Protein AF-0000000085032300 (afdb_homodimer)

Organism: Limosilactobacillus fermentum (strain NBRC 3956 / LMG 18251) (NCBI:txid334390)

Structure (mmCIF, N/CA/C/O backbone):
data_AF-0000000085032300-model_v1
#
loop_
_entity.id
_entity.type
_entity.pdbx_description
1 polymer 'Transcriptional regulator'
#
loop_
_atom_site.group_PDB
_atom_site.id
_atom_site.type_symbol
_atom_site.label_atom_id
_atom_site.label_alt_id
_atom_site.label_comp_id
_atom_site.label_asym_id
_atom_site.label_entity_id
_atom_site.label_seq_id
_atom_site.pdbx_PDB_ins_code
_atom_site.Cartn_x
_atom_site.Cartn_y
_atom_site.Cartn_z
_atom_site.occupancy
_atom_site.B_iso_or_equiv
_atom_site.auth_seq_id
_atom_site.auth_comp_id
_atom_site.auth_asym_id
_atom_site.auth_atom_id
_atom_site.pdbx_PDB_model_num
ATOM 1 N N . MET A 1 1 ? -27.438 20.422 0.61 1 29.83 1 MET A N 1
ATOM 2 C CA . MET A 1 1 ? -25.984 20.625 0.522 1 29.83 1 MET A CA 1
ATOM 3 C C . MET A 1 1 ? -25.25 19.281 0.551 1 29.83 1 MET A C 1
ATOM 5 O O . MET A 1 1 ? -25.469 18.469 1.455 1 29.83 1 MET A O 1
ATOM 9 N N . VAL A 1 2 ? -24.984 18.641 -0.445 1 37.47 2 VAL A N 1
ATOM 10 C CA . VAL A 1 2 ? -24.406 17.297 -0.537 1 37.47 2 VAL A CA 1
ATOM 11 C C . VAL A 1 2 ? -23.297 17.141 0.508 1 37.47 2 VAL A C 1
ATOM 13 O O . VAL A 1 2 ? -22.297 17.859 0.47 1 37.47 2 VAL A O 1
ATOM 16 N N . MET A 1 3 ? -23.656 16.969 1.709 1 47 3 MET A N 1
ATOM 17 C CA . MET A 1 3 ? -22.734 16.891 2.832 1 47 3 MET A CA 1
ATOM 18 C C . MET A 1 3 ? -21.531 16.031 2.473 1 47 3 MET A C 1
ATOM 20 O O . MET A 1 3 ? -21.672 14.953 1.888 1 47 3 MET A O 1
ATOM 24 N N . ASN A 1 4 ? -20.297 16.562 2.496 1 76.38 4 ASN A N 1
ATOM 25 C CA . ASN A 1 4 ? -18.984 15.93 2.363 1 76.38 4 ASN A CA 1
ATOM 26 C C . ASN A 1 4 ? -18.891 14.68 3.232 1 76.38 4 ASN A C 1
ATOM 28 O O . ASN A 1 4 ? -19.453 14.625 4.32 1 76.38 4 ASN A O 1
ATOM 32 N N . ARG A 1 5 ? -18.734 13.594 2.686 1 83.06 5 ARG A N 1
ATOM 33 C CA . ARG A 1 5 ? -18.688 12.281 3.311 1 83.06 5 ARG A CA 1
ATOM 34 C C . ARG A 1 5 ? -18.062 12.352 4.699 1 83.06 5 ARG A C 1
ATOM 36 O O . ARG A 1 5 ? -18.531 11.695 5.633 1 83.06 5 ARG A O 1
ATOM 43 N N . THR A 1 6 ? -17.219 13.227 4.895 1 88.69 6 THR A N 1
ATOM 44 C CA . THR A 1 6 ? -16.547 13.359 6.188 1 88.69 6 THR A CA 1
ATOM 45 C C . THR A 1 6 ? -17.453 14.086 7.188 1 88.69 6 THR A C 1
ATOM 47 O O . THR A 1 6 ? -17.5 13.727 8.367 1 88.69 6 THR A O 1
ATOM 50 N N . GLU A 1 7 ? -18.141 15.039 6.688 1 91.44 7 GLU A N 1
ATOM 51 C CA . GLU A 1 7 ? -19.078 15.758 7.539 1 91.44 7 GLU A CA 1
ATOM 52 C C . GLU A 1 7 ? -20.203 14.828 8.031 1 91.44 7 GLU A C 1
ATOM 54 O O . GLU A 1 7 ? -20.641 14.938 9.18 1 91.44 7 GLU A O 1
ATOM 59 N N . TYR A 1 8 ? -20.641 14.008 7.133 1 94.19 8 TYR A N 1
ATOM 60 C CA . TYR A 1 8 ? -21.656 13.047 7.523 1 94.19 8 TYR A CA 1
ATOM 61 C C . TYR A 1 8 ? -21.172 12.148 8.656 1 94.19 8 TYR A C 1
ATOM 63 O O . TYR A 1 8 ? -21.891 11.914 9.625 1 94.19 8 TYR A O 1
ATOM 71 N N . LEU A 1 9 ? -19.953 11.672 8.555 1 93.31 9 LEU A N 1
ATOM 72 C CA . LEU A 1 9 ? -19.344 10.844 9.594 1 93.31 9 LEU A CA 1
ATOM 73 C C . LEU A 1 9 ? -19.312 11.586 10.93 1 93.31 9 LEU A C 1
ATOM 75 O O . LEU A 1 9 ? -19.75 11.039 11.945 1 93.31 9 LEU A O 1
ATOM 79 N N . LEU A 1 10 ? -18.891 12.82 10.906 1 95 10 LEU A N 1
ATOM 80 C CA . LEU A 1 10 ? -18.797 13.609 12.133 1 95 10 LEU A CA 1
ATOM 81 C C . LEU A 1 10 ? -20.172 13.836 12.742 1 95 10 LEU A C 1
ATOM 83 O O . LEU A 1 10 ? -20.344 13.75 13.961 1 95 10 LEU A O 1
ATOM 87 N N . ASN A 1 11 ? -21.109 14.062 11.875 1 95.5 11 ASN A N 1
ATOM 88 C CA . ASN A 1 11 ? -22.469 14.266 12.336 1 95.5 11 ASN A CA 1
ATOM 89 C C . ASN A 1 11 ? -23.031 13.008 13.008 1 95.5 11 ASN A C 1
ATOM 91 O O . ASN A 1 11 ? -23.75 13.102 14 1 95.5 11 ASN A O 1
ATOM 95 N N . ARG A 1 12 ? -22.672 11.914 12.453 1 95.12 12 ARG A N 1
ATOM 96 C CA . ARG A 1 12 ? -23.125 10.656 13.039 1 95.12 12 ARG A CA 1
ATOM 97 C C . ARG A 1 12 ? -22.484 10.414 14.398 1 95.12 12 ARG A C 1
ATOM 99 O O . ARG A 1 12 ? -23.125 9.875 15.305 1 95.12 12 ARG A O 1
ATOM 106 N N . MET A 1 13 ? -21.25 10.781 14.547 1 96 13 MET A N 1
ATOM 107 C CA . MET A 1 13 ? -20.594 10.648 15.836 1 96 13 MET A CA 1
ATOM 108 C C . MET A 1 13 ? -21.234 11.547 16.891 1 96 13 MET A C 1
ATOM 110 O O . MET A 1 13 ? -21.438 11.133 18.031 1 96 13 MET A O 1
ATOM 114 N N . GLU A 1 14 ? -21.531 12.711 16.438 1 96 14 GLU A N 1
ATOM 115 C CA . GLU A 1 14 ? -22.203 13.656 17.328 1 96 14 GLU A CA 1
ATOM 116 C C . GLU A 1 14 ? -23.578 13.148 17.734 1 96 14 GLU A C 1
ATOM 118 O O . GLU A 1 14 ? -23.953 13.203 18.922 1 96 14 GLU A O 1
ATOM 123 N N . ALA A 1 15 ? -24.281 12.664 16.75 1 95 15 ALA A N 1
ATOM 124 C CA . ALA A 1 15 ? -25.641 12.156 17 1 95 15 ALA A CA 1
ATOM 125 C C . ALA A 1 15 ? -25.609 10.961 17.938 1 95 15 ALA A C 1
ATOM 127 O O . ALA A 1 15 ? -26.531 10.773 18.734 1 95 15 ALA A O 1
ATOM 128 N N . ALA A 1 16 ? -24.547 10.211 17.891 1 95.31 16 ALA A N 1
ATOM 129 C CA . ALA A 1 16 ? -24.391 9.047 18.75 1 95.31 16 ALA A CA 1
ATOM 130 C C . ALA A 1 16 ? -23.844 9.445 20.125 1 95.31 16 ALA A C 1
ATOM 132 O O . ALA A 1 16 ? -23.625 8.586 20.984 1 95.31 16 ALA A O 1
ATOM 133 N N . HIS A 1 17 ? -23.562 10.703 20.344 1 96.25 17 HIS A N 1
ATOM 134 C CA . HIS A 1 17 ? -23 11.234 21.578 1 96.25 17 HIS A CA 1
ATOM 135 C C . HIS A 1 17 ? -21.688 10.547 21.938 1 96.25 17 HIS A C 1
ATOM 137 O O . HIS A 1 17 ? -21.438 10.211 23.094 1 96.25 17 HIS A O 1
ATOM 143 N N . ALA A 1 18 ? -20.938 10.289 20.875 1 96.69 18 ALA A N 1
ATOM 144 C CA . ALA A 1 18 ? -19.609 9.727 21.125 1 96.69 18 ALA A CA 1
ATOM 145 C C . ALA A 1 18 ? -18.75 10.688 21.938 1 96.69 18 ALA A C 1
ATOM 147 O O . ALA A 1 18 ? -18.656 11.867 21.625 1 96.69 18 ALA A O 1
ATOM 148 N N . PRO A 1 19 ? -18.156 10.203 22.953 1 97.81 19 PRO A N 1
ATOM 149 C CA . PRO A 1 19 ? -17.297 11.094 23.75 1 97.81 19 PRO A CA 1
ATOM 150 C C . PRO A 1 19 ? -16.125 11.641 22.953 1 97.81 19 PRO A C 1
ATOM 152 O O . PRO A 1 19 ? -15.578 10.953 22.094 1 97.81 19 PRO A O 1
ATOM 155 N N . VAL A 1 20 ? -15.727 12.859 23.312 1 98.19 20 VAL A N 1
ATOM 156 C CA . VAL A 1 20 ? -14.562 13.492 22.703 1 98.19 20 VAL A CA 1
ATOM 157 C C . VAL A 1 20 ? -13.398 13.484 23.688 1 98.19 20 VAL A C 1
ATOM 159 O O . VAL A 1 20 ? -13.555 13.891 24.844 1 98.19 20 VAL A O 1
ATOM 162 N N . ILE A 1 21 ? -12.281 12.984 23.266 1 98 21 ILE A N 1
ATOM 163 C CA . ILE A 1 21 ? -11.094 13.016 24.109 1 98 21 ILE A CA 1
ATOM 164 C C . ILE A 1 21 ? -10.031 13.914 23.469 1 98 21 ILE A C 1
ATOM 166 O O . ILE A 1 21 ? -10 14.086 22.25 1 98 21 ILE A O 1
ATOM 170 N N . THR A 1 22 ? -9.188 14.453 24.297 1 98.56 22 THR A N 1
ATOM 171 C CA . THR A 1 22 ? -8.117 15.352 23.859 1 98.56 22 THR A CA 1
ATOM 172 C C . THR A 1 22 ? -6.754 14.82 24.297 1 98.56 22 THR A C 1
ATOM 174 O O . THR A 1 22 ? -6.594 14.336 25.406 1 98.56 22 THR A O 1
ATOM 177 N N . LYS A 1 23 ? -5.863 14.805 23.406 1 98.31 23 LYS A N 1
ATOM 178 C CA . LYS A 1 23 ? -4.484 14.406 23.672 1 98.31 23 LYS A CA 1
ATOM 179 C C . LYS A 1 23 ? -3.514 15.539 23.328 1 98.31 23 LYS A C 1
ATOM 181 O O . LYS A 1 23 ? -3.828 16.406 22.516 1 98.31 23 LYS A O 1
ATOM 186 N N . LYS A 1 24 ? -2.354 15.484 23.922 1 98.69 24 LYS A N 1
ATOM 187 C CA . LYS A 1 24 ? -1.368 16.547 23.75 1 98.69 24 LYS A CA 1
ATOM 188 C C . LYS A 1 24 ? -0.264 16.125 22.781 1 98.69 24 LYS A C 1
ATOM 190 O O . LYS A 1 24 ? -0.071 14.93 22.547 1 98.69 24 LYS A O 1
ATOM 195 N N . ARG A 1 25 ? 0.477 17.062 22.406 1 98.31 25 ARG A N 1
ATOM 196 C CA . ARG A 1 25 ? 1.561 16.875 21.453 1 98.31 25 ARG A CA 1
ATOM 197 C C . ARG A 1 25 ? 2.537 15.805 21.938 1 98.31 25 ARG A C 1
ATOM 199 O O . ARG A 1 25 ? 2.883 15.758 23.109 1 98.31 25 ARG A O 1
ATOM 206 N N . HIS A 1 26 ? 2.951 14.938 20.984 1 97.56 26 HIS A N 1
ATOM 207 C CA . HIS A 1 26 ? 3.984 13.922 21.125 1 97.56 26 HIS A CA 1
ATOM 208 C C . HIS A 1 26 ? 3.531 12.805 22.062 1 97.56 26 HIS A C 1
ATOM 210 O O . HIS A 1 26 ? 4.348 12 22.531 1 97.56 26 HIS A O 1
ATOM 216 N N . THR A 1 27 ? 2.229 12.805 22.422 1 97.75 27 THR A N 1
ATOM 217 C CA . THR A 1 27 ? 1.664 11.617 23.047 1 97.75 27 THR A CA 1
ATOM 218 C C . THR A 1 27 ? 1.055 10.68 22.016 1 97.75 27 THR A C 1
ATOM 220 O O . THR A 1 27 ? 0.857 11.07 20.859 1 97.75 27 THR A O 1
ATOM 223 N N . TYR A 1 28 ? 0.799 9.445 22.453 1 95.62 28 TYR A N 1
ATOM 224 C CA . TYR A 1 28 ? 0.263 8.453 21.531 1 95.62 28 TYR A CA 1
ATOM 225 C C . TYR A 1 28 ? -1.206 8.172 21.812 1 95.62 28 TYR A C 1
ATOM 227 O O . TYR A 1 28 ? -1.604 8.062 22.984 1 95.62 28 TYR A O 1
ATOM 235 N N . LEU A 1 29 ? -1.99 8.133 20.781 1 94.81 29 LEU A N 1
ATOM 236 C CA . LEU A 1 29 ? -3.367 7.668 20.891 1 94.81 29 LEU A CA 1
ATOM 237 C C . LEU A 1 29 ? -3.42 6.145 20.969 1 94.81 29 LEU A C 1
ATOM 239 O O . LEU A 1 29 ? -4.172 5.582 21.766 1 94.81 29 LEU A O 1
ATOM 243 N N . THR A 1 30 ? -2.658 5.52 20.094 1 91.12 30 THR A N 1
ATOM 244 C CA . THR A 1 30 ? -2.564 4.062 20.031 1 91.12 30 THR A CA 1
ATOM 245 C C . THR A 1 30 ? -1.121 3.623 19.812 1 91.12 30 THR A C 1
ATOM 247 O O . THR A 1 30 ? -0.279 4.426 19.391 1 91.12 30 THR A O 1
ATOM 250 N N . TYR A 1 31 ? -0.887 2.346 20.141 1 88.06 31 TYR A N 1
ATOM 251 C CA . TYR A 1 31 ? 0.39 1.699 19.859 1 88.06 31 TYR A CA 1
ATOM 252 C C . TYR A 1 31 ? 0.197 0.457 19 1 88.06 31 TYR A C 1
ATOM 254 O O . TYR A 1 31 ? -0.655 -0.385 19.297 1 88.06 31 TYR A O 1
ATOM 262 N N . HIS A 1 32 ? 1.045 0.427 18.016 1 83.06 32 HIS A N 1
ATOM 263 C CA . HIS A 1 32 ? 1.002 -0.729 17.125 1 83.06 32 HIS A CA 1
ATOM 264 C C . HIS A 1 32 ? 1.104 -2.033 17.922 1 83.06 32 HIS A C 1
ATOM 266 O O . HIS A 1 32 ? 1.966 -2.172 18.781 1 83.06 32 HIS A O 1
ATOM 272 N N . GLY A 1 33 ? 0.222 -2.922 17.688 1 80.25 33 GLY A N 1
ATOM 273 C CA . GLY A 1 33 ? 0.296 -4.25 18.281 1 80.25 33 GLY A CA 1
ATOM 274 C C . GLY A 1 33 ? -0.452 -4.359 19.594 1 80.25 33 GLY A C 1
ATOM 275 O O . GLY A 1 33 ? -0.661 -5.461 20.109 1 80.25 33 GLY A O 1
ATOM 276 N N . LEU A 1 34 ? -0.829 -3.277 20.188 1 81.31 34 LEU A N 1
ATOM 277 C CA . LEU A 1 34 ? -1.556 -3.318 21.453 1 81.31 34 LEU A CA 1
ATOM 278 C C . LEU A 1 34 ? -3.059 -3.406 21.203 1 81.31 34 LEU A C 1
ATOM 280 O O . LEU A 1 34 ? -3.574 -2.824 20.25 1 81.31 34 LEU A O 1
ATOM 284 N N . ALA A 1 35 ? -3.643 -4.121 22.047 1 80.94 35 ALA A N 1
ATOM 285 C CA . ALA A 1 35 ? -5.086 -4.305 21.938 1 80.94 35 ALA A CA 1
ATOM 286 C C . ALA A 1 35 ? -5.828 -3 22.203 1 80.94 35 ALA A C 1
ATOM 288 O O . ALA A 1 35 ? -5.449 -2.24 23.109 1 80.94 35 ALA A O 1
ATOM 289 N N . GLU A 1 36 ? -6.859 -2.793 21.344 1 81.88 36 GLU A N 1
ATOM 290 C CA . GLU A 1 36 ? -7.73 -1.633 21.484 1 81.88 36 GLU A CA 1
ATOM 291 C C . GLU A 1 36 ? -9.18 -1.989 21.156 1 81.88 36 GLU A C 1
ATOM 293 O O . GLU A 1 36 ? -9.445 -2.678 20.172 1 81.88 36 GLU A O 1
ATOM 298 N N . THR A 1 37 ? -10.094 -1.533 21.969 1 85.19 37 THR A N 1
ATOM 299 C CA . THR A 1 37 ? -11.492 -1.892 21.781 1 85.19 37 THR A CA 1
ATOM 300 C C . THR A 1 37 ? -12.258 -0.74 21.141 1 85.19 37 THR A C 1
ATOM 302 O O . THR A 1 37 ? -13.398 -0.913 20.703 1 85.19 37 THR A O 1
ATOM 305 N N . ASN A 1 38 ? -11.562 0.336 21.031 1 89.06 38 ASN A N 1
ATOM 306 C CA . ASN A 1 38 ? -12.258 1.508 20.5 1 89.06 38 ASN A CA 1
ATOM 307 C C . ASN A 1 38 ? -11.781 1.863 19.094 1 89.06 38 ASN A C 1
ATOM 309 O O . ASN A 1 38 ? -10.68 1.485 18.703 1 89.06 38 ASN A O 1
ATOM 313 N N . THR A 1 39 ? -12.68 2.5 18.375 1 91.25 39 THR A N 1
ATOM 314 C CA . THR A 1 39 ? -12.359 3.193 17.141 1 91.25 39 THR A CA 1
ATOM 315 C C . THR A 1 39 ? -12.312 4.703 17.359 1 91.25 39 THR A C 1
ATOM 317 O O . THR A 1 39 ? -13.148 5.262 18.062 1 91.25 39 THR A O 1
ATOM 320 N N . TYR A 1 40 ? -11.359 5.328 16.766 1 93.81 40 TYR A N 1
ATOM 321 C CA . TYR A 1 40 ? -11.18 6.766 16.938 1 93.81 40 TYR A CA 1
ATOM 322 C C . TYR A 1 40 ? -11.367 7.508 15.625 1 93.81 40 TYR A C 1
ATOM 324 O O . TYR A 1 40 ? -10.914 7.055 14.578 1 93.81 40 TYR A O 1
ATOM 332 N N . ILE A 1 41 ? -12.016 8.602 15.711 1 95.88 41 ILE A N 1
ATOM 333 C CA . ILE A 1 41 ? -12.172 9.516 14.586 1 95.88 41 ILE A CA 1
ATOM 334 C C . ILE A 1 41 ? -11.539 10.859 14.922 1 95.88 41 ILE A C 1
ATOM 336 O O . ILE A 1 41 ? -11.906 11.508 15.914 1 95.88 41 ILE A O 1
ATOM 340 N N . LEU A 1 42 ? -10.617 11.234 14.125 1 97.19 42 LEU A N 1
ATOM 341 C CA . LEU A 1 42 ? -9.992 12.539 14.336 1 97.19 42 LEU A CA 1
ATOM 342 C C . LEU A 1 42 ? -10.992 13.664 14.078 1 97.19 42 LEU A C 1
ATOM 344 O O . LEU A 1 42 ? -11.562 13.758 12.984 1 97.19 42 LEU A O 1
ATOM 348 N N . LYS A 1 43 ? -11.234 14.367 15.094 1 97.19 43 LYS A N 1
ATOM 349 C CA . LYS A 1 43 ? -12.109 15.531 14.969 1 97.19 43 LYS A CA 1
ATOM 350 C C . LYS A 1 43 ? -11.32 16.766 14.531 1 97.19 43 LYS A C 1
ATOM 352 O O . LYS A 1 43 ? -11.75 17.484 13.633 1 97.19 43 LYS A O 1
ATOM 357 N N . ARG A 1 44 ? -10.219 16.984 15.211 1 97.44 44 ARG A N 1
ATOM 358 C CA . ARG A 1 44 ? -9.336 18.109 14.914 1 97.44 44 ARG A CA 1
ATOM 359 C C . ARG A 1 44 ? -7.91 17.828 15.383 1 97.44 44 ARG A C 1
ATOM 361 O O . ARG A 1 44 ? -7.707 17.156 16.406 1 97.44 44 ARG A O 1
ATOM 368 N N . GLY A 1 45 ? -6.957 18.453 14.617 1 98 45 GLY A N 1
ATOM 369 C CA . GLY A 1 45 ? -5.551 18.266 14.945 1 98 45 GLY A CA 1
ATOM 370 C C . GLY A 1 45 ? -4.781 17.531 13.867 1 98 45 GLY A C 1
ATOM 371 O O . GLY A 1 45 ? -5.293 17.312 12.766 1 98 45 GLY A O 1
ATOM 372 N N . ILE A 1 46 ? -3.471 17.281 14.156 1 98.25 46 ILE A N 1
ATOM 373 C CA . ILE A 1 46 ? -2.578 16.578 13.242 1 98.25 46 ILE A CA 1
ATOM 374 C C . ILE A 1 46 ? -1.97 15.359 13.938 1 98.25 46 ILE A C 1
ATOM 376 O O . ILE A 1 46 ? -1.463 15.469 15.055 1 98.25 46 ILE A O 1
ATOM 380 N N . VAL A 1 47 ? -2.096 14.234 13.32 1 97.56 47 VAL A N 1
ATOM 381 C CA . VAL A 1 47 ? -1.495 13.031 13.883 1 97.56 47 VAL A CA 1
ATOM 382 C C . VAL A 1 47 ? -0.598 12.367 12.836 1 97.56 47 VAL A C 1
ATOM 384 O O . VAL A 1 47 ? -0.692 12.672 11.648 1 97.56 47 VAL A O 1
ATOM 387 N N . LYS A 1 48 ? 0.283 11.562 13.25 1 97 48 LYS A N 1
ATOM 388 C CA . LYS A 1 48 ? 1.171 10.766 12.406 1 97 48 LYS A CA 1
ATOM 389 C C . LYS A 1 48 ? 0.947 9.273 12.625 1 97 48 LYS A C 1
ATOM 391 O O . LYS A 1 48 ? 1.019 8.789 13.758 1 97 48 LYS A O 1
ATOM 396 N N . ASN A 1 49 ? 0.576 8.578 11.562 1 94.81 49 ASN A N 1
ATOM 397 C CA . ASN A 1 49 ? 0.503 7.125 11.57 1 94.81 49 ASN A CA 1
ATOM 398 C C . ASN A 1 49 ? 1.848 6.492 11.219 1 94.81 49 ASN A C 1
ATOM 400 O O . ASN A 1 49 ? 2.48 6.875 10.234 1 94.81 49 ASN A O 1
ATOM 404 N N . SER A 1 50 ? 2.281 5.57 12.039 1 94.69 50 SER A N 1
ATOM 405 C CA . SER A 1 50 ? 3.566 4.934 11.773 1 94.69 50 SER A CA 1
ATOM 406 C C . SER A 1 50 ? 3.609 3.518 12.336 1 94.69 50 SER A C 1
ATOM 408 O O . SER A 1 50 ? 2.693 3.102 13.055 1 94.69 50 SER A O 1
ATOM 410 N N . ILE A 1 51 ? 4.539 2.787 11.953 1 92.44 51 ILE A N 1
ATOM 411 C CA . ILE A 1 51 ? 4.875 1.479 12.508 1 92.44 51 ILE A CA 1
ATOM 412 C C . ILE A 1 51 ? 6.316 1.483 13.008 1 92.44 51 ILE A C 1
ATOM 414 O O . ILE A 1 51 ? 7.242 1.814 12.266 1 92.44 51 ILE A O 1
ATOM 418 N N . ILE A 1 52 ? 6.5 1.201 14.242 1 91.88 52 ILE A N 1
ATOM 419 C CA . ILE A 1 52 ? 7.844 1.097 14.797 1 91.88 52 ILE A CA 1
ATOM 420 C C . ILE A 1 52 ? 8.328 -0.351 14.719 1 91.88 52 ILE A C 1
ATOM 422 O O . ILE A 1 52 ? 7.676 -1.257 15.25 1 91.88 52 ILE A O 1
ATOM 426 N N . LEU A 1 53 ? 9.422 -0.544 14.102 1 89.12 53 LEU A N 1
ATOM 427 C CA . LEU A 1 53 ? 9.969 -1.88 13.891 1 89.12 53 LEU A CA 1
ATOM 428 C C . LEU A 1 53 ? 10.695 -2.381 15.133 1 89.12 53 LEU A C 1
ATOM 430 O O . LEU A 1 53 ? 10.922 -1.616 16.078 1 89.12 53 LEU A O 1
ATOM 434 N N . GLN A 1 54 ? 11.047 -3.602 15.117 1 86.25 54 GLN A N 1
ATOM 435 C CA . GLN A 1 54 ? 11.695 -4.238 16.266 1 86.25 54 GLN A CA 1
ATOM 436 C C . GLN A 1 54 ? 13.07 -3.633 16.531 1 86.25 54 GLN A C 1
ATOM 438 O O . GLN A 1 54 ? 13.516 -3.572 17.672 1 86.25 54 GLN A O 1
ATOM 443 N N . ASP A 1 55 ? 13.727 -3.154 15.508 1 87.56 55 ASP A N 1
ATOM 444 C CA . ASP A 1 55 ? 15.062 -2.584 15.68 1 87.56 55 ASP A CA 1
ATOM 445 C C . ASP A 1 55 ? 14.977 -1.101 16.031 1 87.56 55 ASP A C 1
ATOM 447 O O . ASP A 1 55 ? 16 -0.413 16.078 1 87.56 55 ASP A O 1
ATOM 451 N N . GLY A 1 56 ? 13.766 -0.594 16.188 1 88.19 56 GLY A N 1
ATOM 452 C CA . GLY A 1 56 ? 13.578 0.772 16.641 1 88.19 56 GLY A CA 1
ATOM 453 C C . GLY A 1 56 ? 13.328 1.755 15.516 1 88.19 56 GLY A C 1
ATOM 454 O O . GLY A 1 56 ? 12.875 2.879 15.758 1 88.19 56 GLY A O 1
ATOM 455 N N . ARG A 1 57 ? 13.617 1.359 14.32 1 91.56 57 ARG A N 1
ATOM 456 C CA . ARG A 1 57 ? 13.32 2.238 13.195 1 91.56 57 ARG A CA 1
ATOM 457 C C . ARG A 1 57 ? 11.82 2.461 13.062 1 91.56 57 ARG A C 1
ATOM 459 O O . ARG A 1 57 ? 11.023 1.593 13.43 1 91.56 57 ARG A O 1
ATOM 466 N N . GLU A 1 58 ? 11.445 3.65 12.562 1 93.75 58 GLU A N 1
ATOM 467 C CA . GLU A 1 58 ? 10.039 3.992 12.398 1 93.75 58 GLU A CA 1
ATOM 468 C C . GLU A 1 58 ? 9.672 4.133 10.922 1 93.75 58 GLU A C 1
ATOM 470 O O . GLU A 1 58 ? 10.336 4.855 10.18 1 93.75 58 GLU A O 1
ATOM 475 N N . PHE A 1 59 ? 8.758 3.352 10.508 1 94.31 59 PHE A N 1
ATOM 476 C CA . PHE A 1 59 ? 8.156 3.494 9.188 1 94.31 59 PHE A CA 1
ATOM 477 C C . PHE A 1 59 ? 6.941 4.418 9.242 1 94.31 59 PHE A C 1
ATOM 479 O O . PHE A 1 59 ? 5.859 4.004 9.664 1 94.31 59 PHE A O 1
ATOM 486 N N . ASN A 1 60 ? 7.109 5.66 8.812 1 96.31 60 ASN A N 1
ATOM 487 C CA . ASN A 1 60 ? 6.023 6.637 8.812 1 96.31 60 ASN A CA 1
ATOM 488 C C . ASN A 1 60 ? 5.105 6.457 7.605 1 96.31 60 ASN A C 1
ATOM 490 O O . ASN A 1 60 ? 5.574 6.367 6.469 1 96.31 60 ASN A O 1
ATOM 494 N N . LEU A 1 61 ? 3.852 6.395 7.852 1 94.44 61 LEU A N 1
ATOM 495 C CA . LEU A 1 61 ? 2.893 6.133 6.785 1 94.44 61 LEU A CA 1
ATOM 496 C C . LEU A 1 61 ? 2.254 7.426 6.297 1 94.44 61 LEU A C 1
ATOM 498 O O . LEU A 1 61 ? 2.18 7.672 5.09 1 94.44 61 LEU A O 1
ATOM 502 N N . SER A 1 62 ? 1.767 8.281 7.238 1 94.31 62 SER A N 1
ATOM 503 C CA . SER A 1 62 ? 1.058 9.477 6.797 1 94.31 62 SER A CA 1
ATOM 504 C C . SER A 1 62 ? 0.882 10.469 7.938 1 94.31 62 SER A C 1
ATOM 506 O O . SER A 1 62 ? 0.9 10.086 9.109 1 94.31 62 SER A O 1
ATOM 508 N N . TYR A 1 63 ? 0.752 11.695 7.566 1 96.56 63 TYR A N 1
ATOM 509 C CA . TYR A 1 63 ? 0.117 12.703 8.406 1 96.56 63 TYR A CA 1
ATOM 510 C C . TYR A 1 63 ? -1.374 12.805 8.109 1 96.56 63 TYR A C 1
ATOM 512 O O . TYR A 1 63 ? -1.784 12.758 6.949 1 96.56 63 TYR A O 1
ATOM 520 N N . ILE A 1 64 ? -2.137 12.828 9.125 1 95.94 64 ILE A N 1
ATOM 521 C CA . ILE A 1 64 ? -3.562 13.117 8.992 1 95.94 64 ILE A CA 1
ATOM 522 C C . ILE A 1 64 ? -3.873 14.469 9.625 1 95.94 64 ILE A C 1
ATOM 524 O O . ILE A 1 64 ? -3.666 14.664 10.828 1 95.94 64 ILE A O 1
ATOM 528 N N . ALA A 1 65 ? -4.375 15.359 8.773 1 96.75 65 ALA A N 1
ATOM 529 C CA . ALA A 1 65 ? -4.531 16.734 9.227 1 96.75 65 ALA A CA 1
ATOM 530 C C . ALA A 1 65 ? -5.969 17.219 9.031 1 96.75 65 ALA A C 1
ATOM 532 O O . ALA A 1 65 ? -6.238 18.422 9.07 1 96.75 65 ALA A O 1
ATOM 533 N N . LYS A 1 66 ? -6.867 16.328 8.648 1 94.75 66 LYS A N 1
ATOM 534 C CA . LYS A 1 66 ? -8.305 16.562 8.523 1 94.75 66 LYS A CA 1
ATOM 535 C C . LYS A 1 66 ? -9.102 15.438 9.188 1 94.75 66 LYS A C 1
ATOM 537 O O . LYS A 1 66 ? -8.555 14.375 9.477 1 94.75 66 LYS A O 1
ATOM 542 N N . PRO A 1 67 ? -10.312 15.734 9.469 1 94.44 67 PRO A N 1
ATOM 543 C CA . PRO A 1 67 ? -11.117 14.664 10.07 1 94.44 67 PRO A CA 1
ATOM 544 C C . PRO A 1 67 ? -11.07 13.367 9.266 1 94.44 67 PRO A C 1
ATOM 546 O O . PRO A 1 67 ? -11.172 13.391 8.039 1 94.44 67 PRO A O 1
ATOM 549 N N . ASP A 1 68 ? -10.852 12.281 9.953 1 92.81 68 ASP A N 1
ATOM 550 C CA . ASP A 1 68 ? -10.648 10.977 9.328 1 92.81 68 ASP A CA 1
ATOM 551 C C . ASP A 1 68 ? -10.773 9.852 10.352 1 92.81 68 ASP A C 1
ATOM 553 O O . ASP A 1 68 ? -10.602 10.078 11.555 1 92.81 68 ASP A O 1
ATOM 557 N N . VAL A 1 69 ? -11.078 8.711 9.789 1 91.12 69 VAL A N 1
ATOM 558 C CA . VAL A 1 69 ? -11.062 7.543 10.664 1 91.12 69 VAL A CA 1
ATOM 559 C C . VAL A 1 69 ? -9.625 7.07 10.867 1 91.12 69 VAL A C 1
ATOM 561 O O . VAL A 1 69 ? -8.891 6.836 9.898 1 91.12 69 VAL A O 1
ATOM 564 N N . ILE A 1 70 ? -9.047 6.922 11.992 1 83.81 70 ILE A N 1
ATOM 565 C CA . ILE A 1 70 ? -7.641 6.656 12.273 1 83.81 70 ILE A CA 1
ATOM 566 C C . ILE A 1 70 ? -7.398 5.148 12.32 1 83.81 70 ILE A C 1
ATOM 568 O O . ILE A 1 70 ? -6.324 4.676 11.945 1 83.81 70 ILE A O 1
ATOM 572 N N . SER A 1 71 ? -8.312 4.27 12.648 1 68.81 71 SER A N 1
ATOM 573 C CA . SER A 1 71 ? -8.016 2.875 12.953 1 68.81 71 SER A CA 1
ATOM 574 C C . SER A 1 71 ? -8.859 1.927 12.109 1 68.81 71 SER A C 1
ATOM 576 O O . SER A 1 71 ? -9.305 0.886 12.594 1 68.81 71 SER A O 1
ATOM 578 N N . LEU A 1 72 ? -8.969 2.326 10.812 1 66 72 LEU A N 1
ATOM 579 C CA . LEU A 1 72 ? -9.961 1.491 10.141 1 66 72 LEU A CA 1
ATOM 580 C C . LEU A 1 72 ? -9.289 0.326 9.422 1 66 72 LEU A C 1
ATOM 582 O O . LEU A 1 72 ? -9.656 -0.006 8.297 1 66 72 LEU A O 1
ATOM 586 N N . LEU A 1 73 ? -8.289 -0.255 9.945 1 68 73 LEU A N 1
ATOM 587 C CA . LEU A 1 73 ? -7.781 -1.48 9.336 1 68 73 LEU A CA 1
ATOM 588 C C . LEU A 1 73 ? -8.211 -2.703 10.141 1 68 73 LEU A C 1
ATOM 590 O O . LEU A 1 73 ? -8.047 -3.838 9.688 1 68 73 LEU A O 1
ATOM 594 N N . ARG A 1 74 ? -8.891 -2.402 11.195 1 59.56 74 ARG A N 1
ATOM 595 C CA . ARG A 1 74 ? -9.289 -3.52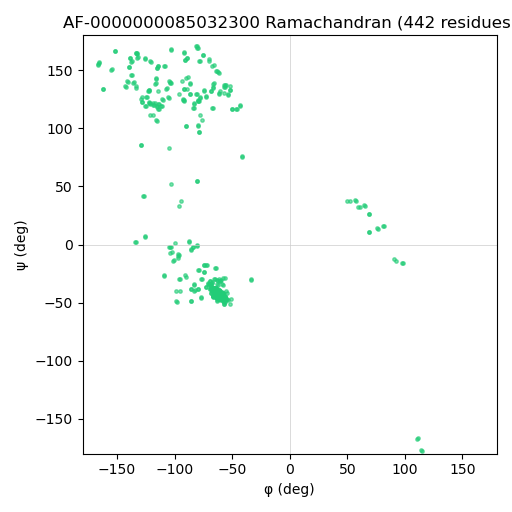 12.039 1 59.56 74 ARG A CA 1
ATOM 596 C C . ARG A 1 74 ? -10.633 -4.09 11.602 1 59.56 74 ARG A C 1
ATOM 598 O O . ARG A 1 74 ? -11.523 -3.346 11.195 1 59.56 74 ARG A O 1
ATOM 605 N N . ASP A 1 75 ? -10.602 -5.441 11.547 1 53.56 75 ASP A N 1
ATOM 606 C CA . ASP A 1 75 ? -11.805 -6.156 11.141 1 53.56 75 ASP A CA 1
ATOM 607 C C . ASP A 1 75 ? -12.93 -5.969 12.164 1 53.56 75 ASP A C 1
ATOM 609 O O . ASP A 1 75 ? -12.672 -5.566 13.305 1 53.56 75 ASP A O 1
ATOM 613 N N . GLU A 1 76 ? -14.102 -6.113 11.617 1 52.19 76 GLU A N 1
ATOM 614 C CA . GLU A 1 76 ? -15.344 -5.988 12.391 1 52.19 76 GLU A CA 1
ATOM 615 C C . GLU A 1 76 ? -15.391 -7.008 13.523 1 52.19 76 GLU A C 1
ATOM 617 O O . GLU A 1 76 ? -16.047 -6.777 14.539 1 52.19 76 GLU A O 1
ATOM 622 N N . ILE A 1 77 ? -14.758 -8.086 13.242 1 46.03 77 ILE A N 1
ATOM 623 C CA . ILE A 1 77 ? -15.102 -9.25 14.055 1 46.03 77 ILE A CA 1
ATOM 624 C C . ILE A 1 77 ? -14.07 -9.43 15.164 1 46.03 77 ILE A C 1
ATOM 626 O O . ILE A 1 77 ? -14.422 -9.75 16.297 1 46.03 77 ILE A O 1
ATOM 630 N N . SER A 1 78 ? -12.891 -9.219 14.828 1 49.03 78 SER A N 1
ATOM 631 C CA . SER A 1 78 ? -11.898 -9.656 15.805 1 49.03 78 SER A CA 1
ATOM 632 C C . SER A 1 78 ? -11.828 -8.695 16.984 1 49.03 78 SER A C 1
ATOM 634 O O . SER A 1 78 ? -11.664 -7.488 16.812 1 49.03 78 SER A O 1
ATOM 636 N N . LYS A 1 79 ? -12.328 -9.133 18.031 1 47.78 79 LYS A N 1
ATOM 637 C CA . LYS A 1 79 ? -12.266 -8.445 19.312 1 47.78 79 LYS A CA 1
ATOM 638 C C . LYS A 1 79 ? -10.836 -8.039 19.656 1 47.78 79 LYS A C 1
ATOM 640 O O . LYS A 1 79 ? -10.609 -6.973 20.234 1 47.78 79 LYS A O 1
ATOM 645 N N . ASP A 1 80 ? -9.953 -8.898 19.516 1 48.88 80 ASP A N 1
ATOM 646 C CA . ASP A 1 80 ? -8.586 -8.719 20 1 48.88 80 ASP A CA 1
ATOM 647 C C . ASP A 1 80 ? -7.633 -8.391 18.859 1 48.88 80 ASP A C 1
ATOM 649 O O . ASP A 1 80 ? -6.895 -9.25 18.391 1 48.88 80 ASP A O 1
ATOM 653 N N . THR A 1 81 ? -8.055 -7.383 18.125 1 59.22 81 THR A N 1
ATOM 654 C CA . THR A 1 81 ? -7.129 -7.145 17.016 1 59.22 81 THR A CA 1
ATOM 655 C C . THR A 1 81 ? -6.133 -6.047 17.375 1 59.22 81 THR A C 1
ATOM 657 O O . THR A 1 81 ? -6.457 -5.125 18.125 1 59.22 81 THR A O 1
ATOM 660 N N . ASP A 1 82 ? -4.898 -6.309 17.188 1 72.94 82 ASP A N 1
ATOM 661 C CA . ASP A 1 82 ? -3.793 -5.391 17.438 1 72.94 82 ASP A CA 1
ATOM 662 C C . ASP A 1 82 ? -3.912 -4.137 16.578 1 72.94 82 ASP A C 1
ATOM 664 O O . ASP A 1 82 ? -4.383 -4.199 15.445 1 72.94 82 ASP A O 1
ATOM 668 N N . GLN A 1 83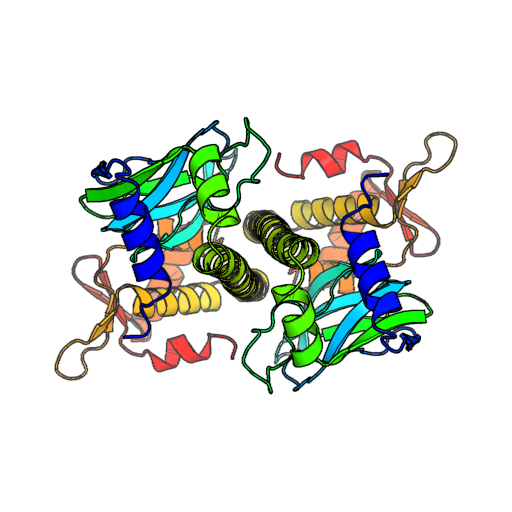 ? -3.742 -3.055 17.281 1 79.75 83 GLN A N 1
ATOM 669 C CA . GLN A 1 83 ? -3.719 -1.791 16.547 1 79.75 83 GLN A CA 1
ATOM 670 C C . GLN A 1 83 ? -2.717 -1.836 15.398 1 79.75 83 GLN A C 1
ATOM 672 O O . GLN A 1 83 ? -1.57 -2.25 15.586 1 79.75 83 GLN A O 1
ATOM 677 N N . PRO A 1 84 ? -3.172 -1.334 14.328 1 79.62 84 PRO A N 1
ATOM 678 C CA . PRO A 1 84 ? -2.311 -1.462 13.148 1 79.62 84 PRO A CA 1
ATOM 679 C C . PRO A 1 84 ? -1.182 -0.433 13.133 1 79.62 84 PRO A C 1
ATOM 681 O O . PRO A 1 84 ? -0.17 -0.633 12.453 1 79.62 84 PRO A O 1
ATOM 684 N N . PHE A 1 85 ? -1.399 0.665 13.875 1 88.44 85 PHE A N 1
ATOM 685 C CA . PHE A 1 85 ? -0.43 1.748 13.766 1 88.44 85 PHE A CA 1
ATOM 686 C C . PHE A 1 85 ? -0.149 2.363 15.133 1 88.44 85 PHE A C 1
ATOM 688 O O . PHE A 1 85 ? -0.992 2.305 16.031 1 88.44 85 PHE A O 1
ATOM 695 N N . ASN A 1 86 ? 1.048 2.914 15.266 1 92.75 86 ASN A N 1
ATOM 696 C CA . ASN A 1 86 ? 1.261 3.992 16.219 1 92.75 86 ASN A CA 1
ATOM 697 C C . ASN A 1 86 ? 0.637 5.301 15.742 1 92.75 86 ASN A C 1
ATOM 699 O O . ASN A 1 86 ? 0.82 5.695 14.586 1 92.75 86 ASN A O 1
ATOM 703 N N . VAL A 1 87 ? -0.158 5.875 16.594 1 95.44 87 VAL A N 1
ATOM 704 C CA . VAL A 1 87 ? -0.733 7.176 16.266 1 95.44 87 VAL A CA 1
ATOM 705 C C . VAL A 1 87 ? -0.22 8.227 17.266 1 95.44 87 VAL A C 1
ATOM 707 O O . VAL A 1 87 ? -0.625 8.234 18.422 1 95.44 87 VAL A O 1
ATOM 710 N N . ARG A 1 88 ? 0.65 9.07 16.828 1 97.31 88 ARG A N 1
ATOM 711 C CA . ARG A 1 88 ? 1.229 10.109 17.672 1 97.31 88 ARG A CA 1
ATOM 712 C C . ARG A 1 88 ? 0.634 11.477 17.344 1 97.31 88 ARG A C 1
ATOM 714 O O . ARG A 1 88 ? 0.424 11.805 16.172 1 97.31 88 ARG A O 1
ATOM 721 N N . ILE A 1 89 ? 0.39 12.281 18.375 1 98.56 89 ILE A N 1
ATOM 722 C CA . ILE A 1 89 ? -0.13 13.633 18.203 1 98.56 89 ILE A CA 1
ATOM 723 C C . ILE A 1 89 ? 1 14.562 17.781 1 98.56 89 ILE A C 1
ATOM 725 O O . ILE A 1 89 ? 2.037 14.641 18.438 1 98.56 89 ILE A O 1
ATOM 729 N N . GLU A 1 90 ? 0.815 15.273 16.672 1 98.38 90 GLU A N 1
ATOM 730 C CA . GLU A 1 90 ? 1.862 16.141 16.141 1 98.38 90 GLU A CA 1
ATOM 731 C C . GLU A 1 90 ? 1.506 17.609 16.328 1 98.38 90 GLU A C 1
ATOM 733 O O . GLU A 1 90 ? 2.381 18.484 16.281 1 98.38 90 GLU A O 1
ATOM 738 N N . SER A 1 91 ? 0.208 17.953 16.391 1 98.38 91 SER A N 1
ATOM 739 C CA . SER A 1 91 ? -0.222 19.297 16.766 1 98.38 91 SER A CA 1
ATOM 740 C C . SER A 1 91 ? -0.177 19.5 18.266 1 98.38 91 SER A C 1
ATOM 742 O O . SER A 1 91 ? 0.022 18.547 19.031 1 98.38 91 SER A O 1
ATOM 744 N N . ASP A 1 92 ? -0.335 20.75 18.672 1 98.31 92 ASP A N 1
ATOM 745 C CA . ASP A 1 92 ? -0.304 21.031 20.109 1 98.31 92 ASP A CA 1
ATOM 746 C C . ASP A 1 92 ? -1.304 20.156 20.859 1 98.31 92 ASP A C 1
ATOM 748 O O . ASP A 1 92 ? -0.983 19.594 21.922 1 98.31 92 ASP A O 1
ATOM 752 N N . THR A 1 93 ? -2.482 20.094 20.359 1 98.56 93 THR A N 1
ATOM 753 C CA . THR A 1 93 ? -3.514 19.172 20.828 1 98.56 93 THR A CA 1
ATOM 754 C C . THR A 1 93 ? -4.258 18.547 19.641 1 98.56 93 THR A C 1
ATOM 756 O O . THR A 1 93 ? -4.176 19.047 18.531 1 98.56 93 THR A O 1
ATOM 759 N N . ALA A 1 94 ? -4.863 17.422 19.859 1 98.56 94 ALA A N 1
ATOM 760 C CA . ALA A 1 94 ? -5.781 16.797 18.906 1 98.56 94 ALA A CA 1
ATOM 761 C C . ALA A 1 94 ? -7.012 16.25 19.625 1 98.56 94 ALA A C 1
ATOM 763 O O . ALA A 1 94 ? -6.922 15.805 20.781 1 98.56 94 ALA A O 1
ATOM 764 N N . GLU A 1 95 ? -8.109 16.312 18.984 1 98.69 95 GLU A N 1
ATOM 765 C CA . GLU A 1 95 ? -9.367 15.812 19.531 1 98.69 95 GLU A CA 1
ATOM 766 C C . GLU A 1 95 ? -9.906 14.648 18.703 1 98.69 95 GLU A C 1
ATOM 768 O O . GLU A 1 95 ? -9.828 14.664 17.469 1 98.69 95 GLU A O 1
ATOM 773 N N . PHE A 1 96 ? -10.492 13.688 19.406 1 97.69 96 PHE A N 1
ATOM 774 C CA . PHE A 1 96 ? -11.008 12.484 18.766 1 97.69 96 PHE A CA 1
ATOM 775 C C . PHE A 1 96 ? -12.383 12.125 19.312 1 97.69 96 PHE A C 1
ATOM 777 O O . PHE A 1 96 ? -12.633 12.242 20.516 1 97.69 96 PHE A O 1
ATOM 784 N N . TYR A 1 97 ? -13.242 11.711 18.406 1 97.12 97 TYR A N 1
ATOM 785 C CA . TYR A 1 97 ? -14.367 10.914 18.891 1 97.12 97 TYR A CA 1
ATOM 786 C C . TYR A 1 97 ? -13.922 9.5 19.25 1 97.12 97 TYR A C 1
ATOM 788 O O . TYR A 1 97 ? -13.148 8.883 18.516 1 97.12 97 TYR A O 1
ATOM 796 N N . LYS A 1 98 ? -14.328 9.086 20.328 1 95.88 98 LYS A N 1
ATOM 797 C CA . LYS A 1 98 ? -14.062 7.723 20.797 1 95.88 98 LYS A CA 1
ATOM 798 C C . LYS A 1 98 ? -15.344 6.895 20.812 1 95.88 98 LYS A C 1
ATOM 800 O O . LYS A 1 98 ? -16.328 7.289 21.438 1 95.88 98 LYS A O 1
ATOM 805 N N . ILE A 1 99 ? -15.305 5.758 20.125 1 93.44 99 ILE A N 1
ATOM 806 C CA . ILE A 1 99 ? -16.484 4.91 20.094 1 93.44 99 ILE A CA 1
ATOM 807 C C . ILE A 1 99 ? -16.078 3.441 20.172 1 93.44 99 ILE A C 1
ATOM 809 O O . ILE A 1 99 ? -15.062 3.045 19.594 1 93.44 99 ILE A O 1
ATOM 813 N N . ASP A 1 100 ? -16.844 2.701 20.891 1 91.19 100 ASP A N 1
ATOM 814 C CA . ASP A 1 100 ? -16.594 1.263 20.922 1 91.19 100 ASP A CA 1
ATOM 815 C C . ASP A 1 100 ? -16.641 0.67 19.516 1 91.19 100 ASP A C 1
ATOM 817 O O . ASP A 1 100 ? -17.531 0.99 18.734 1 91.19 100 ASP A O 1
ATOM 821 N N . ARG A 1 101 ? -15.703 -0.181 19.203 1 89.56 101 ARG A N 1
ATOM 822 C CA . ARG A 1 101 ? -15.547 -0.701 17.859 1 89.56 101 ARG A CA 1
ATOM 823 C C . ARG A 1 101 ? -16.797 -1.449 17.406 1 89.56 101 ARG A C 1
ATOM 825 O O . ARG A 1 101 ? -17.25 -1.295 16.266 1 89.56 101 ARG A O 1
ATOM 832 N N . VAL A 1 102 ? -17.344 -2.275 18.25 1 87.81 102 VAL A N 1
ATOM 833 C CA . VAL A 1 102 ? -18.516 -3.064 17.906 1 87.81 102 VAL A CA 1
ATOM 834 C C . VAL A 1 102 ? -19.703 -2.137 17.625 1 87.81 102 VAL A C 1
ATOM 836 O O . VAL A 1 102 ? -20.406 -2.312 16.625 1 87.81 102 VAL A O 1
ATOM 839 N N . THR A 1 103 ? -19.859 -1.187 18.516 1 90.62 103 THR A N 1
ATOM 840 C CA . THR A 1 103 ? -20.922 -0.205 18.328 1 90.62 103 THR A CA 1
ATOM 841 C C . THR A 1 103 ? -20.734 0.543 17 1 90.62 103 THR A C 1
ATOM 843 O O . THR A 1 103 ? -21.703 0.773 16.281 1 90.62 103 THR A O 1
ATOM 846 N N . PHE A 1 104 ? -19.531 0.893 16.688 1 92.44 104 PHE A N 1
ATOM 847 C CA . PHE A 1 104 ? -19.234 1.596 15.438 1 92.44 104 PHE A CA 1
ATOM 848 C C . PHE A 1 104 ? -19.656 0.771 14.234 1 92.44 104 PHE A C 1
ATOM 850 O O . PHE A 1 104 ? -20.328 1.28 13.336 1 92.44 104 PHE A O 1
ATOM 857 N N . TRP A 1 105 ? -19.312 -0.47 14.258 1 90 105 TRP A N 1
ATOM 858 C CA . TRP A 1 105 ? -19.609 -1.314 13.109 1 90 105 TRP A CA 1
ATOM 859 C C . TRP A 1 105 ? -21.109 -1.581 13.008 1 90 105 TRP A C 1
ATOM 861 O O . TRP A 1 105 ? -21.656 -1.701 11.906 1 90 105 TRP A O 1
ATOM 871 N N . GLN A 1 106 ? -21.766 -1.678 14.109 1 91.38 106 GLN A N 1
ATOM 872 C CA . GLN A 1 106 ? -23.219 -1.787 14.078 1 91.38 106 GLN A CA 1
ATOM 873 C C . GLN A 1 106 ? -23.844 -0.558 13.438 1 91.38 106 GLN A C 1
ATOM 875 O O . GLN A 1 106 ? -24.781 -0.679 12.633 1 91.38 106 GLN A O 1
ATOM 880 N N . MET A 1 107 ? -23.297 0.568 13.797 1 92.62 107 MET A N 1
ATOM 881 C CA . MET A 1 107 ? -23.781 1.818 13.211 1 92.62 107 MET A CA 1
ATOM 882 C C . MET A 1 107 ? -23.516 1.848 11.711 1 92.62 107 MET A C 1
ATOM 884 O O . MET A 1 107 ? -24.391 2.209 10.922 1 92.62 107 MET A O 1
ATOM 888 N N . VAL A 1 108 ? -22.344 1.456 11.266 1 91.75 108 VAL A N 1
ATOM 889 C CA . VAL A 1 108 ? -21.938 1.465 9.867 1 91.75 108 VAL A CA 1
ATOM 890 C C . VAL A 1 108 ? -22.828 0.521 9.062 1 91.75 108 VAL A C 1
ATOM 892 O O . VAL A 1 108 ? -23.328 0.885 7.996 1 91.75 108 VAL A O 1
ATOM 895 N N . ASN A 1 109 ? -23.078 -0.632 9.602 1 89.38 109 ASN A N 1
ATOM 896 C CA . ASN A 1 109 ? -23.797 -1.663 8.859 1 89.38 109 ASN A CA 1
ATOM 897 C C . ASN A 1 109 ? -25.281 -1.343 8.766 1 89.38 109 ASN A C 1
ATOM 899 O O . ASN A 1 109 ? -25.984 -1.878 7.902 1 89.38 109 ASN A O 1
ATOM 903 N N . LYS A 1 110 ? -25.781 -0.468 9.594 1 92.88 110 LYS A N 1
ATOM 904 C CA . LYS A 1 110 ? -27.203 -0.109 9.594 1 92.88 110 LYS A CA 1
ATOM 905 C C . LYS A 1 110 ? -27.438 1.166 8.797 1 92.88 110 LYS A C 1
ATOM 907 O O . LYS A 1 110 ? -28.594 1.553 8.57 1 92.88 110 LYS A O 1
ATOM 912 N N . ASP A 1 111 ? -26.391 1.815 8.445 1 93.69 111 ASP A N 1
ATOM 913 C CA . ASP A 1 111 ? -26.469 3.1 7.758 1 93.69 111 ASP A CA 1
ATOM 914 C C . ASP A 1 111 ? -25.766 3.033 6.398 1 93.69 111 ASP A C 1
ATOM 916 O O . ASP A 1 111 ? -24.531 3.053 6.32 1 93.69 111 ASP A O 1
ATOM 920 N N . ASP A 1 112 ? -26.531 3.117 5.324 1 90.81 112 ASP A N 1
ATOM 921 C CA . ASP A 1 112 ? -26.016 2.941 3.977 1 90.81 112 ASP A CA 1
ATOM 922 C C . ASP A 1 112 ? -24.969 4.012 3.648 1 90.81 112 ASP A C 1
ATOM 924 O O . ASP A 1 112 ? -23.969 3.729 2.99 1 90.81 112 ASP A O 1
ATOM 928 N N . GLU A 1 113 ? -25.266 5.156 4.078 1 92.19 113 GLU A N 1
ATOM 929 C CA . GLU A 1 113 ? -24.344 6.254 3.787 1 92.19 113 GLU A CA 1
ATOM 930 C C . GLU A 1 113 ? -23.016 6.059 4.5 1 92.19 113 GLU A C 1
ATOM 932 O O . GLU A 1 113 ? -21.953 6.262 3.906 1 92.19 113 GLU A O 1
ATOM 937 N N . LEU A 1 114 ? -23.062 5.633 5.699 1 92.38 114 LEU A N 1
ATOM 938 C CA . LEU A 1 114 ? -21.828 5.367 6.441 1 92.38 114 LEU A CA 1
ATOM 939 C C . LEU A 1 114 ? -21.094 4.168 5.859 1 92.38 114 LEU A C 1
ATOM 941 O O . LEU A 1 114 ? -19.859 4.172 5.773 1 92.38 114 LEU A O 1
ATOM 945 N N . ASN A 1 115 ? -21.875 3.209 5.543 1 91.69 115 ASN A N 1
ATOM 946 C CA . ASN A 1 115 ? -21.297 2.021 4.926 1 91.69 115 ASN A CA 1
ATOM 947 C C . ASN A 1 115 ? -20.562 2.365 3.635 1 91.69 115 ASN A C 1
ATOM 949 O O . ASN A 1 115 ? -19.438 1.897 3.41 1 91.69 115 ASN A O 1
ATOM 953 N N . ASN A 1 116 ? -21.141 3.158 2.875 1 89.88 116 ASN A N 1
ATOM 954 C CA . ASN A 1 116 ? -20.516 3.604 1.635 1 89.88 116 ASN A CA 1
ATOM 955 C C . ASN A 1 116 ? -19.281 4.465 1.907 1 89.88 116 ASN A C 1
ATOM 957 O O . ASN A 1 116 ? -18.297 4.383 1.181 1 89.88 116 ASN A O 1
ATOM 961 N N . TYR A 1 117 ? -19.375 5.23 2.902 1 91.06 117 TYR A N 1
ATOM 962 C CA . TYR A 1 117 ? -18.219 6.035 3.299 1 91.06 117 TYR A CA 1
ATOM 963 C C . TYR A 1 117 ? -17.016 5.152 3.619 1 91.06 117 TYR A C 1
ATOM 965 O O . TYR A 1 117 ? -15.906 5.414 3.152 1 91.06 117 TYR A O 1
ATOM 973 N N . ILE A 1 118 ? -17.25 4.148 4.355 1 91.44 118 ILE A N 1
ATOM 974 C CA . ILE A 1 118 ? -16.172 3.266 4.789 1 91.44 118 ILE A CA 1
ATOM 975 C C . ILE A 1 118 ? -15.594 2.523 3.586 1 91.44 118 ILE A C 1
ATOM 977 O O . ILE A 1 118 ? -14.375 2.375 3.467 1 91.44 118 ILE A O 1
ATOM 981 N N . LYS A 1 119 ? -16.453 2.047 2.773 1 89.88 119 LYS A N 1
ATOM 982 C CA . LYS A 1 119 ? -16.016 1.377 1.551 1 89.88 119 LYS A CA 1
ATOM 983 C C . LYS A 1 119 ? -15.125 2.289 0.708 1 89.88 119 LYS A C 1
ATOM 985 O O . LYS A 1 119 ? -14.047 1.884 0.268 1 89.88 119 LYS A O 1
ATOM 990 N N . GLU A 1 120 ? -15.508 3.484 0.542 1 89 120 GLU A N 1
ATOM 991 C CA . GLU A 1 120 ? -14.75 4.461 -0.233 1 89 120 GLU A CA 1
ATOM 992 C C . GLU A 1 120 ? -13.453 4.832 0.471 1 89 120 GLU A C 1
ATOM 994 O O . GLU A 1 120 ? -12.438 5.094 -0.182 1 89 120 GLU A O 1
ATOM 999 N N . TYR A 1 121 ? -13.555 4.867 1.714 1 90.94 121 TYR A N 1
ATOM 1000 C CA . TYR A 1 121 ? -12.359 5.121 2.512 1 90.94 121 TYR A CA 1
ATOM 1001 C C . TYR A 1 121 ? -11.273 4.094 2.217 1 90.94 121 TYR A C 1
ATOM 1003 O O . TYR A 1 121 ? -10.141 4.449 1.911 1 90.94 121 TYR A O 1
ATOM 1011 N N . TYR A 1 122 ? -11.664 2.861 2.289 1 90.81 122 TYR A N 1
ATOM 1012 C CA . TYR A 1 122 ? -10.703 1.798 2.029 1 90.81 122 TYR A CA 1
ATOM 1013 C C . TYR A 1 122 ? -10.172 1.875 0.601 1 90.81 122 TYR A C 1
ATOM 1015 O O . TYR A 1 122 ? -8.977 1.704 0.364 1 90.81 122 TYR A O 1
ATOM 1023 N N . ARG A 1 123 ? -11.047 2.064 -0.297 1 89.88 123 ARG A N 1
ATOM 1024 C CA . ARG A 1 123 ? -10.656 2.139 -1.7 1 89.88 123 ARG A CA 1
ATOM 1025 C C . ARG A 1 123 ? -9.633 3.248 -1.926 1 89.88 123 ARG A C 1
ATOM 1027 O O . ARG A 1 123 ? -8.602 3.029 -2.57 1 89.88 123 ARG A O 1
ATOM 1034 N N . THR A 1 124 ? -9.914 4.398 -1.414 1 89.88 124 THR A N 1
ATOM 1035 C CA . THR A 1 124 ? -9.055 5.566 -1.58 1 89.88 124 THR A CA 1
ATOM 1036 C C . THR A 1 124 ? -7.699 5.34 -0.916 1 89.88 124 THR A C 1
ATOM 1038 O O . THR A 1 124 ? -6.656 5.598 -1.52 1 89.88 124 THR A O 1
ATOM 1041 N N . LYS A 1 125 ? -7.738 4.816 0.279 1 91.69 125 LYS A N 1
ATOM 1042 C CA . LYS A 1 125 ? -6.496 4.582 1.007 1 91.69 125 LYS A CA 1
ATOM 1043 C C . LYS A 1 125 ? -5.652 3.508 0.321 1 91.69 125 LYS A C 1
ATOM 1045 O O . LYS A 1 125 ? -4.426 3.594 0.306 1 91.69 125 LYS A O 1
ATOM 1050 N N . LEU A 1 126 ? -6.309 2.541 -0.196 1 91.81 126 LEU A N 1
ATOM 1051 C CA . LEU A 1 126 ? -5.594 1.509 -0.939 1 91.81 126 LEU A CA 1
ATOM 1052 C C . LEU A 1 126 ? -4.91 2.1 -2.168 1 91.81 126 LEU A C 1
ATOM 1054 O O . LEU A 1 126 ? -3.725 1.849 -2.406 1 91.81 126 LEU A O 1
ATOM 1058 N N . SER A 1 127 ? -5.641 2.873 -2.934 1 90.62 127 SER A N 1
ATOM 1059 C CA . SER A 1 127 ? -5.09 3.512 -4.125 1 90.62 127 SER A CA 1
ATOM 1060 C C . SER A 1 127 ? -3.895 4.395 -3.777 1 90.62 127 SER A C 1
ATOM 1062 O O . SER A 1 127 ? -2.852 4.32 -4.43 1 90.62 127 SER A O 1
ATOM 1064 N N . GLU A 1 128 ? -4.039 5.145 -2.762 1 90.62 128 GLU A N 1
ATOM 1065 C CA . GLU A 1 128 ? -2.965 6.023 -2.316 1 90.62 128 GLU A CA 1
ATOM 1066 C C . GLU A 1 128 ? -1.744 5.219 -1.874 1 90.62 128 GLU A C 1
ATOM 1068 O O . GLU A 1 128 ? -0.607 5.598 -2.166 1 90.62 128 GLU A O 1
ATOM 1073 N N . ASN A 1 129 ? -2.039 4.172 -1.169 1 92.25 129 ASN A N 1
ATOM 1074 C CA . ASN A 1 129 ? -0.946 3.355 -0.652 1 92.25 129 ASN A CA 1
ATOM 1075 C C . ASN A 1 129 ? -0.192 2.65 -1.775 1 92.25 129 ASN A C 1
ATOM 1077 O O . ASN A 1 129 ? 1.03 2.514 -1.718 1 92.25 129 ASN A O 1
ATOM 1081 N N . ILE A 1 130 ? -0.884 2.17 -2.738 1 92 130 ILE A N 1
ATOM 1082 C CA . ILE A 1 130 ? -0.25 1.515 -3.877 1 92 130 ILE A CA 1
ATOM 1083 C C . ILE A 1 130 ? 0.65 2.508 -4.609 1 92 130 ILE A C 1
ATOM 1085 O O . ILE A 1 130 ? 1.796 2.191 -4.938 1 92 130 ILE A O 1
ATOM 1089 N N . LEU A 1 131 ? 0.129 3.664 -4.844 1 90.19 131 LEU A N 1
ATOM 1090 C CA . LEU A 1 131 ? 0.908 4.699 -5.516 1 90.19 131 LEU A CA 1
ATOM 1091 C C . LEU A 1 131 ? 2.146 5.062 -4.703 1 90.19 131 LEU A C 1
ATOM 1093 O O . LEU A 1 131 ? 3.242 5.18 -5.254 1 90.19 131 LEU A O 1
ATOM 1097 N N . ARG A 1 132 ? 1.975 5.195 -3.467 1 91.38 132 ARG A N 1
ATOM 1098 C CA . ARG A 1 132 ? 3.096 5.5 -2.584 1 91.38 132 ARG A CA 1
ATOM 1099 C C . ARG A 1 132 ? 4.148 4.398 -2.639 1 91.38 132 ARG A C 1
ATOM 1101 O O . ARG A 1 132 ? 5.344 4.68 -2.752 1 91.38 132 ARG A O 1
ATOM 1108 N N . CYS A 1 133 ? 3.709 3.227 -2.547 1 92.81 133 CYS A N 1
ATOM 1109 C CA . CYS A 1 133 ? 4.617 2.084 -2.6 1 92.81 133 CYS A CA 1
ATOM 1110 C C . CYS A 1 133 ? 5.434 2.096 -3.885 1 92.81 133 CYS A C 1
ATOM 1112 O O . CYS A 1 133 ? 6.652 1.927 -3.852 1 92.81 133 CYS A O 1
ATOM 1114 N N . GLN A 1 134 ? 4.73 2.254 -4.941 1 91.81 134 GLN A N 1
ATOM 1115 C CA . GLN A 1 134 ? 5.402 2.307 -6.234 1 91.81 134 GLN A CA 1
ATOM 1116 C C . GLN A 1 134 ? 6.477 3.391 -6.254 1 91.81 134 GLN A C 1
ATOM 1118 O O . GLN A 1 134 ? 7.609 3.143 -6.668 1 91.81 134 GLN A O 1
ATOM 1123 N N . GLN A 1 135 ? 6.148 4.555 -5.801 1 90.69 135 GLN A N 1
ATOM 1124 C CA . GLN A 1 135 ? 7.07 5.688 -5.805 1 90.69 135 GLN A CA 1
ATOM 1125 C C . GLN A 1 135 ? 8.273 5.426 -4.906 1 90.69 135 GLN A C 1
ATOM 1127 O O . GLN A 1 135 ? 9.414 5.684 -5.293 1 90.69 135 GLN A O 1
ATOM 1132 N N . MET A 1 136 ? 8 4.875 -3.768 1 92.38 136 MET A N 1
ATOM 1133 C CA . MET A 1 136 ? 9.047 4.676 -2.768 1 92.38 136 MET A CA 1
ATOM 1134 C C . MET A 1 136 ? 9.984 3.547 -3.18 1 92.38 136 MET A C 1
ATOM 1136 O O . MET A 1 136 ? 11.195 3.619 -2.938 1 92.38 136 MET A O 1
ATOM 1140 N N . ILE A 1 137 ? 9.438 2.572 -3.766 1 92.31 137 ILE A N 1
ATOM 1141 C CA . ILE A 1 137 ? 10.195 1.367 -4.07 1 92.31 137 ILE A CA 1
ATOM 1142 C C . ILE A 1 137 ? 10.977 1.563 -5.371 1 92.31 137 ILE A C 1
ATOM 1144 O O . ILE A 1 137 ? 12.109 1.099 -5.5 1 92.31 137 ILE A O 1
ATOM 1148 N N . MET A 1 138 ? 10.375 2.322 -6.277 1 91.5 138 MET A N 1
ATOM 1149 C CA . MET A 1 138 ? 10.953 2.402 -7.613 1 91.5 138 MET A CA 1
ATOM 1150 C C . MET A 1 138 ? 11.734 3.701 -7.789 1 91.5 138 MET A C 1
ATOM 1152 O O . MET A 1 138 ? 12.508 3.844 -8.742 1 91.5 138 MET A O 1
ATOM 1156 N N . GLY A 1 139 ? 11.547 4.598 -6.918 1 89.94 139 GLY A N 1
ATOM 1157 C CA . GLY A 1 139 ? 12.188 5.898 -7.055 1 89.94 139 GLY A CA 1
ATOM 1158 C C . GLY A 1 139 ? 13.562 5.965 -6.418 1 89.94 139 GLY A C 1
ATOM 1159 O O . GLY A 1 139 ? 13.891 5.141 -5.562 1 89.94 139 GLY A O 1
ATOM 1160 N N . SER A 1 140 ? 14.375 6.969 -6.84 1 90.81 140 SER A N 1
ATOM 1161 C CA . SER A 1 140 ? 15.609 7.281 -6.137 1 90.81 140 SER A CA 1
ATOM 1162 C C . SER A 1 140 ? 15.336 8.016 -4.832 1 90.81 140 SER A C 1
ATOM 1164 O O . SER A 1 140 ? 14.258 8.578 -4.645 1 90.81 140 SER A O 1
ATOM 1166 N N . LYS A 1 141 ? 16.344 8.023 -3.992 1 92.38 141 LYS A N 1
ATOM 1167 C CA . LYS A 1 141 ? 16.188 8.734 -2.727 1 92.38 141 LYS A CA 1
ATOM 1168 C C . LYS A 1 141 ? 15.852 10.203 -2.959 1 92.38 141 LYS A C 1
ATOM 1170 O O . LYS A 1 141 ? 15.016 10.766 -2.254 1 92.38 141 LYS A O 1
ATOM 1175 N N . HIS A 1 142 ? 16.531 10.789 -3.916 1 93.94 142 HIS A N 1
ATOM 1176 C CA . HIS A 1 142 ? 16.266 12.172 -4.285 1 93.94 142 HIS A CA 1
ATOM 1177 C C . HIS A 1 142 ? 14.812 12.352 -4.711 1 93.94 142 HIS A C 1
ATOM 1179 O O . HIS A 1 142 ? 14.117 13.242 -4.207 1 93.94 142 HIS A O 1
ATOM 1185 N N . ASP A 1 143 ? 14.312 11.477 -5.578 1 92.69 143 ASP A N 1
ATOM 1186 C CA . ASP A 1 143 ? 12.961 11.578 -6.109 1 92.69 143 ASP A CA 1
ATOM 1187 C C . ASP A 1 143 ? 11.922 11.391 -5.004 1 92.69 143 ASP A C 1
ATOM 1189 O O . ASP A 1 143 ? 10.898 12.086 -4.984 1 92.69 143 ASP A O 1
ATOM 1193 N N . VAL A 1 144 ? 12.172 10.477 -4.18 1 94.12 144 VAL A N 1
ATOM 1194 C CA . VAL A 1 144 ? 11.234 10.133 -3.121 1 94.12 144 VAL A CA 1
ATOM 1195 C C . VAL A 1 144 ? 11.094 11.305 -2.15 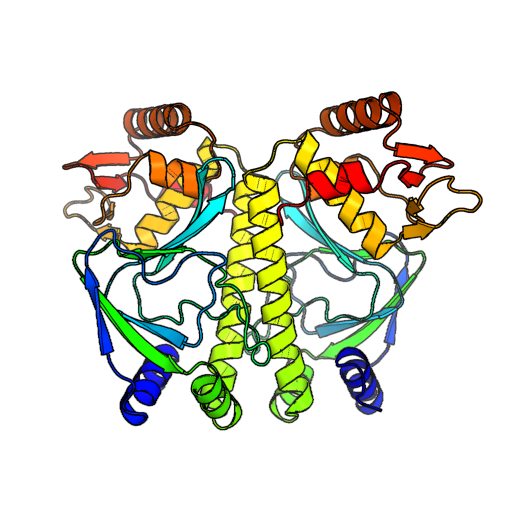1 94.12 144 VAL A C 1
ATOM 1197 O O . VAL A 1 144 ? 9.984 11.633 -1.721 1 94.12 144 VAL A O 1
ATOM 1200 N N . VAL A 1 145 ? 12.203 11.969 -1.815 1 96.12 145 VAL A N 1
ATOM 1201 C CA . VAL A 1 145 ? 12.164 13.125 -0.929 1 96.12 145 VAL A CA 1
ATOM 1202 C C . VAL A 1 145 ? 11.391 14.266 -1.594 1 96.12 145 VAL A C 1
ATOM 1204 O O . VAL A 1 145 ? 10.562 14.914 -0.953 1 96.12 145 VAL A O 1
ATOM 1207 N N . CYS A 1 146 ? 11.609 14.453 -2.867 1 95.69 146 CYS A N 1
ATOM 1208 C CA . CYS A 1 146 ? 10.891 15.484 -3.6 1 95.69 146 CYS A CA 1
ATOM 1209 C C . CYS A 1 146 ? 9.391 15.203 -3.619 1 95.69 146 CYS A C 1
ATOM 1211 O O . CYS A 1 146 ? 8.586 16.109 -3.416 1 95.69 146 CYS A O 1
ATOM 1213 N N . THR A 1 147 ? 9.055 13.953 -3.889 1 94.44 147 THR A N 1
ATOM 1214 C CA . THR A 1 147 ? 7.652 13.547 -3.891 1 94.44 147 THR A CA 1
ATOM 1215 C C . THR A 1 147 ? 7.016 13.805 -2.527 1 94.44 147 THR A C 1
ATOM 1217 O O . THR A 1 147 ? 5.887 14.289 -2.445 1 94.44 147 THR A O 1
ATOM 1220 N N . PHE A 1 148 ? 7.727 13.508 -1.518 1 96.06 148 PHE A N 1
ATOM 1221 C CA . PHE A 1 148 ? 7.219 13.719 -0.167 1 96.06 148 PHE A CA 1
ATOM 1222 C C . PHE A 1 148 ? 7.012 15.203 0.113 1 96.06 148 PHE A C 1
ATOM 1224 O O . PHE A 1 148 ? 6 15.594 0.699 1 96.06 148 PHE A O 1
ATOM 1231 N N . MET A 1 149 ? 7.941 16.031 -0.297 1 96.69 149 MET A N 1
ATOM 1232 C CA . MET A 1 149 ? 7.812 17.469 -0.117 1 96.69 149 MET A CA 1
ATOM 1233 C C . MET A 1 149 ? 6.559 18 -0.808 1 96.69 149 MET A C 1
ATOM 1235 O O . MET A 1 149 ? 5.859 18.859 -0.267 1 96.69 149 MET A O 1
ATOM 1239 N N . ASN A 1 150 ? 6.348 17.484 -1.961 1 96.12 150 ASN A N 1
ATOM 1240 C CA . ASN A 1 150 ? 5.137 17.875 -2.676 1 96.12 150 ASN A CA 1
ATOM 1241 C C . ASN A 1 150 ? 3.881 17.484 -1.903 1 96.12 150 ASN A C 1
ATOM 1243 O O . ASN A 1 150 ? 2.893 18.219 -1.903 1 96.12 150 ASN A O 1
ATOM 1247 N N . GLN A 1 151 ? 3.893 16.344 -1.298 1 95.38 151 GLN A N 1
ATOM 1248 C CA . GLN A 1 151 ? 2.779 15.922 -0.456 1 95.38 151 GLN A CA 1
ATOM 1249 C C . GLN A 1 151 ? 2.566 16.891 0.707 1 95.38 151 GLN A C 1
ATOM 1251 O O . GLN A 1 151 ? 1.428 17.203 1.057 1 95.38 151 GLN A O 1
ATOM 1256 N N . LEU A 1 152 ? 3.648 17.359 1.296 1 97.31 152 LEU A N 1
ATOM 1257 C CA . LEU A 1 152 ? 3.559 18.281 2.414 1 97.31 152 LEU A CA 1
ATOM 1258 C C . LEU A 1 152 ? 2.928 19.609 1.976 1 97.31 152 LEU A C 1
ATOM 1260 O O . LEU A 1 152 ? 2.213 20.25 2.75 1 97.31 152 LEU A O 1
ATOM 1264 N N . VAL A 1 153 ? 3.252 20.047 0.761 1 96.88 153 VAL A N 1
ATOM 1265 C CA . VAL A 1 153 ? 2.639 21.25 0.221 1 96.88 153 VAL A CA 1
ATOM 1266 C C . VAL A 1 153 ? 1.118 21.109 0.227 1 96.88 153 VAL A C 1
ATOM 1268 O O . VAL A 1 153 ? 0.402 22.031 0.602 1 96.88 153 VAL A O 1
ATOM 1271 N N . GLY A 1 154 ? 0.619 19.953 -0.203 1 95.12 154 GLY A N 1
ATOM 1272 C CA . GLY A 1 154 ? -0.813 19.688 -0.204 1 95.12 154 GLY A CA 1
ATOM 1273 C C . GLY A 1 154 ? -1.422 19.703 1.186 1 95.12 154 GLY A C 1
ATOM 1274 O O . GLY A 1 154 ? -2.553 20.156 1.371 1 95.12 154 GLY A O 1
ATOM 1275 N N . LEU A 1 155 ? -0.738 19.281 2.168 1 96.38 155 LEU A N 1
ATOM 1276 C CA . LEU A 1 155 ? -1.249 19.125 3.523 1 96.38 155 LEU A CA 1
ATOM 1277 C C . LEU A 1 155 ? -1.152 20.422 4.305 1 96.38 155 LEU A C 1
ATOM 1279 O O . LEU A 1 155 ? -2.066 20.781 5.055 1 96.38 155 LEU A O 1
ATOM 1283 N N . PHE A 1 156 ? -0.047 21.125 4.062 1 97.94 156 PHE A N 1
ATOM 1284 C CA . PHE A 1 156 ? 0.26 22.203 5 1 97.94 156 PHE A CA 1
ATOM 1285 C C . PHE A 1 156 ? 0.645 23.484 4.258 1 97.94 156 PHE A C 1
ATOM 1287 O O . PHE A 1 156 ? 1.052 24.469 4.875 1 97.94 156 PHE A O 1
ATOM 1294 N N . GLY A 1 157 ? 0.606 23.438 2.945 1 98 157 GLY A N 1
ATOM 1295 C CA . GLY A 1 157 ? 1.134 24.531 2.137 1 98 157 GLY A CA 1
ATOM 1296 C C . GLY A 1 157 ? 0.345 25.812 2.285 1 98 157 GLY A C 1
ATOM 1297 O O . GLY A 1 157 ? -0.887 25.797 2.309 1 98 157 GLY A O 1
ATOM 1298 N N . LYS A 1 158 ? 1.046 26.906 2.432 1 97.69 158 LYS A N 1
ATOM 1299 C CA . LYS A 1 158 ? 0.511 28.266 2.402 1 97.69 158 LYS A CA 1
ATOM 1300 C C . LYS A 1 158 ? 1.285 29.141 1.421 1 97.69 158 LYS A C 1
ATOM 1302 O O . LYS A 1 158 ? 2.496 29.312 1.563 1 97.69 158 LYS A O 1
ATOM 1307 N N . ARG A 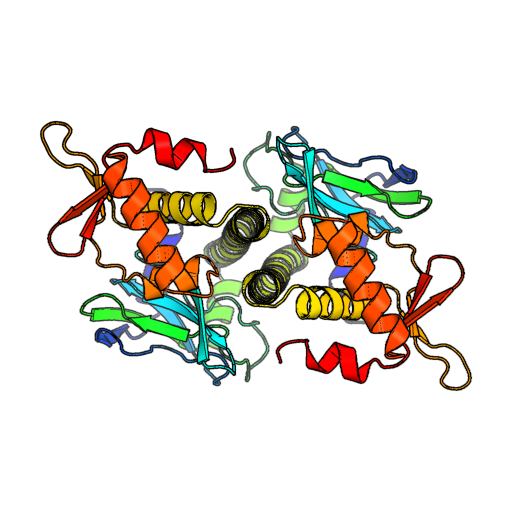1 159 ? 0.612 29.672 0.529 1 97 159 ARG A N 1
ATOM 1308 C CA . ARG A 1 159 ? 1.274 30.531 -0.447 1 97 159 ARG A CA 1
ATOM 1309 C C . ARG A 1 159 ? 1.763 31.812 0.202 1 97 159 ARG A C 1
ATOM 1311 O O . ARG A 1 159 ? 1.013 32.469 0.922 1 97 159 ARG A O 1
ATOM 1318 N N . LEU A 1 160 ? 3.02 32.094 -0.115 1 96.38 160 LEU A N 1
ATOM 1319 C CA . LEU A 1 160 ? 3.609 33.312 0.406 1 96.38 160 LEU A CA 1
ATOM 1320 C C . LEU A 1 160 ? 3.404 34.469 -0.566 1 96.38 160 LEU A C 1
ATOM 1322 O O . LEU A 1 160 ? 3.232 34.25 -1.769 1 96.38 160 LEU A O 1
ATOM 1326 N N . PRO A 1 161 ? 3.502 35.656 -0.007 1 93.31 161 PRO A N 1
ATOM 1327 C CA . PRO A 1 161 ? 3.326 36.812 -0.886 1 93.31 161 PRO A CA 1
ATOM 1328 C C . PRO A 1 161 ? 4.492 37 -1.855 1 93.31 161 PRO A C 1
ATOM 1330 O O . PRO A 1 161 ? 5.578 36.469 -1.63 1 93.31 161 PRO A O 1
ATOM 1333 N N . GLU A 1 162 ? 4.254 37.75 -2.979 1 91.12 162 GLU A N 1
ATOM 1334 C CA . GLU A 1 162 ? 5.246 38.219 -3.938 1 91.12 162 GLU A CA 1
ATOM 1335 C C . GLU A 1 162 ? 6.008 37.062 -4.566 1 91.12 162 GLU A C 1
ATOM 1337 O O . GLU A 1 162 ? 7.219 37.125 -4.77 1 91.12 162 GLU A O 1
ATOM 1342 N N . HIS A 1 163 ? 5.461 36 -4.738 1 87 163 HIS A N 1
ATOM 1343 C CA . HIS A 1 163 ? 6.016 34.844 -5.438 1 87 163 HIS A CA 1
ATOM 1344 C C . HIS A 1 163 ? 7.223 34.281 -4.699 1 87 163 HIS A C 1
ATOM 1346 O O . HIS A 1 163 ? 8.188 33.812 -5.324 1 87 163 HIS A O 1
ATOM 1352 N N . GLN A 1 164 ? 7.117 34.406 -3.359 1 89.94 164 GLN A N 1
ATOM 1353 C CA . GLN A 1 164 ? 8.227 33.938 -2.535 1 89.94 164 GLN A CA 1
ATOM 1354 C C . GLN A 1 164 ? 8.18 32.438 -2.338 1 89.94 164 GLN A C 1
ATOM 1356 O O . GLN A 1 164 ? 9.07 31.844 -1.724 1 89.94 164 GLN A O 1
ATOM 1361 N N . GLY A 1 165 ? 7.137 31.766 -2.902 1 96.31 165 GLY A N 1
ATOM 1362 C CA . GLY A 1 165 ? 7.062 30.312 -2.803 1 96.31 165 GLY A CA 1
ATOM 1363 C C . GLY A 1 165 ? 5.93 29.828 -1.916 1 96.31 165 GLY A C 1
ATOM 1364 O O . GLY A 1 165 ? 4.965 30.562 -1.68 1 96.31 165 GLY A O 1
ATOM 1365 N N . ILE A 1 166 ? 5.934 28.594 -1.55 1 98.31 166 ILE A N 1
ATOM 1366 C CA . ILE A 1 166 ? 4.914 27.953 -0.713 1 98.31 166 ILE A CA 1
ATOM 1367 C C . ILE A 1 166 ? 5.535 27.516 0.61 1 98.31 166 ILE A C 1
ATOM 1369 O O . ILE A 1 166 ? 6.465 26.703 0.626 1 98.31 166 ILE A O 1
ATOM 1373 N N . LEU A 1 167 ? 5.008 28.094 1.706 1 98.44 167 LEU A N 1
ATOM 1374 C CA . LEU A 1 167 ? 5.453 27.703 3.039 1 98.44 167 LEU A CA 1
ATOM 1375 C C . LEU A 1 167 ? 4.781 26.406 3.477 1 98.44 167 LEU A C 1
ATOM 1377 O O . LEU A 1 167 ? 3.555 26.281 3.404 1 98.44 167 LEU A O 1
ATOM 1381 N N . ILE A 1 168 ? 5.551 25.406 3.82 1 98.31 168 ILE A N 1
ATOM 1382 C CA . ILE A 1 168 ? 5.008 24.266 4.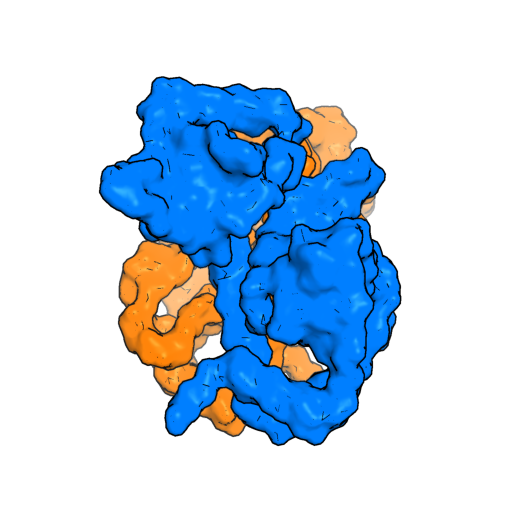555 1 98.31 168 ILE A CA 1
ATOM 1383 C C . ILE A 1 168 ? 4.859 24.625 6.031 1 98.31 168 ILE A C 1
ATOM 1385 O O . ILE A 1 168 ? 5.82 24.531 6.797 1 98.31 168 ILE A O 1
ATOM 1389 N N . ASP A 1 169 ? 3.668 25.016 6.434 1 97.88 169 ASP A N 1
ATOM 1390 C CA . ASP A 1 169 ? 3.424 25.578 7.758 1 97.88 169 ASP A CA 1
ATOM 1391 C C . ASP A 1 169 ? 3.305 24.484 8.805 1 97.88 169 ASP A C 1
ATOM 1393 O O . ASP A 1 169 ? 2.322 24.422 9.555 1 97.88 169 ASP A O 1
ATOM 1397 N N . PHE A 1 170 ? 4.289 23.672 8.867 1 98 170 PHE A N 1
ATOM 1398 C CA . PHE A 1 170 ? 4.422 22.547 9.781 1 98 170 PHE A CA 1
ATOM 1399 C C . PHE A 1 170 ? 5.875 22.094 9.867 1 98 170 PHE A C 1
ATOM 1401 O O . PHE A 1 170 ? 6.562 22 8.852 1 98 170 PHE A O 1
ATOM 1408 N N . VAL A 1 171 ? 6.375 21.875 11.031 1 97.38 171 VAL A N 1
ATOM 1409 C CA . VAL A 1 171 ? 7.762 21.469 11.211 1 97.38 171 VAL A CA 1
ATOM 1410 C C . VAL A 1 171 ? 7.887 19.953 11.016 1 97.38 171 VAL A C 1
ATOM 1412 O O . VAL A 1 171 ? 7.207 19.172 11.695 1 97.38 171 VAL A O 1
ATOM 1415 N N . VAL A 1 172 ? 8.672 19.547 10.109 1 97.12 172 VAL A N 1
ATOM 1416 C CA . VAL A 1 172 ? 8.984 18.141 9.859 1 97.12 172 VAL A CA 1
ATOM 1417 C C . VAL A 1 172 ? 10.484 17.906 9.984 1 97.12 172 VAL A C 1
ATOM 1419 O O . VAL A 1 172 ? 11.273 18.547 9.289 1 97.12 172 VAL A O 1
ATOM 1422 N N . THR A 1 173 ? 10.914 17.047 10.844 1 95.19 173 THR A N 1
ATOM 1423 C CA . THR A 1 173 ? 12.336 16.812 11.078 1 95.19 173 THR A CA 1
ATOM 1424 C C . THR A 1 173 ? 12.922 15.93 9.977 1 95.19 173 THR A C 1
ATOM 1426 O O . THR A 1 173 ? 12.188 15.203 9.305 1 95.19 173 THR A O 1
ATOM 1429 N N . ASN A 1 174 ? 14.281 16.016 9.797 1 95.5 174 ASN A N 1
ATOM 1430 C CA . ASN A 1 174 ? 14.961 15.141 8.852 1 95.5 174 ASN A CA 1
ATOM 1431 C C . ASN A 1 174 ? 14.734 13.672 9.188 1 95.5 174 ASN A C 1
ATOM 1433 O O . ASN A 1 174 ? 14.609 12.836 8.289 1 95.5 174 ASN A O 1
ATOM 1437 N N . LEU A 1 175 ? 14.656 13.422 10.445 1 94.44 175 LEU A N 1
ATOM 1438 C CA . LEU A 1 175 ? 14.414 12.047 10.883 1 94.44 175 LEU A CA 1
ATOM 1439 C C . LEU A 1 175 ? 13.031 11.578 10.453 1 94.44 175 LEU A C 1
ATOM 1441 O O . LEU A 1 175 ? 12.867 10.445 10 1 94.44 175 LEU A O 1
ATOM 1445 N N . ASP A 1 176 ? 12.031 12.422 10.602 1 95.75 176 ASP A N 1
ATOM 1446 C CA . ASP A 1 176 ? 10.688 12.078 10.156 1 95.75 176 ASP A CA 1
ATOM 1447 C C . ASP A 1 176 ? 10.648 11.859 8.641 1 95.75 176 ASP A C 1
ATOM 1449 O O . ASP A 1 176 ? 10 10.93 8.156 1 95.75 176 ASP A O 1
ATOM 1453 N N . ILE A 1 177 ? 11.336 12.711 7.949 1 97.12 177 ILE A N 1
ATOM 1454 C CA . ILE A 1 177 ? 11.391 12.578 6.5 1 97.12 177 ILE A CA 1
ATOM 1455 C C . ILE A 1 177 ? 12.008 11.227 6.133 1 97.12 177 ILE A C 1
ATOM 1457 O O . ILE A 1 177 ? 11.5 10.523 5.254 1 97.12 177 ILE A O 1
ATOM 1461 N N . ALA A 1 178 ? 13.117 10.867 6.793 1 96.12 178 ALA A N 1
ATOM 1462 C CA . ALA A 1 178 ? 13.742 9.57 6.562 1 96.12 178 ALA A CA 1
ATOM 1463 C C . ALA A 1 178 ? 12.75 8.43 6.785 1 96.12 178 ALA A C 1
ATOM 1465 O O . ALA A 1 178 ? 12.688 7.488 5.996 1 96.12 178 ALA A O 1
ATOM 1466 N N . GLY A 1 179 ? 11.914 8.531 7.801 1 95.25 179 GLY A N 1
ATOM 1467 C CA . GLY A 1 179 ? 10.914 7.527 8.125 1 95.25 179 GLY A CA 1
ATOM 1468 C C . GLY A 1 179 ? 9.812 7.43 7.082 1 95.25 179 GLY A C 1
ATOM 1469 O O . GLY A 1 179 ? 9.289 6.344 6.824 1 95.25 179 GLY A O 1
ATOM 1470 N N . PHE A 1 180 ? 9.484 8.547 6.469 1 96.25 180 PHE A N 1
ATOM 1471 C CA . PHE A 1 180 ? 8.461 8.562 5.43 1 96.25 180 PHE A CA 1
ATOM 1472 C C . PHE A 1 180 ? 9 8 4.121 1 96.25 180 PHE A C 1
ATOM 1474 O O . PHE A 1 180 ? 8.273 7.375 3.355 1 96.25 180 PHE A O 1
ATOM 1481 N N . CYS A 1 181 ? 10.289 8.188 3.936 1 94.31 181 CYS A N 1
ATOM 1482 C CA . CYS A 1 181 ? 10.867 7.914 2.623 1 94.31 181 CYS A CA 1
ATOM 1483 C C . CYS A 1 181 ? 11.648 6.602 2.631 1 94.31 181 CYS A C 1
ATOM 1485 O O . CYS A 1 181 ? 12.172 6.184 1.599 1 94.31 181 CYS A O 1
ATOM 1487 N N . GLY A 1 182 ? 11.719 5.961 3.789 1 90.69 182 GLY A N 1
ATOM 1488 C CA . GLY A 1 182 ? 12.438 4.703 3.891 1 90.69 182 GLY A CA 1
ATOM 1489 C C . GLY A 1 182 ? 13.938 4.859 3.727 1 90.69 182 GLY A C 1
ATOM 1490 O O . GLY A 1 182 ? 14.594 4.012 3.123 1 90.69 182 GLY A O 1
ATOM 1491 N N . ILE A 1 183 ? 14.383 5.957 4.035 1 89.94 183 ILE A N 1
ATOM 1492 C CA . ILE A 1 183 ? 15.82 6.23 3.951 1 89.94 183 ILE A CA 1
ATOM 1493 C C . ILE A 1 183 ? 16.484 5.941 5.297 1 89.94 183 ILE A C 1
ATOM 1495 O O . ILE A 1 183 ? 15.969 6.344 6.344 1 89.94 183 ILE A O 1
ATOM 1499 N N . ASN A 1 184 ? 17.484 5.105 5.285 1 77.31 184 ASN A N 1
ATOM 1500 C CA . ASN A 1 184 ? 18.062 4.539 6.496 1 77.31 184 ASN A CA 1
ATOM 1501 C C . ASN A 1 184 ? 18.875 5.582 7.262 1 77.31 184 ASN A C 1
ATOM 1503 O O . ASN A 1 184 ? 19.203 5.383 8.43 1 77.31 184 ASN A O 1
ATOM 1507 N N . SER A 1 185 ? 19.219 6.645 6.574 1 77.12 185 SER A N 1
ATOM 1508 C CA . SER A 1 185 ? 20.062 7.535 7.355 1 77.12 185 SER A CA 1
ATOM 1509 C C . SER A 1 185 ? 19.594 8.984 7.242 1 77.12 185 SER A C 1
ATOM 1511 O O . SER A 1 185 ? 19.281 9.453 6.148 1 77.12 185 SER A O 1
ATOM 1513 N N . ARG A 1 186 ? 19.594 9.594 8.422 1 82.38 186 ARG A N 1
ATOM 1514 C CA . ARG A 1 186 ? 19.344 11.023 8.516 1 82.38 186 ARG A CA 1
ATOM 1515 C C . ARG A 1 186 ? 20.344 11.812 7.688 1 82.38 186 ARG A C 1
ATOM 1517 O O . ARG A 1 186 ? 20 12.836 7.09 1 82.38 186 ARG A O 1
ATOM 1524 N N . SER A 1 187 ? 21.484 11.258 7.547 1 88.12 187 SER A N 1
ATOM 1525 C CA . SER A 1 187 ? 22.562 11.953 6.84 1 88.12 187 SER A CA 1
ATOM 1526 C C . SER A 1 187 ? 22.266 12.055 5.348 1 88.12 187 SER A C 1
ATOM 1528 O O . SER A 1 187 ? 22.516 13.094 4.73 1 88.12 187 SER A O 1
ATOM 1530 N N . SER A 1 188 ? 21.625 11.062 4.832 1 93.31 188 SER A N 1
ATOM 1531 C CA . SER A 1 188 ? 21.266 11.078 3.418 1 93.31 188 SER A CA 1
ATOM 1532 C C . SER A 1 188 ? 20.188 12.117 3.137 1 93.31 188 SER A C 1
ATOM 1534 O O . SER A 1 188 ? 20.266 12.836 2.139 1 93.31 188 SER A O 1
ATOM 1536 N N . VAL A 1 189 ? 19.234 12.258 4.039 1 96.5 189 VAL A N 1
ATOM 1537 C CA . VAL A 1 189 ? 18.156 13.227 3.883 1 96.5 189 VAL A CA 1
ATOM 1538 C C . VAL A 1 189 ? 18.734 14.648 3.957 1 96.5 189 VAL A C 1
ATOM 1540 O O . VAL A 1 189 ? 18.391 15.5 3.133 1 96.5 189 VAL A O 1
ATOM 1543 N N . THR A 1 190 ? 19.609 14.82 4.938 1 96.44 190 THR A N 1
ATOM 1544 C CA . THR A 1 190 ? 20.234 16.125 5.113 1 96.44 190 THR A CA 1
ATOM 1545 C C . THR A 1 190 ? 20.969 16.547 3.846 1 96.44 190 THR A C 1
ATOM 1547 O O . THR A 1 190 ? 20.875 17.703 3.418 1 96.44 190 THR A O 1
ATOM 1550 N N . ARG A 1 191 ? 21.672 15.578 3.258 1 97.19 191 ARG A N 1
ATOM 1551 C CA . ARG A 1 191 ? 22.406 15.852 2.025 1 97.19 191 ARG A CA 1
ATOM 1552 C C . ARG A 1 191 ? 21.453 16.234 0.895 1 97.19 191 ARG A C 1
ATOM 1554 O O . ARG A 1 191 ? 21.688 17.203 0.175 1 97.19 191 ARG A O 1
ATOM 1561 N N . ILE A 1 192 ? 20.422 15.539 0.722 1 97.19 192 ILE A N 1
ATOM 1562 C CA . ILE A 1 192 ? 19.453 15.781 -0.345 1 97.19 192 ILE A CA 1
ATOM 1563 C C . ILE A 1 192 ? 18.797 17.141 -0.152 1 97.19 192 ILE A C 1
ATOM 1565 O O . ILE A 1 192 ? 18.672 17.922 -1.104 1 97.19 192 ILE A O 1
ATOM 1569 N N . LEU A 1 193 ? 18.438 17.453 1.061 1 97.38 193 LEU A N 1
ATOM 1570 C CA . LEU A 1 193 ? 17.812 18.75 1.366 1 97.38 193 LEU A CA 1
ATOM 1571 C C . LEU A 1 193 ? 18.781 19.891 1.119 1 97.38 193 LEU A C 1
ATOM 1573 O O . LEU A 1 193 ? 18.391 20.953 0.62 1 97.38 193 LEU A O 1
ATOM 1577 N N . SER A 1 194 ? 20 19.641 1.486 1 97.81 194 SER A N 1
ATOM 1578 C CA . SER A 1 194 ? 21.031 20.641 1.228 1 97.81 194 SER A CA 1
ATOM 1579 C C . SER A 1 194 ? 21.188 20.891 -0.267 1 97.81 194 SER A C 1
ATOM 1581 O O . SER A 1 194 ? 21.312 22.047 -0.697 1 97.81 194 SER A O 1
ATOM 1583 N N . ASP A 1 195 ? 21.203 19.844 -1.026 1 97.69 195 ASP A N 1
ATOM 1584 C CA . ASP A 1 195 ? 21.312 19.953 -2.479 1 97.69 195 ASP A CA 1
ATOM 1585 C C . ASP A 1 195 ? 20.125 20.719 -3.057 1 97.69 195 ASP A C 1
ATOM 1587 O O . ASP A 1 195 ? 20.297 21.594 -3.904 1 97.69 195 ASP A O 1
ATOM 1591 N N . LEU A 1 196 ? 18.922 20.406 -2.623 1 97.44 196 LEU A N 1
ATOM 1592 C CA . LEU A 1 196 ? 17.703 21.078 -3.094 1 97.44 196 LEU A CA 1
ATOM 1593 C C . LEU A 1 196 ? 17.75 22.562 -2.756 1 97.44 196 LEU A C 1
ATOM 1595 O O . LEU A 1 196 ? 17.312 23.391 -3.555 1 97.44 196 LEU A O 1
ATOM 1599 N N . ARG A 1 197 ? 18.219 22.859 -1.604 1 97.88 197 ARG A N 1
ATOM 1600 C CA . ARG A 1 197 ? 18.344 24.25 -1.188 1 97.88 197 ARG A CA 1
ATOM 1601 C C . ARG A 1 197 ? 19.375 24.984 -2.047 1 97.88 197 ARG A C 1
ATOM 1603 O O . ARG A 1 197 ? 19.125 26.109 -2.508 1 97.88 197 ARG A O 1
ATOM 1610 N N . ALA A 1 198 ? 20.516 24.344 -2.27 1 98 198 ALA A N 1
ATOM 1611 C CA . ALA A 1 198 ? 21.578 24.922 -3.086 1 98 198 ALA A CA 1
ATOM 1612 C C . ALA A 1 198 ? 21.094 25.188 -4.508 1 98 198 ALA A C 1
ATOM 1614 O O . ALA A 1 198 ? 21.531 26.156 -5.148 1 98 198 ALA A O 1
ATOM 1615 N N . GLU A 1 199 ? 20.203 24.391 -4.969 1 97 199 GLU A N 1
ATOM 1616 C CA . GLU A 1 199 ? 19.672 24.5 -6.324 1 97 199 GLU A CA 1
ATOM 1617 C C . GLU A 1 199 ? 18.516 25.484 -6.383 1 97 199 GLU A C 1
ATOM 1619 O O . GLU A 1 199 ? 17.984 25.75 -7.457 1 97 199 GLU A O 1
ATOM 1624 N N . GLY A 1 200 ? 18.141 26 -5.223 1 96.81 200 GLY A N 1
ATOM 1625 C CA . GLY A 1 200 ? 17.109 27.016 -5.16 1 96.81 200 GLY A CA 1
ATOM 1626 C C . GLY A 1 200 ? 15.703 26.438 -5.215 1 96.81 200 GLY A C 1
ATOM 1627 O O . GLY A 1 200 ? 14.742 27.156 -5.512 1 96.81 200 GLY A O 1
ATOM 1628 N N . ILE A 1 201 ? 15.547 25.203 -4.996 1 97.25 201 ILE A N 1
ATOM 1629 C CA . ILE A 1 201 ? 14.258 24.53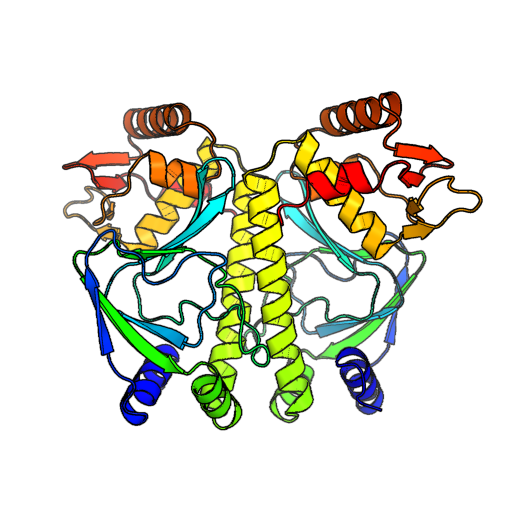1 -5.094 1 97.25 201 ILE A CA 1
ATOM 1630 C C . ILE A 1 201 ? 13.484 24.719 -3.789 1 97.25 201 ILE A C 1
ATOM 1632 O O . ILE A 1 201 ? 12.266 24.906 -3.805 1 97.25 201 ILE A O 1
ATOM 1636 N N . ILE A 1 202 ? 14.164 24.641 -2.717 1 98.38 202 ILE A N 1
ATOM 1637 C CA . ILE A 1 202 ? 13.539 24.875 -1.422 1 98.38 202 ILE A CA 1
ATOM 1638 C C . ILE A 1 202 ? 14.406 25.828 -0.594 1 98.38 202 ILE A C 1
ATOM 1640 O O . ILE A 1 202 ? 15.555 26.109 -0.956 1 98.38 202 ILE A O 1
ATOM 1644 N N . ASP A 1 203 ? 13.875 26.375 0.42 1 97.75 203 ASP A N 1
ATOM 1645 C CA . ASP A 1 203 ? 14.562 27.094 1.492 1 97.75 203 ASP A CA 1
ATOM 1646 C C . ASP A 1 203 ? 14.055 26.641 2.861 1 97.75 203 ASP A C 1
ATOM 1648 O O . ASP A 1 203 ? 13.062 25.922 2.957 1 97.75 203 ASP A O 1
ATOM 1652 N N . ILE A 1 204 ? 14.75 26.953 3.867 1 96.81 204 ILE A N 1
ATOM 1653 C CA . ILE A 1 204 ? 14.359 26.625 5.234 1 96.81 204 ILE A CA 1
ATOM 1654 C C . ILE A 1 204 ? 14.328 27.891 6.078 1 96.81 204 ILE A C 1
ATOM 1656 O O . ILE A 1 204 ? 15.336 28.594 6.195 1 96.81 204 ILE A O 1
ATOM 1660 N N . VAL A 1 205 ? 13.211 28.203 6.594 1 94.94 205 VAL A N 1
ATOM 1661 C CA . VAL A 1 205 ? 13.023 29.391 7.438 1 94.94 205 VAL A CA 1
ATOM 1662 C C . VAL A 1 205 ? 12.336 28.984 8.742 1 94.94 205 VAL A C 1
ATOM 1664 O O . VAL A 1 205 ? 11.258 28.391 8.719 1 94.94 205 VAL A O 1
ATOM 1667 N N . ASP A 1 206 ? 12.945 29.312 9.898 1 95.31 206 ASP A N 1
ATOM 1668 C CA . ASP A 1 206 ? 12.398 29 11.219 1 95.31 206 ASP A CA 1
ATOM 1669 C C . ASP A 1 206 ? 12.039 27.531 11.336 1 95.31 206 ASP A C 1
ATOM 1671 O O . ASP A 1 206 ? 10.922 27.188 11.703 1 95.31 206 ASP A O 1
ATOM 1675 N N . HIS A 1 207 ? 12.82 26.625 10.766 1 95.62 207 HIS A N 1
ATOM 1676 C CA . HIS A 1 207 ? 12.742 25.172 10.844 1 95.62 207 HIS A CA 1
ATOM 1677 C C . HIS A 1 207 ? 11.609 24.641 9.969 1 95.62 207 HIS A C 1
ATOM 1679 O O . HIS A 1 207 ? 11.25 23.453 10.07 1 95.62 207 HIS A O 1
ATOM 1685 N N . LYS A 1 208 ? 11.102 25.531 9.086 1 98.12 208 LYS A N 1
ATOM 1686 C CA . LYS A 1 208 ? 10.078 25.125 8.133 1 98.12 208 LYS A CA 1
ATOM 1687 C C . LYS A 1 208 ? 10.586 25.219 6.699 1 98.12 208 LYS A C 1
ATOM 1689 O O . LYS A 1 208 ? 11.453 26.047 6.395 1 98.12 208 LYS A O 1
ATOM 1694 N N . PHE A 1 209 ? 10.023 24.391 5.883 1 98.31 209 PHE A N 1
ATOM 1695 C CA . PHE A 1 209 ? 10.438 24.391 4.488 1 98.31 209 PHE A CA 1
ATOM 1696 C C . PHE A 1 209 ? 9.641 25.422 3.686 1 98.31 209 PHE A C 1
ATOM 1698 O O . PHE A 1 209 ? 8.438 25.594 3.904 1 98.31 209 PHE A O 1
ATOM 1705 N N . VAL A 1 210 ? 10.281 26.109 2.84 1 98.44 210 VAL A N 1
ATOM 1706 C CA . VAL A 1 210 ? 9.648 26.953 1.825 1 98.44 210 VAL A CA 1
ATOM 1707 C C . VAL A 1 210 ? 9.953 26.406 0.435 1 98.44 210 VAL A C 1
ATOM 1709 O O . VAL A 1 210 ? 11.109 26.328 0.029 1 98.44 210 VAL A O 1
ATOM 1712 N N . VAL A 1 211 ? 8.969 25.984 -0.284 1 98.38 211 VAL A N 1
ATOM 1713 C CA . VAL A 1 211 ? 9.133 25.484 -1.641 1 98.38 211 VAL A CA 1
ATOM 1714 C C . VAL A 1 211 ? 9.164 26.641 -2.631 1 98.38 211 VAL A C 1
ATOM 1716 O O . VAL A 1 211 ? 8.164 27.344 -2.805 1 98.38 211 VAL A O 1
ATOM 1719 N N . LYS A 1 212 ? 10.227 26.797 -3.295 1 97.62 212 LYS A N 1
ATOM 1720 C CA . LYS A 1 212 ? 10.438 27.906 -4.211 1 97.62 212 LYS A CA 1
ATOM 1721 C C . LYS A 1 212 ? 10.102 27.516 -5.648 1 97.62 212 LYS A C 1
ATOM 1723 O O . LYS A 1 212 ? 9.727 28.359 -6.461 1 97.62 212 LYS A O 1
ATOM 1728 N N . ASN A 1 213 ? 10.258 26.297 -5.965 1 95.94 213 ASN A N 1
ATOM 1729 C CA . ASN A 1 213 ? 9.977 25.781 -7.301 1 95.94 213 ASN A CA 1
ATOM 1730 C C . ASN A 1 213 ? 9.07 24.547 -7.25 1 95.94 213 ASN A C 1
ATOM 1732 O O . ASN A 1 213 ? 9.547 23.422 -7.359 1 95.94 213 ASN A O 1
ATOM 1736 N N . ILE A 1 214 ? 7.832 24.766 -7.207 1 94.75 214 ILE A N 1
ATOM 1737 C CA . ILE A 1 214 ? 6.852 23.703 -7.035 1 94.75 214 ILE A CA 1
ATOM 1738 C C . ILE A 1 214 ? 6.816 22.828 -8.289 1 94.75 214 ILE A C 1
ATOM 1740 O O . ILE A 1 214 ? 6.57 21.625 -8.203 1 94.75 214 ILE A O 1
ATOM 1744 N N . ASN A 1 215 ? 7.074 23.438 -9.414 1 92.62 215 ASN A N 1
ATOM 1745 C CA . ASN A 1 215 ? 7.047 22.688 -10.664 1 92.62 215 ASN A CA 1
ATOM 1746 C C . ASN A 1 215 ? 8.133 21.625 -10.703 1 92.62 215 ASN A C 1
ATOM 1748 O O . ASN A 1 215 ? 7.93 20.531 -11.242 1 92.62 215 ASN A O 1
ATOM 1752 N N . PHE A 1 216 ? 9.266 21.984 -10.156 1 92.62 216 PHE A N 1
ATOM 1753 C CA . PHE A 1 216 ? 10.344 21 -10.062 1 92.62 216 PHE A CA 1
ATOM 1754 C C . PHE A 1 216 ? 9.914 19.797 -9.25 1 92.62 216 PHE A C 1
ATOM 1756 O O . PHE A 1 216 ? 10.148 18.656 -9.656 1 92.62 216 PHE A O 1
ATOM 1763 N N . LEU A 1 217 ? 9.227 19.984 -8.141 1 92.12 217 LEU A N 1
ATOM 1764 C CA . LEU A 1 217 ? 8.789 18.875 -7.281 1 92.12 217 LEU A CA 1
ATOM 1765 C C . LEU A 1 217 ? 7.711 18.047 -7.973 1 92.12 217 LEU A C 1
ATOM 1767 O O . LEU A 1 217 ? 7.684 16.828 -7.832 1 92.12 217 LEU A O 1
ATOM 1771 N N . ARG A 1 218 ? 6.875 18.641 -8.742 1 86.81 218 ARG A N 1
ATOM 1772 C CA . ARG A 1 218 ? 5.75 17.969 -9.383 1 86.81 218 ARG A CA 1
ATOM 1773 C C . ARG A 1 218 ? 6.227 17.094 -10.539 1 86.81 218 ARG A C 1
ATOM 1775 O O . ARG A 1 218 ? 5.535 16.156 -10.938 1 86.81 218 ARG A O 1
ATOM 1782 N N . ASP A 1 219 ? 7.41 17.438 -11.094 1 81.12 219 ASP A N 1
ATOM 1783 C CA . ASP A 1 219 ? 7.984 16.625 -12.164 1 81.12 219 ASP A CA 1
ATOM 1784 C C . ASP A 1 219 ? 8.328 15.227 -11.672 1 81.12 219 ASP A C 1
ATOM 1786 O O . ASP A 1 219 ? 8.484 14.305 -12.469 1 81.12 219 ASP A O 1
ATOM 1790 N N . TYR A 1 220 ? 8.453 15.086 -10.406 1 71 220 TYR A N 1
ATOM 1791 C CA . TYR A 1 220 ? 8.852 13.805 -9.836 1 71 220 TYR A CA 1
ATOM 1792 C C . TYR A 1 220 ? 7.633 13.008 -9.375 1 71 220 TYR A C 1
ATOM 1794 O O . TYR A 1 220 ? 7.762 11.875 -8.906 1 71 220 TYR A O 1
ATOM 1802 N N . VAL A 1 221 ? 6.52 13.625 -9.398 1 62.75 221 VAL A N 1
ATOM 1803 C CA . VAL A 1 221 ? 5.297 12.891 -9.086 1 62.75 221 VAL A CA 1
ATOM 1804 C C . VAL A 1 221 ? 4.844 12.094 -10.312 1 62.75 221 VAL A C 1
ATOM 1806 O O . VAL A 1 221 ? 4.637 12.664 -11.391 1 62.75 221 VAL A O 1
ATOM 1809 N N . PRO A 1 222 ? 5.133 10.82 -10.203 1 53.28 222 PRO A N 1
ATOM 1810 C CA . PRO A 1 222 ? 4.695 10.086 -11.391 1 53.28 222 PRO A CA 1
ATOM 1811 C C . PRO A 1 222 ? 3.242 10.375 -11.758 1 53.28 222 PRO A C 1
ATOM 1813 O O . PRO A 1 222 ? 2.412 10.609 -10.875 1 53.28 222 PRO A O 1
ATOM 1816 N N . MET A 1 223 ? 2.957 10.977 -12.961 1 45.06 223 MET A N 1
ATOM 1817 C CA . MET A 1 223 ? 1.6 11.086 -13.484 1 45.06 223 MET A CA 1
ATOM 1818 C C . MET A 1 223 ? 0.953 9.711 -13.609 1 45.06 223 MET A C 1
ATOM 1820 O O . MET A 1 223 ? 1.643 8.719 -13.836 1 45.06 223 MET A O 1
ATOM 1824 N N . MET B 1 1 ? -24.203 -23.859 4.383 1 29.91 1 MET B N 1
ATOM 1825 C CA . MET B 1 1 ? -22.75 -23.875 4.199 1 29.91 1 MET B CA 1
ATOM 1826 C C . MET B 1 1 ? -22.203 -22.453 4.051 1 29.91 1 MET B C 1
ATOM 1828 O O . MET B 1 1 ? -22.688 -21.688 3.223 1 29.91 1 MET B O 1
ATOM 1832 N N . VAL B 1 2 ? -21.812 -21.766 4.973 1 37.5 2 VAL B N 1
ATOM 1833 C CA . VAL B 1 2 ? -21.391 -20.359 4.98 1 37.5 2 VAL B CA 1
ATOM 1834 C C . VAL B 1 2 ? -20.547 -20.078 3.744 1 37.5 2 VAL B C 1
ATOM 1836 O O . VAL B 1 2 ? -19.469 -20.656 3.57 1 37.5 2 VAL B O 1
ATOM 1839 N N . MET B 1 3 ? -21.156 -19.969 2.646 1 47.12 3 MET B N 1
ATOM 1840 C CA . MET B 1 3 ? -20.469 -19.781 1.369 1 47.12 3 MET B CA 1
ATOM 1841 C C . MET B 1 3 ? -19.344 -18.781 1.5 1 47.12 3 MET B C 1
ATOM 1843 O O . MET B 1 3 ? -19.516 -17.719 2.111 1 47.12 3 MET B O 1
ATOM 1847 N N . ASN B 1 4 ? -18.078 -19.141 1.222 1 76.75 4 ASN B N 1
ATOM 1848 C CA . ASN B 1 4 ? -16.875 -18.344 1.114 1 76.75 4 ASN B CA 1
ATOM 1849 C C . ASN B 1 4 ? -17.094 -17.094 0.258 1 76.75 4 ASN B C 1
ATOM 1851 O O . ASN B 1 4 ? -17.891 -17.125 -0.688 1 76.75 4 ASN B O 1
ATOM 1855 N N . ARG B 1 5 ? -16.969 -16.016 0.779 1 83.06 5 ARG B N 1
ATOM 1856 C CA . ARG B 1 5 ? -17.219 -14.703 0.178 1 83.06 5 ARG B CA 1
ATOM 1857 C C . ARG B 1 5 ? -16.875 -14.703 -1.305 1 83.06 5 ARG B C 1
ATOM 1859 O O . ARG B 1 5 ? -17.594 -14.133 -2.123 1 83.06 5 ARG B O 1
ATOM 1866 N N . THR B 1 6 ? -15.969 -15.469 -1.658 1 88.62 6 THR B N 1
ATOM 1867 C CA . THR B 1 6 ? -15.547 -15.523 -3.055 1 88.62 6 THR B CA 1
ATOM 1868 C C . THR B 1 6 ? -16.516 -16.375 -3.877 1 88.62 6 THR B C 1
ATOM 1870 O O . THR B 1 6 ? -16.828 -16.031 -5.02 1 88.62 6 THR B O 1
ATOM 1873 N N . GLU B 1 7 ? -16.953 -17.391 -3.279 1 91.44 7 GLU B N 1
ATOM 1874 C CA . GLU B 1 7 ? -17.938 -18.234 -3.949 1 91.44 7 GLU B CA 1
ATOM 1875 C C . GLU B 1 7 ? -19.234 -17.469 -4.211 1 91.44 7 GLU B C 1
ATOM 1877 O O . GLU B 1 7 ? -19.875 -17.656 -5.254 1 91.44 7 GLU B O 1
ATOM 1882 N N . TYR B 1 8 ? -19.609 -16.719 -3.238 1 94.25 8 TYR B N 1
ATOM 1883 C CA . TYR B 1 8 ? -20.812 -15.898 -3.414 1 94.25 8 TYR B CA 1
ATOM 1884 C C . TYR B 1 8 ? -20.656 -14.961 -4.602 1 94.25 8 TYR B C 1
ATOM 1886 O O . TYR B 1 8 ? -21.578 -14.828 -5.418 1 94.25 8 TYR B O 1
ATOM 1894 N N . LEU B 1 9 ? -19.516 -14.328 -4.727 1 93.44 9 LEU B N 1
ATOM 1895 C CA . LEU B 1 9 ? -19.234 -13.438 -5.848 1 93.44 9 LEU B CA 1
ATOM 1896 C C . LEU B 1 9 ? -19.359 -14.18 -7.172 1 93.44 9 LEU B C 1
ATOM 1898 O O . LEU B 1 9 ? -20.031 -13.711 -8.086 1 93.44 9 LEU B O 1
ATOM 1902 N N . LEU B 1 10 ? -18.781 -15.344 -7.25 1 95.06 10 LEU B N 1
ATOM 1903 C CA . LEU B 1 10 ? -18.828 -16.125 -8.484 1 95.06 10 LEU B CA 1
ATOM 1904 C C . LEU B 1 10 ? -20.25 -16.531 -8.82 1 95.06 10 LEU B C 1
ATOM 1906 O O . LEU B 1 10 ? -20.656 -16.484 -9.992 1 95.06 10 LEU B O 1
ATOM 1910 N N . ASN B 1 11 ? -20.953 -16.875 -7.793 1 95.5 11 ASN B N 1
ATOM 1911 C CA . ASN B 1 11 ? -22.344 -17.25 -7.988 1 95.5 11 ASN B CA 1
ATOM 1912 C C . ASN B 1 11 ? -23.172 -16.094 -8.523 1 95.5 11 ASN B C 1
ATOM 1914 O O . ASN B 1 11 ? -24.047 -16.281 -9.367 1 95.5 11 ASN B O 1
ATOM 1918 N N . ARG B 1 12 ? -22.875 -14.953 -8.039 1 95.12 12 ARG B N 1
ATOM 1919 C CA . ARG B 1 12 ? -23.594 -13.766 -8.5 1 95.12 12 ARG B CA 1
ATOM 1920 C C . ARG B 1 12 ? -23.25 -13.461 -9.961 1 95.12 12 ARG B C 1
ATOM 1922 O O . ARG B 1 12 ? -24.125 -13.031 -10.719 1 95.12 12 ARG B O 1
ATOM 1929 N N . MET B 1 13 ? -22.047 -13.664 -10.336 1 96.06 13 MET B N 1
ATOM 1930 C CA . MET B 1 13 ? -21.656 -13.453 -11.727 1 96.06 13 MET B CA 1
ATOM 1931 C C . MET B 1 13 ? -22.359 -14.438 -12.641 1 96.06 13 MET B C 1
ATOM 1933 O O . MET B 1 13 ? -22.844 -14.062 -13.719 1 96.06 13 MET B O 1
ATOM 1937 N N . GLU B 1 14 ? -22.422 -15.625 -12.188 1 95.94 14 GLU B N 1
ATOM 1938 C CA . GLU B 1 14 ? -23.109 -16.656 -12.945 1 95.94 14 GLU B CA 1
ATOM 1939 C C . GLU B 1 14 ? -24.594 -16.344 -13.078 1 95.94 14 GLU B C 1
ATOM 1941 O O . GLU B 1 14 ? -25.172 -16.469 -14.164 1 95.94 14 GLU B O 1
ATOM 1946 N N . ALA B 1 15 ? -25.156 -15.953 -11.961 1 95 15 ALA B N 1
ATOM 1947 C CA . ALA B 1 15 ? -26.578 -15.625 -11.93 1 95 15 ALA B CA 1
ATOM 1948 C C . ALA B 1 15 ? -26.891 -14.445 -12.852 1 95 15 ALA B C 1
ATOM 1950 O O . ALA B 1 15 ? -27.953 -14.383 -13.453 1 95 15 ALA B O 1
ATOM 1951 N N . ALA B 1 16 ? -25.938 -13.562 -12.984 1 95.31 16 ALA B N 1
ATOM 1952 C CA . ALA B 1 16 ? -26.109 -12.391 -13.844 1 95.31 16 ALA B CA 1
ATOM 1953 C C . ALA B 1 16 ? -25.797 -12.727 -15.297 1 95.31 16 ALA B C 1
ATOM 1955 O O . ALA B 1 16 ? -25.859 -11.859 -16.172 1 95.31 16 ALA B O 1
ATOM 1956 N N . HIS B 1 17 ? -25.391 -13.945 -15.586 1 96.25 17 HIS B N 1
ATOM 1957 C CA . HIS B 1 17 ? -25.016 -14.406 -16.922 1 96.25 17 HIS B CA 1
ATOM 1958 C C . HIS B 1 17 ? -23.891 -13.555 -17.5 1 96.25 17 HIS B C 1
ATOM 1960 O O . HIS B 1 17 ? -23.922 -13.203 -18.688 1 96.25 17 HIS B O 1
ATOM 1966 N N . ALA B 1 18 ? -23 -13.195 -16.609 1 96.69 18 ALA B N 1
ATOM 1967 C CA . ALA B 1 18 ? -21.828 -12.477 -17.094 1 96.69 18 ALA B CA 1
ATOM 1968 C C . ALA B 1 18 ? -21.016 -13.328 -18.078 1 96.69 18 ALA B C 1
ATOM 1970 O O . ALA B 1 18 ? -20.719 -14.484 -17.797 1 96.69 18 ALA B O 1
ATOM 1971 N N . PRO B 1 19 ? -20.703 -12.789 -19.188 1 97.75 19 PRO B N 1
ATOM 1972 C CA . PRO B 1 19 ? -19.922 -13.562 -20.141 1 97.75 19 PRO B CA 1
ATOM 1973 C C . PRO B 1 19 ? -18.547 -13.953 -19.594 1 97.75 19 PRO B C 1
ATOM 1975 O O . PRO B 1 19 ? -17.938 -13.188 -18.828 1 97.75 19 PRO B O 1
ATOM 1978 N N . VAL B 1 20 ? -18.078 -15.117 -20.016 1 98.19 20 VAL B N 1
ATOM 1979 C CA . VAL B 1 20 ? -16.75 -15.594 -19.656 1 98.19 20 VAL B CA 1
ATOM 1980 C C . VAL B 1 20 ? -15.805 -15.445 -20.844 1 98.19 20 VAL B C 1
ATOM 1982 O O . VAL B 1 20 ? -16.125 -15.883 -21.953 1 98.19 20 VAL B O 1
ATOM 1985 N N . ILE B 1 21 ? -14.703 -14.797 -20.641 1 98 21 ILE B N 1
ATOM 1986 C CA . ILE B 1 21 ? -13.703 -14.68 -21.703 1 98 21 ILE B CA 1
ATOM 1987 C C . ILE B 1 21 ? -12.438 -15.43 -21.297 1 98 21 ILE B C 1
ATOM 1989 O O . ILE B 1 21 ? -12.148 -15.586 -20.109 1 98 21 ILE B O 1
ATOM 1993 N N . THR B 1 22 ? -11.695 -15.875 -22.281 1 98.56 22 THR B N 1
ATOM 1994 C CA . THR B 1 22 ? -10.461 -16.625 -22.062 1 98.56 22 THR B CA 1
ATOM 1995 C C . THR B 1 22 ? -9.281 -15.922 -22.734 1 98.56 22 THR B C 1
ATOM 1997 O O . THR B 1 22 ? -9.406 -15.43 -23.859 1 98.56 22 THR B O 1
ATOM 2000 N N . LYS B 1 23 ? -8.25 -15.773 -22.047 1 98.25 23 LYS B N 1
ATOM 2001 C CA . LYS B 1 23 ? -7.012 -15.211 -22.547 1 98.25 23 LYS B CA 1
ATOM 2002 C C . LYS B 1 23 ? -5.855 -16.188 -22.422 1 98.25 23 LYS B C 1
ATOM 2004 O O . LYS B 1 23 ? -5.898 -17.094 -21.578 1 98.25 23 LYS B O 1
ATOM 2009 N N . LYS B 1 24 ? -4.84 -16 -23.219 1 98.62 24 LYS B N 1
ATOM 2010 C CA . LYS B 1 24 ? -3.711 -16.922 -23.25 1 98.62 24 LYS B CA 1
ATOM 2011 C C . LYS B 1 24 ? -2.506 -16.344 -22.516 1 98.62 24 LYS B C 1
ATOM 2013 O O . LYS B 1 24 ? -2.424 -15.125 -22.312 1 98.62 24 LYS B O 1
ATOM 2018 N N . ARG B 1 25 ? -1.593 -17.172 -22.297 1 98.25 25 ARG B N 1
ATOM 2019 C CA . ARG B 1 25 ? -0.38 -16.828 -21.547 1 98.25 25 ARG B CA 1
ATOM 2020 C C . ARG B 1 25 ? 0.342 -15.656 -22.203 1 98.25 25 ARG B C 1
ATOM 2022 O O . ARG B 1 25 ? 0.447 -15.578 -23.422 1 98.25 25 ARG B O 1
ATOM 2029 N N . HIS B 1 26 ? 0.814 -14.719 -21.344 1 97.44 26 HIS B N 1
ATOM 2030 C CA . HIS B 1 26 ? 1.661 -13.578 -21.656 1 97.44 26 HIS B CA 1
ATOM 2031 C C . HIS B 1 26 ? 0.899 -12.547 -22.484 1 97.44 26 HIS B C 1
ATOM 2033 O O . HIS B 1 26 ? 1.502 -11.633 -23.047 1 97.44 26 HIS B O 1
ATOM 2039 N N . THR B 1 27 ? -0.443 -12.719 -22.594 1 97.69 27 THR B N 1
ATOM 2040 C CA . THR B 1 27 ? -1.267 -11.625 -23.094 1 97.69 27 THR B CA 1
ATOM 2041 C C . THR B 1 27 ? -1.778 -10.766 -21.938 1 97.69 27 THR B C 1
ATOM 2043 O O . THR B 1 27 ? -1.69 -11.156 -20.781 1 97.69 27 THR B O 1
ATOM 2046 N N . TYR B 1 28 ? -2.279 -9.586 -22.312 1 95.56 28 TYR B N 1
ATOM 2047 C CA . TYR B 1 28 ? -2.75 -8.648 -21.297 1 95.56 28 TYR B CA 1
ATOM 2048 C C . TYR B 1 28 ? -4.273 -8.562 -21.297 1 95.56 28 TYR B C 1
ATOM 2050 O O . TYR B 1 28 ? -4.895 -8.508 -22.359 1 95.56 28 TYR B O 1
ATOM 2058 N N . LEU B 1 29 ? -4.844 -8.625 -20.125 1 94.81 29 LEU B N 1
ATOM 2059 C CA . LEU B 1 29 ? -6.266 -8.336 -19.969 1 94.81 29 LEU B CA 1
ATOM 2060 C C . LEU B 1 29 ? -6.527 -6.836 -20 1 94.81 29 LEU B C 1
ATOM 2062 O O . LEU B 1 29 ? -7.484 -6.383 -20.641 1 94.81 29 LEU B O 1
ATOM 2066 N N . THR B 1 30 ? -5.699 -6.109 -19.281 1 91.19 30 THR B N 1
ATOM 2067 C CA . THR B 1 30 ? -5.785 -4.656 -19.219 1 91.19 30 THR B CA 1
ATOM 2068 C C . THR B 1 30 ? -4.395 -4.027 -19.266 1 91.19 30 THR B C 1
ATOM 2070 O O . THR B 1 30 ? -3.395 -4.703 -19.031 1 91.19 30 THR B O 1
ATOM 2073 N N . TYR B 1 31 ? -4.398 -2.73 -19.625 1 88.12 31 TYR B N 1
ATOM 2074 C CA . TYR B 1 31 ? -3.188 -1.919 -19.594 1 88.12 31 TYR B CA 1
ATOM 2075 C C . TYR B 1 31 ? -3.371 -0.704 -18.688 1 88.12 31 TYR B C 1
ATOM 2077 O O . TYR B 1 31 ? -4.367 0.016 -18.797 1 88.12 31 TYR B O 1
ATOM 2085 N N . HIS B 1 32 ? -2.369 -0.555 -17.891 1 83.06 32 HIS B N 1
ATOM 2086 C CA . HIS B 1 32 ? -2.387 0.598 -17 1 83.06 32 HIS B CA 1
ATOM 2087 C C . HIS B 1 32 ? -2.604 1.893 -17.766 1 83.06 32 HIS B C 1
ATOM 2089 O O . HIS B 1 32 ? -1.947 2.129 -18.781 1 83.06 32 HIS B O 1
ATOM 2095 N N . GLY B 1 33 ? -3.533 2.672 -17.344 1 80.25 33 GLY B N 1
ATOM 2096 C CA . GLY B 1 33 ? -3.746 3.988 -17.922 1 80.25 33 GLY B CA 1
ATOM 2097 C C . GLY B 1 33 ? -4.734 3.982 -19.078 1 80.25 33 GLY B C 1
ATOM 2098 O O . GLY B 1 33 ? -5.164 5.043 -19.547 1 80.25 33 GLY B O 1
ATOM 2099 N N . LEU B 1 34 ? -5.082 2.859 -19.578 1 80.88 34 LEU B N 1
ATOM 2100 C CA . LEU B 1 34 ? -6.035 2.785 -20.688 1 80.88 34 LEU B CA 1
ATOM 2101 C C . LEU B 1 34 ? -7.465 2.676 -20.156 1 80.88 34 LEU B C 1
ATOM 2103 O O . LEU B 1 34 ? -7.707 2.031 -19.141 1 80.88 34 LEU B O 1
ATOM 2107 N N . ALA B 1 35 ? -8.273 3.311 -20.859 1 81.5 35 ALA B N 1
ATOM 2108 C CA . ALA B 1 35 ? -9.68 3.311 -20.469 1 81.5 35 ALA B CA 1
ATOM 2109 C C . ALA B 1 35 ? -10.289 1.916 -20.594 1 81.5 35 ALA B C 1
ATOM 2111 O O . ALA B 1 35 ? -9.992 1.193 -21.547 1 81.5 35 ALA B O 1
ATOM 2112 N N . GLU B 1 36 ? -11.117 1.601 -19.578 1 82.06 36 GLU B N 1
ATOM 2113 C CA . GLU B 1 36 ? -11.844 0.336 -19.547 1 82.06 36 GLU B CA 1
ATOM 2114 C C . GLU B 1 36 ? -13.234 0.511 -18.953 1 82.06 36 GLU B C 1
ATOM 2116 O O . GLU B 1 36 ? -13.391 1.186 -17.922 1 82.06 36 GLU B O 1
ATOM 2121 N N . THR B 1 37 ? -14.219 -0.096 -19.578 1 85.44 37 THR B N 1
ATOM 2122 C CA . THR B 1 37 ? -15.586 0.079 -19.109 1 85.44 37 THR B CA 1
ATOM 2123 C C . THR B 1 37 ? -16.062 -1.156 -18.344 1 85.44 37 THR B C 1
ATOM 2125 O O . THR B 1 37 ? -17.094 -1.125 -17.688 1 85.44 37 THR B O 1
ATOM 2128 N N . ASN B 1 38 ? -15.211 -2.127 -18.406 1 89.31 38 ASN B N 1
ATOM 2129 C CA . ASN B 1 38 ? -15.633 -3.373 -17.781 1 89.31 38 ASN B CA 1
ATOM 2130 C C . ASN B 1 38 ? -14.859 -3.65 -16.484 1 89.31 38 ASN B C 1
ATOM 2132 O O . ASN B 1 38 ? -13.758 -3.133 -16.297 1 89.31 38 ASN B O 1
ATOM 2136 N N . THR B 1 39 ? -15.508 -4.387 -15.617 1 91.31 39 THR B N 1
ATOM 2137 C CA . THR B 1 39 ? -14.867 -5.023 -14.469 1 91.31 39 THR B CA 1
ATOM 2138 C C . THR B 1 39 ? -14.664 -6.516 -14.727 1 91.31 39 THR B C 1
ATOM 2140 O O . THR B 1 39 ? -15.547 -7.184 -15.266 1 91.31 39 THR B O 1
ATOM 2143 N N . TYR B 1 40 ? -13.539 -7.008 -14.328 1 93.88 40 TYR B N 1
ATOM 2144 C CA . TYR B 1 40 ? -13.219 -8.406 -14.562 1 93.88 40 TYR B CA 1
ATOM 2145 C C . TYR B 1 40 ? -13.055 -9.164 -13.25 1 93.88 40 TYR B C 1
ATOM 2147 O O . TYR B 1 40 ? -12.461 -8.641 -12.297 1 93.88 40 TYR B O 1
ATOM 2155 N N . ILE B 1 41 ? -13.57 -10.328 -13.219 1 95.88 41 ILE B N 1
ATOM 2156 C CA . ILE B 1 41 ? -13.391 -11.25 -12.094 1 95.88 41 ILE B CA 1
ATOM 2157 C C . ILE B 1 41 ? -12.656 -12.5 -12.57 1 95.88 41 ILE B C 1
ATOM 2159 O O . ILE B 1 41 ? -13.125 -13.195 -13.477 1 95.88 41 ILE B O 1
ATOM 2163 N N . LEU B 1 42 ? -11.562 -12.742 -11.961 1 97.19 42 LEU B N 1
ATOM 2164 C CA . LEU B 1 42 ? -10.828 -13.953 -12.305 1 97.19 42 LEU B CA 1
ATOM 2165 C C . LEU B 1 42 ? -11.602 -15.195 -11.883 1 97.19 42 LEU B C 1
ATOM 2167 O O . LEU B 1 42 ? -11.93 -15.359 -10.703 1 97.19 42 LEU B O 1
ATOM 2171 N N . LYS B 1 43 ? -11.938 -15.93 -12.836 1 97.19 43 LYS B N 1
ATOM 2172 C CA . LYS B 1 43 ? -12.617 -17.203 -12.562 1 97.19 43 LYS B CA 1
ATOM 2173 C C . LYS B 1 43 ? -11.609 -18.312 -12.305 1 97.19 43 LYS B C 1
ATOM 2175 O O . LYS B 1 43 ? -11.758 -19.078 -11.359 1 97.19 43 LYS B O 1
ATOM 2180 N N . ARG B 1 44 ? -10.633 -18.406 -13.195 1 97.44 44 ARG B N 1
ATOM 2181 C CA . ARG B 1 44 ? -9.57 -19.391 -13.086 1 97.44 44 ARG B CA 1
ATOM 2182 C C . ARG B 1 44 ? -8.312 -18.922 -13.805 1 97.44 44 ARG B C 1
ATOM 2184 O O . ARG B 1 44 ? -8.391 -18.25 -14.836 1 97.44 44 ARG B O 1
ATOM 2191 N N . GLY B 1 45 ? -7.152 -19.422 -13.25 1 98 45 GLY B N 1
ATOM 2192 C CA . GLY B 1 45 ? -5.871 -19.062 -13.836 1 98 45 GLY B CA 1
ATOM 2193 C C . GLY B 1 45 ? -5.008 -18.219 -12.914 1 98 45 GLY B C 1
ATOM 2194 O O . GLY B 1 45 ? -5.32 -18.078 -11.734 1 98 45 GLY B O 1
ATOM 2195 N N . ILE B 1 46 ? -3.834 -17.797 -13.453 1 98.25 46 ILE B N 1
ATOM 2196 C CA . ILE B 1 46 ? -2.879 -16.984 -12.711 1 98.25 46 ILE B CA 1
ATOM 2197 C C . ILE B 1 46 ? -2.578 -15.703 -13.492 1 98.25 46 ILE B C 1
ATOM 2199 O O . ILE B 1 46 ? -2.283 -15.758 -14.688 1 98.25 46 ILE B O 1
ATOM 2203 N N . VAL B 1 47 ? -2.727 -14.594 -12.859 1 97.56 47 VAL B N 1
ATOM 2204 C CA . VAL B 1 47 ? -2.406 -13.328 -13.508 1 97.56 47 VAL B CA 1
ATOM 2205 C C . VAL B 1 47 ? -1.423 -12.539 -12.648 1 97.56 47 VAL B C 1
ATOM 2207 O O . VAL B 1 47 ? -1.245 -12.836 -11.461 1 97.56 47 VAL B O 1
ATOM 2210 N N . LYS B 1 48 ? -0.751 -11.625 -13.195 1 97 48 LYS B N 1
ATOM 2211 C CA . LYS B 1 48 ? 0.171 -10.711 -12.531 1 97 48 LYS B CA 1
ATOM 2212 C C . LYS B 1 48 ? -0.282 -9.266 -12.68 1 97 48 LYS B C 1
ATOM 2214 O O . LYS B 1 48 ? -0.49 -8.789 -13.805 1 97 48 LYS B O 1
ATOM 2219 N N . ASN B 1 49 ? -0.53 -8.609 -11.562 1 94.88 49 ASN B N 1
ATOM 2220 C CA . ASN B 1 49 ? -0.79 -7.176 -11.539 1 94.88 49 ASN B CA 1
ATOM 2221 C C . ASN B 1 49 ? 0.505 -6.375 -11.445 1 94.88 49 ASN B C 1
ATOM 2223 O O . ASN B 1 49 ? 1.356 -6.656 -10.602 1 94.88 49 ASN B O 1
ATOM 2227 N N . SER B 1 50 ? 0.653 -5.422 -12.32 1 94.75 50 SER B N 1
ATOM 2228 C CA . SER B 1 50 ? 1.875 -4.621 -12.305 1 94.75 50 SER B CA 1
ATOM 2229 C C . SER B 1 50 ? 1.628 -3.221 -12.852 1 94.75 50 SER B C 1
ATOM 2231 O O . SER B 1 50 ? 0.549 -2.934 -13.375 1 94.75 50 SER B O 1
ATOM 2233 N N . ILE B 1 51 ? 2.514 -2.377 -12.648 1 92.5 51 ILE B N 1
ATOM 2234 C CA . ILE B 1 51 ? 2.566 -1.044 -13.242 1 92.5 51 ILE B CA 1
ATOM 2235 C C . ILE B 1 51 ? 3.875 -0.871 -14.008 1 92.5 51 ILE B C 1
ATOM 2237 O O . ILE B 1 51 ? 4.957 -1.076 -13.461 1 92.5 51 ILE B O 1
ATOM 2241 N N . ILE B 1 52 ? 3.791 -0.581 -15.242 1 91.69 52 ILE B N 1
ATOM 2242 C CA . ILE B 1 52 ? 4.98 -0.31 -16.047 1 91.69 52 ILE B CA 1
ATOM 2243 C C . ILE B 1 52 ? 5.277 1.188 -16.031 1 91.69 52 ILE B C 1
ATOM 2245 O O . ILE B 1 52 ? 4.43 1.997 -16.406 1 91.69 52 ILE B O 1
ATOM 2249 N N . LEU B 1 53 ? 6.434 1.527 -15.641 1 88.94 53 LEU B N 1
ATOM 2250 C CA . LEU B 1 53 ? 6.832 2.924 -15.516 1 88.94 53 LEU B CA 1
ATOM 2251 C C . LEU B 1 53 ? 7.242 3.498 -16.859 1 88.94 53 LEU B C 1
ATOM 2253 O O . LEU B 1 53 ? 7.375 2.76 -17.844 1 88.94 53 LEU B O 1
ATOM 2257 N N . GLN B 1 54 ? 7.434 4.762 -16.906 1 86.12 54 GLN B N 1
ATOM 2258 C CA . GLN B 1 54 ? 7.766 5.465 -18.141 1 86.12 54 GLN B CA 1
ATOM 2259 C C . GLN B 1 54 ? 9.133 5.035 -18.672 1 86.12 54 GLN B C 1
ATOM 2261 O O . GLN B 1 54 ? 9.359 5.02 -19.875 1 86.12 54 GLN B O 1
ATOM 2266 N N . ASP B 1 55 ? 10.031 4.652 -17.797 1 87.38 55 ASP B N 1
ATOM 2267 C CA . ASP B 1 55 ? 11.367 4.254 -18.219 1 87.38 55 ASP B CA 1
ATOM 2268 C C . ASP B 1 55 ? 11.414 2.77 -18.578 1 87.38 55 ASP B C 1
ATOM 2270 O O . ASP B 1 55 ? 12.484 2.217 -18.828 1 87.38 55 ASP B O 1
ATOM 2274 N N . GLY B 1 56 ? 10.266 2.111 -18.5 1 87.88 56 GLY B N 1
ATOM 2275 C CA . GLY B 1 56 ? 10.164 0.729 -18.938 1 87.88 56 GLY B CA 1
ATOM 2276 C C . GLY B 1 56 ? 10.266 -0.266 -17.797 1 87.88 56 GLY B C 1
ATOM 2277 O O . GLY B 1 56 ? 9.93 -1.44 -17.953 1 87.88 56 GLY B O 1
ATOM 2278 N N . ARG B 1 57 ? 10.727 0.173 -16.672 1 91.5 57 ARG B N 1
ATOM 2279 C CA . ARG B 1 57 ? 10.758 -0.725 -15.516 1 91.5 57 ARG B CA 1
ATOM 2280 C C . ARG B 1 57 ? 9.352 -1.139 -15.109 1 91.5 57 ARG B C 1
ATOM 2282 O O . ARG B 1 57 ? 8.398 -0.383 -15.297 1 91.5 57 ARG B O 1
ATOM 2289 N N . GLU B 1 58 ? 9.242 -2.357 -14.555 1 93.62 58 GLU B N 1
ATOM 2290 C CA . GLU B 1 58 ? 7.941 -2.875 -14.133 1 93.62 58 GLU B CA 1
ATOM 2291 C C . GLU B 1 58 ? 7.883 -3.039 -12.617 1 93.62 58 GLU B C 1
ATOM 2293 O O . GLU B 1 58 ? 8.766 -3.662 -12.016 1 93.62 58 GLU B O 1
ATOM 2298 N N . PHE B 1 59 ? 6.969 -2.375 -12.023 1 94.38 59 PHE B N 1
ATOM 2299 C CA . PHE B 1 59 ? 6.648 -2.576 -10.617 1 94.38 59 PHE B CA 1
ATOM 2300 C C . PHE B 1 59 ? 5.578 -3.648 -10.453 1 94.38 59 PHE B C 1
ATOM 2302 O O . PHE B 1 59 ? 4.395 -3.389 -10.672 1 94.38 59 PHE B O 1
ATOM 2309 N N . ASN B 1 60 ? 5.984 -4.855 -10.07 1 96.38 60 ASN B N 1
ATOM 2310 C CA . ASN B 1 60 ? 5.055 -5.965 -9.883 1 96.38 60 ASN B CA 1
ATOM 2311 C C . ASN B 1 60 ? 4.367 -5.891 -8.523 1 96.38 60 ASN B C 1
ATOM 2313 O O . ASN B 1 60 ? 5.027 -5.73 -7.492 1 96.38 60 ASN B O 1
ATOM 2317 N N . LEU B 1 61 ? 3.086 -5.988 -8.516 1 94.5 61 LEU B N 1
ATOM 2318 C CA . LEU B 1 61 ? 2.318 -5.84 -7.285 1 94.5 61 LEU B CA 1
ATOM 2319 C C . LEU B 1 61 ? 1.964 -7.203 -6.699 1 94.5 61 LEU B C 1
ATOM 2321 O O . LEU B 1 61 ? 2.16 -7.438 -5.504 1 94.5 61 LEU B O 1
ATOM 2325 N N . SER B 1 62 ? 1.42 -8.109 -7.539 1 94.31 62 SER B N 1
ATOM 2326 C CA . SER B 1 62 ? 0.978 -9.391 -6.98 1 94.31 62 SER B CA 1
ATOM 2327 C C . SER B 1 62 ? 0.713 -10.406 -8.086 1 94.31 62 SER B C 1
ATOM 2329 O O . SER B 1 62 ? 0.452 -10.039 -9.227 1 94.31 62 SER B O 1
ATOM 2331 N N . TYR B 1 63 ? 0.819 -11.641 -7.707 1 96.5 63 TYR B N 1
ATOM 2332 C CA . TYR B 1 63 ? 0.17 -12.734 -8.43 1 96.5 63 TYR B CA 1
ATOM 2333 C C . TYR B 1 63 ? -1.211 -13.016 -7.848 1 96.5 63 TYR B C 1
ATOM 2335 O O . TYR B 1 63 ? -1.393 -13.016 -6.629 1 96.5 63 TYR B O 1
ATOM 2343 N N . ILE B 1 64 ? -2.143 -13.148 -8.703 1 95.94 64 ILE B N 1
ATOM 2344 C CA . ILE B 1 64 ? -3.469 -13.617 -8.312 1 95.94 64 ILE B CA 1
ATOM 2345 C C . ILE B 1 64 ? -3.717 -15.008 -8.883 1 95.94 64 ILE B C 1
ATOM 2347 O O . ILE B 1 64 ? -3.723 -15.188 -10.102 1 95.94 64 ILE B O 1
ATOM 2351 N N . ALA B 1 65 ? -3.93 -15.945 -7.969 1 96.62 65 ALA B N 1
ATOM 2352 C CA . ALA B 1 65 ? -3.992 -17.344 -8.406 1 96.62 65 ALA B CA 1
ATOM 2353 C C . ALA B 1 65 ? -5.289 -18 -7.945 1 96.62 65 ALA B C 1
ATOM 2355 O O . ALA B 1 65 ? -5.406 -19.234 -7.957 1 96.62 65 ALA B O 1
ATOM 2356 N N . LYS B 1 66 ? -6.199 -17.234 -7.371 1 94.69 66 LYS B N 1
ATOM 2357 C CA . LYS B 1 66 ? -7.543 -17.656 -6.977 1 94.69 66 LYS B CA 1
ATOM 2358 C C . LYS B 1 66 ? -8.586 -16.656 -7.461 1 94.69 66 LYS B C 1
ATOM 2360 O O . LYS B 1 66 ? -8.25 -15.523 -7.84 1 94.69 66 LYS B O 1
ATOM 2365 N N . PRO B 1 67 ? -9.789 -17.094 -7.512 1 94.38 67 PRO B N 1
ATOM 2366 C CA . PRO B 1 67 ? -10.828 -16.156 -7.938 1 94.38 67 PRO B CA 1
ATOM 2367 C C . PRO B 1 67 ? -10.789 -14.844 -7.145 1 94.38 67 PRO B C 1
ATOM 2369 O O . PRO B 1 67 ? -10.648 -14.867 -5.918 1 94.38 67 PRO B O 1
ATOM 2372 N N . ASP B 1 68 ? -10.852 -13.742 -7.84 1 92.81 68 ASP B N 1
ATOM 2373 C CA . ASP B 1 68 ? -10.695 -12.414 -7.25 1 92.81 68 ASP B CA 1
ATOM 2374 C C . ASP B 1 68 ? -11.164 -11.328 -8.219 1 92.81 68 ASP B C 1
ATOM 2376 O O . ASP B 1 68 ? -11.211 -11.547 -9.43 1 92.81 68 ASP B O 1
ATOM 2380 N N . VAL B 1 69 ? -11.5 -10.242 -7.586 1 91.06 69 VAL B N 1
ATOM 2381 C CA . VAL B 1 69 ? -11.812 -9.086 -8.422 1 91.06 69 VAL B CA 1
ATOM 2382 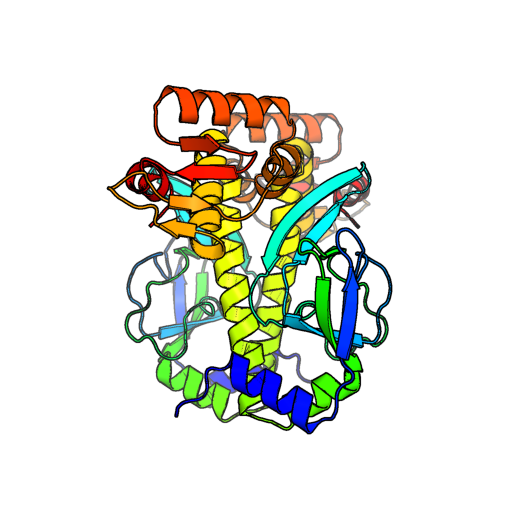C C . VAL B 1 69 ? -10.516 -8.43 -8.898 1 91.06 69 VAL B C 1
ATOM 2384 O O . VAL B 1 69 ? -9.664 -8.062 -8.086 1 91.06 69 VAL B O 1
ATOM 2387 N N . ILE B 1 70 ? -10.203 -8.227 -10.117 1 83.75 70 ILE B N 1
ATOM 2388 C CA . ILE B 1 70 ? -8.922 -7.777 -10.656 1 83.75 70 ILE B CA 1
ATOM 2389 C C . ILE B 1 70 ? -8.906 -6.254 -10.75 1 83.75 70 ILE B C 1
ATOM 2391 O O . ILE B 1 70 ? -7.855 -5.629 -10.586 1 83.75 70 ILE B O 1
ATOM 2395 N N . SER B 1 71 ? -9.992 -5.512 -10.875 1 68.75 71 SER B N 1
ATOM 2396 C CA . SER B 1 71 ? -9.961 -4.098 -11.234 1 68.75 71 SER B CA 1
ATOM 2397 C C . SER B 1 71 ? -10.742 -3.25 -10.234 1 68.75 71 SER B C 1
ATOM 2399 O O . SER B 1 71 ? -11.414 -2.289 -10.625 1 68.75 71 SER B O 1
ATOM 2401 N N . LEU B 1 72 ? -10.539 -3.605 -8.945 1 66.06 72 LEU B N 1
ATOM 2402 C CA . LEU B 1 72 ? -11.484 -2.904 -8.086 1 66.06 72 LEU B CA 1
ATOM 2403 C C . LEU B 1 72 ? -10.852 -1.651 -7.488 1 66.06 72 LEU B C 1
ATOM 2405 O O . LEU B 1 72 ? -11.141 -1.289 -6.348 1 66.06 72 LEU B O 1
ATOM 2409 N N . LEU B 1 73 ? -10 -0.993 -8.141 1 67.88 73 LEU B N 1
ATOM 2410 C CA . LEU B 1 73 ? -9.539 0.28 -7.605 1 67.88 73 LEU B CA 1
ATOM 2411 C C . LEU B 1 73 ? -10.258 1.447 -8.266 1 67.88 73 LEU B C 1
ATOM 2413 O O . LEU B 1 73 ? -10.117 2.596 -7.844 1 67.88 73 LEU B O 1
ATOM 2417 N N . ARG B 1 74 ? -11.133 1.071 -9.125 1 60.19 74 ARG B N 1
ATOM 2418 C CA . ARG B 1 74 ? -11.797 2.146 -9.859 1 60.19 74 ARG B CA 1
ATOM 2419 C C . ARG B 1 74 ? -13.102 2.551 -9.172 1 60.19 74 ARG B C 1
ATOM 2421 O O . ARG B 1 74 ? -13.789 1.709 -8.594 1 60.19 74 ARG B O 1
ATOM 2428 N N . ASP B 1 75 ? -13.289 3.902 -9.211 1 54.66 75 ASP B N 1
ATOM 2429 C CA . ASP B 1 75 ? -14.484 4.48 -8.602 1 54.66 75 ASP B CA 1
ATOM 2430 C C . ASP B 1 75 ? -15.742 4.078 -9.367 1 54.66 75 ASP B C 1
ATOM 2432 O O . ASP B 1 75 ? -15.664 3.674 -10.531 1 54.66 75 ASP B O 1
ATOM 2436 N N . GLU B 1 76 ? -16.766 4.086 -8.617 1 53.56 76 GLU B N 1
ATOM 2437 C CA . GLU B 1 76 ? -18.109 3.738 -9.102 1 53.56 76 GLU B CA 1
ATOM 2438 C C . GLU B 1 76 ? -18.562 4.699 -10.195 1 53.56 76 GLU B C 1
ATOM 2440 O O . GLU B 1 76 ? -19.375 4.336 -11.055 1 53.56 76 GLU B O 1
ATOM 2445 N N . ILE B 1 77 ? -18.062 5.855 -10.062 1 47.28 77 ILE B N 1
ATOM 2446 C CA . ILE B 1 77 ? -18.781 6.922 -10.758 1 47.28 77 ILE B CA 1
ATOM 2447 C C . ILE B 1 77 ? -18.125 7.16 -12.125 1 47.28 77 ILE B C 1
ATOM 2449 O O . ILE B 1 77 ? -18.828 7.328 -13.125 1 47.28 77 ILE B O 1
ATOM 2453 N N . SER B 1 78 ? -16.859 7.117 -12.125 1 49.97 78 SER B N 1
ATOM 2454 C CA . SER B 1 78 ? -16.25 7.57 -13.375 1 49.97 78 SER B CA 1
ATOM 2455 C C . SER B 1 78 ? -16.328 6.488 -14.453 1 49.97 78 SER B C 1
ATOM 2457 O O . SER B 1 78 ? -15.977 5.332 -14.195 1 49.97 78 SER B O 1
ATOM 2459 N N . LYS B 1 79 ? -17.109 6.746 -15.422 1 49.72 79 LYS B N 1
ATOM 2460 C CA . LYS B 1 79 ? -17.219 5.875 -16.578 1 49.72 79 LYS B CA 1
ATOM 2461 C C . LYS B 1 79 ? -15.852 5.57 -17.188 1 49.72 79 LYS B C 1
ATOM 2463 O O . LYS B 1 79 ? -15.602 4.453 -17.641 1 49.72 79 LYS B O 1
ATOM 2468 N N . ASP B 1 80 ? -15.109 6.559 -17.438 1 51.53 80 ASP B N 1
ATOM 2469 C CA . ASP B 1 80 ? -13.82 6.43 -18.109 1 51.53 80 ASP B CA 1
ATOM 2470 C C . ASP B 1 80 ? -12.664 6.59 -17.109 1 51.53 80 ASP B C 1
ATOM 2472 O O . ASP B 1 80 ? -12.43 7.684 -16.609 1 51.53 80 ASP B O 1
ATOM 2476 N N . THR B 1 81 ? -12.406 5.418 -16.469 1 62 81 THR B N 1
ATOM 2477 C CA . THR B 1 81 ? -11.289 5.531 -15.539 1 62 81 THR B CA 1
ATOM 2478 C C . THR B 1 81 ? -10.117 4.668 -15.992 1 62 81 THR B C 1
ATOM 2480 O O . THR B 1 81 ? -10.32 3.609 -16.594 1 62 81 THR B O 1
ATOM 2483 N N . ASP B 1 82 ? -9.023 5.227 -15.992 1 74.31 82 ASP B N 1
ATOM 2484 C CA . ASP B 1 82 ? -7.801 4.531 -16.375 1 74.31 82 ASP B CA 1
ATOM 2485 C C . ASP B 1 82 ? -7.578 3.295 -15.508 1 74.31 82 ASP B C 1
ATOM 2487 O O . ASP B 1 82 ? -7.844 3.32 -14.305 1 74.31 82 ASP B O 1
ATOM 2491 N N . GLN B 1 83 ? -7.332 2.238 -16.234 1 79.56 83 GLN B N 1
ATOM 2492 C CA . GLN B 1 83 ? -7.004 1.01 -15.523 1 79.56 83 GLN B CA 1
ATOM 2493 C C . GLN B 1 83 ? -5.816 1.22 -14.586 1 79.56 83 GLN B C 1
ATOM 2495 O O . GLN B 1 83 ? -4.797 1.782 -14.984 1 79.56 83 GLN B O 1
ATOM 2500 N N . PRO B 1 84 ? -5.977 0.678 -13.453 1 79.25 84 PRO B N 1
ATOM 2501 C CA . PRO B 1 84 ? -4.93 0.944 -12.461 1 79.25 84 PRO B CA 1
ATOM 2502 C C . PRO B 1 84 ? -3.691 0.075 -12.664 1 79.25 84 PRO B C 1
ATOM 2504 O O . PRO B 1 84 ? -2.605 0.423 -12.195 1 79.25 84 PRO B O 1
ATOM 2507 N N . PHE B 1 85 ? -3.912 -1.053 -13.359 1 88.06 85 PHE B N 1
ATOM 2508 C CA . PHE B 1 85 ? -2.805 -1.997 -13.453 1 88.06 85 PHE B CA 1
ATOM 2509 C C . PHE B 1 85 ? -2.721 -2.6 -14.852 1 88.06 85 PHE B C 1
ATOM 2511 O O . PHE B 1 85 ? -3.727 -2.676 -15.555 1 88.06 85 PHE B O 1
ATOM 2518 N N . ASN B 1 86 ? -1.505 -2.986 -15.211 1 92.75 86 ASN B N 1
ATOM 2519 C CA . ASN B 1 86 ? -1.348 -4.043 -16.203 1 92.75 86 ASN B CA 1
ATOM 2520 C C . ASN B 1 86 ? -1.7 -5.41 -15.625 1 92.75 86 ASN B C 1
ATOM 2522 O O . ASN B 1 86 ? -1.263 -5.758 -14.523 1 92.75 86 ASN B O 1
ATOM 2526 N N . VAL B 1 87 ? -2.561 -6.102 -16.312 1 95.44 87 VAL B N 1
ATOM 2527 C CA . VAL B 1 87 ? -2.891 -7.465 -15.914 1 95.44 87 VAL B CA 1
ATOM 2528 C C . VAL B 1 87 ? -2.441 -8.445 -17 1 95.44 87 VAL B C 1
ATOM 2530 O O . VAL B 1 87 ? -3.051 -8.523 -18.062 1 95.44 87 VAL B O 1
ATOM 2533 N N . ARG B 1 88 ? -1.393 -9.148 -16.734 1 97.19 88 ARG B N 1
ATOM 2534 C CA . ARG B 1 88 ? -0.853 -10.117 -17.688 1 97.19 88 ARG B CA 1
ATOM 2535 C C . ARG B 1 88 ? -1.191 -11.547 -17.281 1 97.19 88 ARG B C 1
ATOM 2537 O O . ARG B 1 88 ? -1.135 -11.883 -16.094 1 97.19 88 ARG B O 1
ATOM 2544 N N . ILE B 1 89 ? -1.529 -12.391 -18.266 1 98.56 89 ILE B N 1
ATOM 2545 C CA . ILE B 1 89 ? -1.826 -13.797 -18 1 98.56 89 ILE B CA 1
ATOM 2546 C C . ILE B 1 89 ? -0.526 -14.57 -17.812 1 98.56 89 ILE B C 1
ATOM 2548 O O . ILE B 1 89 ? 0.368 -14.516 -18.656 1 98.56 89 ILE B O 1
ATOM 2552 N N . GLU B 1 90 ? -0.401 -15.281 -16.719 1 98.31 90 GLU B N 1
ATOM 2553 C CA . GLU B 1 90 ? 0.832 -16 -16.406 1 98.31 90 GLU B CA 1
ATOM 2554 C C . GLU B 1 90 ? 0.641 -17.516 -16.531 1 98.31 90 GLU B C 1
ATOM 2556 O O . GLU B 1 90 ? 1.614 -18.25 -16.656 1 98.31 90 GLU B O 1
ATOM 2561 N N . SER B 1 91 ? -0.591 -18.016 -16.359 1 98.31 91 SER B N 1
ATOM 2562 C CA . SER B 1 91 ? -0.903 -19.406 -16.641 1 98.31 91 SER B CA 1
ATOM 2563 C C . SER B 1 91 ? -1.119 -19.641 -18.141 1 98.31 91 SER B C 1
ATOM 2565 O O . SER B 1 91 ? -1.198 -18.672 -18.906 1 98.31 91 SER B O 1
ATOM 2567 N N . ASP B 1 92 ? -1.193 -20.891 -18.516 1 98.31 92 ASP B N 1
ATOM 2568 C CA . ASP B 1 92 ? -1.401 -21.172 -19.938 1 98.31 92 ASP B CA 1
ATOM 2569 C C . ASP B 1 92 ? -2.633 -20.453 -20.469 1 98.31 92 ASP B C 1
ATOM 2571 O O . ASP B 1 92 ? -2.596 -19.875 -21.562 1 98.31 92 ASP B O 1
ATOM 2575 N N . THR B 1 93 ? -3.689 -20.531 -19.766 1 98.5 93 THR B N 1
ATOM 2576 C CA . THR B 1 93 ? -4.902 -19.766 -20.016 1 98.5 93 THR B CA 1
ATOM 2577 C C . THR B 1 93 ? -5.484 -19.234 -18.703 1 98.5 93 THR B C 1
ATOM 2579 O O . THR B 1 93 ? -5.121 -19.703 -17.625 1 98.5 93 THR B O 1
ATOM 2582 N N . ALA B 1 94 ? -6.258 -18.203 -18.781 1 98.56 94 ALA B N 1
ATOM 2583 C CA . ALA B 1 94 ? -7.051 -17.703 -17.672 1 98.56 94 ALA B CA 1
ATOM 2584 C C . ALA B 1 94 ? -8.453 -17.312 -18.125 1 98.56 94 ALA B C 1
ATOM 2586 O O . ALA B 1 94 ? -8.648 -16.891 -19.266 1 98.56 94 ALA B O 1
ATOM 2587 N N . GLU B 1 95 ? -9.391 -17.5 -17.297 1 98.69 95 GLU B N 1
ATOM 2588 C CA . GLU B 1 95 ? -10.789 -17.172 -17.578 1 98.69 95 GLU B CA 1
ATOM 2589 C C . GLU B 1 95 ? -11.305 -16.078 -16.641 1 98.69 95 GLU B C 1
ATOM 2591 O O . GLU B 1 95 ? -10.992 -16.078 -15.445 1 98.69 95 GLU B O 1
ATOM 2596 N N . PHE B 1 96 ? -12.125 -15.219 -17.219 1 97.75 96 PHE B N 1
ATOM 2597 C CA . PHE B 1 96 ? -12.664 -14.086 -16.469 1 97.75 96 PHE B CA 1
ATOM 2598 C C . PHE B 1 96 ? -14.148 -13.914 -16.734 1 97.75 96 PHE B C 1
ATOM 2600 O O . PHE B 1 96 ? -14.602 -14.07 -17.875 1 97.75 96 PHE B O 1
ATOM 2607 N N . TYR B 1 97 ? -14.875 -13.594 -15.68 1 97.19 97 TYR B N 1
ATOM 2608 C CA . TYR B 1 97 ? -16.172 -12.961 -15.922 1 97.19 97 TYR B CA 1
ATOM 2609 C C . TYR B 1 97 ? -15.984 -11.508 -16.344 1 97.19 97 TYR B C 1
ATOM 2611 O O . TYR B 1 97 ? -15.164 -10.781 -15.773 1 97.19 97 TYR B O 1
ATOM 2619 N N . LYS B 1 98 ? -16.625 -11.156 -17.328 1 95.94 98 LYS B N 1
ATOM 2620 C CA . LYS B 1 98 ? -16.641 -9.773 -17.812 1 95.94 98 LYS B CA 1
ATOM 2621 C C . LYS B 1 98 ? -18 -9.117 -17.578 1 95.94 98 LYS B C 1
ATOM 2623 O O . LYS B 1 98 ? -19.031 -9.648 -18 1 95.94 98 LYS B O 1
ATOM 2628 N N . ILE B 1 99 ? -17.984 -7.98 -16.891 1 93.69 99 ILE B N 1
ATOM 2629 C CA . ILE B 1 99 ? -19.234 -7.293 -16.609 1 93.69 99 ILE B CA 1
ATOM 2630 C C . ILE B 1 99 ? -19.047 -5.785 -16.75 1 93.69 99 ILE B C 1
ATOM 2632 O O . ILE B 1 99 ? -18 -5.254 -16.359 1 93.69 99 ILE B O 1
ATOM 2636 N N . ASP B 1 100 ? -20.031 -5.16 -17.312 1 91.25 100 ASP B N 1
ATOM 2637 C CA . ASP B 1 100 ? -19.984 -3.701 -17.359 1 91.25 100 ASP B CA 1
ATOM 2638 C C . ASP B 1 100 ? -19.828 -3.105 -15.961 1 91.25 100 ASP B C 1
ATOM 2640 O O . ASP B 1 100 ? -20.5 -3.529 -15.023 1 91.25 100 ASP B O 1
ATOM 2644 N N . ARG B 1 101 ? -18.969 -2.15 -15.82 1 89.62 101 ARG B N 1
ATOM 2645 C CA . ARG B 1 101 ? -18.609 -1.597 -14.516 1 89.62 101 ARG B CA 1
ATOM 2646 C C . ARG B 1 101 ? -19.844 -1.013 -13.82 1 89.62 101 ARG B C 1
ATOM 2648 O O . ARG B 1 101 ? -20.047 -1.22 -12.625 1 89.62 101 ARG B O 1
ATOM 2655 N N . VAL B 1 102 ? -20.641 -0.26 -14.531 1 87.88 102 VAL B N 1
ATOM 2656 C CA . VAL B 1 102 ? -21.812 0.374 -13.961 1 87.88 102 VAL B CA 1
ATOM 2657 C C . VAL B 1 102 ? -22.797 -0.694 -13.469 1 87.88 102 VAL B C 1
ATOM 2659 O O . VAL B 1 102 ? -23.312 -0.602 -12.359 1 87.88 102 VAL B O 1
ATOM 2662 N N . THR B 1 103 ? -22.984 -1.667 -14.328 1 90.75 103 THR B N 1
ATOM 2663 C CA . THR B 1 103 ? -23.859 -2.775 -13.953 1 90.75 103 THR B CA 1
ATOM 2664 C C . THR B 1 103 ? -23.344 -3.48 -12.703 1 90.75 103 THR B C 1
ATOM 2666 O O . THR B 1 103 ? -24.109 -3.826 -11.812 1 90.75 103 THR B O 1
ATOM 2669 N N . PHE B 1 104 ? -22.062 -3.68 -12.617 1 92.56 104 PHE B N 1
ATOM 2670 C CA . PHE B 1 104 ? -21.438 -4.324 -11.469 1 92.56 104 PHE B CA 1
ATOM 2671 C C . PHE B 1 104 ? -21.719 -3.547 -10.188 1 92.56 104 PHE B C 1
ATOM 2673 O O . PHE B 1 104 ? -22.141 -4.129 -9.188 1 92.56 104 PHE B O 1
ATOM 2680 N N . TRP B 1 105 ? -21.547 -2.262 -10.266 1 90.12 105 TRP B N 1
ATOM 2681 C CA . TRP B 1 105 ? -21.734 -1.45 -9.062 1 90.12 105 TRP B CA 1
ATOM 2682 C C . TRP B 1 105 ? -23.203 -1.377 -8.68 1 90.12 105 TRP B C 1
ATOM 2684 O O . TRP B 1 105 ? -23.531 -1.315 -7.492 1 90.12 105 TRP B O 1
ATOM 2694 N N . GLN B 1 106 ? -24.062 -1.386 -9.641 1 91.44 106 GLN B N 1
ATOM 2695 C CA . GLN B 1 106 ? -25.484 -1.465 -9.328 1 91.44 106 GLN B CA 1
ATOM 2696 C C . GLN B 1 106 ? -25.812 -2.76 -8.594 1 91.44 106 GLN B C 1
ATOM 2698 O O . GLN B 1 106 ? -26.578 -2.75 -7.625 1 91.44 106 GLN B O 1
ATOM 2703 N N . MET B 1 107 ? -25.203 -3.811 -9.07 1 92.69 107 MET B N 1
ATOM 2704 C CA . MET B 1 107 ? -25.391 -5.105 -8.422 1 92.69 107 MET B CA 1
ATOM 2705 C C . MET B 1 107 ? -24.844 -5.086 -6.996 1 92.69 107 MET B C 1
ATOM 2707 O O . MET B 1 107 ? -25.5 -5.551 -6.066 1 92.69 107 MET B O 1
ATOM 2711 N N . VAL B 1 108 ? -23.688 -4.543 -6.777 1 91.88 108 VAL B N 1
ATOM 2712 C CA . VAL B 1 108 ? -23.016 -4.48 -5.48 1 91.88 108 VAL B CA 1
ATOM 2713 C C . VAL B 1 108 ? -23.859 -3.654 -4.508 1 91.88 108 VAL B C 1
ATOM 2715 O O . VAL B 1 108 ? -24.094 -4.07 -3.371 1 91.88 108 VAL B O 1
ATOM 2718 N N . ASN B 1 109 ? -24.344 -2.545 -4.969 1 89.5 109 ASN B N 1
ATOM 2719 C CA . ASN B 1 109 ? -25.031 -1.61 -4.09 1 89.5 109 ASN B CA 1
ATOM 2720 C C . ASN B 1 109 ? -26.422 -2.121 -3.715 1 89.5 109 ASN B C 1
ATOM 2722 O O . ASN B 1 109 ? -27.016 -1.676 -2.727 1 89.5 109 ASN B O 1
ATOM 2726 N N . LYS B 1 110 ? -26.969 -3.062 -4.445 1 92.94 110 LYS B N 1
ATOM 2727 C CA . LYS B 1 110 ? -28.297 -3.6 -4.184 1 92.94 110 LYS B CA 1
ATOM 2728 C C . LYS B 1 110 ? -28.219 -4.891 -3.369 1 92.94 110 LYS B C 1
ATOM 2730 O O . LYS B 1 110 ? -29.25 -5.422 -2.938 1 92.94 110 LYS B O 1
ATOM 2735 N N . ASP B 1 111 ? -27.047 -5.402 -3.254 1 93.69 111 ASP B N 1
ATOM 2736 C CA . ASP B 1 111 ? -26.812 -6.676 -2.58 1 93.69 111 ASP B CA 1
ATOM 2737 C C . ASP B 1 111 ? -25.891 -6.508 -1.377 1 93.69 111 ASP B C 1
ATOM 2739 O O . ASP B 1 111 ? -24.688 -6.363 -1.535 1 93.69 111 ASP B O 1
ATOM 2743 N N . ASP B 1 112 ? -26.422 -6.676 -0.181 1 91 112 ASP B N 1
ATOM 2744 C CA . ASP B 1 112 ? -25.688 -6.418 1.048 1 91 112 ASP B CA 1
ATOM 2745 C C . ASP B 1 112 ? -24.469 -7.34 1.159 1 91 112 ASP B C 1
ATOM 2747 O O . ASP B 1 112 ? -23.406 -6.918 1.618 1 91 112 ASP B O 1
ATOM 2751 N N . GLU B 1 113 ? -24.688 -8.516 0.788 1 92.19 113 GLU B N 1
ATOM 2752 C CA . GLU B 1 113 ? -23.594 -9.484 0.884 1 92.19 113 GLU B CA 1
ATOM 2753 C C . GLU B 1 113 ? -22.453 -9.125 -0.068 1 92.19 113 GLU B C 1
ATOM 2755 O O . GLU B 1 113 ? -21.281 -9.18 0.309 1 92.19 113 GLU B O 1
ATOM 2760 N N . LEU B 1 114 ? -22.797 -8.734 -1.231 1 92.44 114 LEU B N 1
ATOM 2761 C CA . LEU B 1 114 ? -21.781 -8.32 -2.193 1 92.44 114 LEU B CA 1
ATOM 2762 C C . LEU B 1 114 ? -21.109 -7.023 -1.751 1 92.44 114 LEU B C 1
ATOM 2764 O O . LEU B 1 114 ? -19.891 -6.863 -1.903 1 92.44 114 LEU B O 1
ATOM 2768 N N . ASN B 1 115 ? -21.922 -6.164 -1.274 1 91.75 115 ASN B N 1
ATOM 2769 C CA . ASN B 1 115 ? -21.391 -4.902 -0.771 1 91.75 115 ASN B CA 1
ATOM 2770 C C . ASN B 1 115 ? -20.391 -5.125 0.352 1 91.75 115 ASN B C 1
ATOM 2772 O O . ASN B 1 115 ? -19.312 -4.512 0.365 1 91.75 115 ASN B O 1
ATOM 2776 N N . ASN B 1 116 ? -20.703 -5.977 1.195 1 90 116 ASN B N 1
ATOM 2777 C CA . ASN B 1 116 ? -19.797 -6.316 2.287 1 90 116 ASN B CA 1
ATOM 2778 C C . ASN B 1 116 ? -18.531 -7.012 1.776 1 90 116 ASN B C 1
ATOM 2780 O O . ASN B 1 116 ? -17.453 -6.793 2.303 1 90 116 ASN B O 1
ATOM 2784 N N . TYR B 1 117 ? -18.719 -7.801 0.813 1 91.19 117 TYR B N 1
ATOM 2785 C CA . TYR B 1 117 ? -17.562 -8.453 0.197 1 91.19 117 TYR B CA 1
ATOM 2786 C C . TYR B 1 117 ? -16.578 -7.43 -0.338 1 91.19 117 TYR B C 1
ATOM 2788 O O . TYR B 1 117 ? -15.375 -7.535 -0.096 1 91.19 117 TYR B O 1
ATOM 2796 N N . ILE B 1 118 ? -17.078 -6.473 -1.007 1 91.56 118 ILE B N 1
ATOM 2797 C CA . ILE B 1 118 ? -16.234 -5.461 -1.63 1 91.56 118 ILE B CA 1
ATOM 2798 C C . ILE B 1 118 ? -15.531 -4.633 -0.551 1 91.56 118 ILE B C 1
ATOM 2800 O O . ILE B 1 118 ? -14.344 -4.32 -0.666 1 91.56 118 ILE B O 1
ATOM 2804 N N . LYS B 1 119 ? -16.266 -4.262 0.411 1 89.88 119 LYS B N 1
ATOM 2805 C CA . LYS B 1 119 ? -15.695 -3.523 1.536 1 89.88 119 LYS B CA 1
ATOM 2806 C C . LYS B 1 119 ? -14.555 -4.297 2.184 1 89.88 119 LYS B C 1
ATOM 2808 O O . LYS B 1 119 ? -13.477 -3.748 2.412 1 89.88 119 LYS B O 1
ATOM 2813 N N . GLU B 1 120 ? -14.742 -5.535 2.406 1 89.06 120 GLU B N 1
ATOM 2814 C CA . GLU B 1 120 ? -13.727 -6.395 3.012 1 89.06 120 GLU B CA 1
ATOM 2815 C C . GLU B 1 120 ? -12.547 -6.605 2.066 1 89.06 120 GLU B C 1
ATOM 2817 O O . GLU B 1 120 ? -11.398 -6.723 2.51 1 89.06 120 GLU B O 1
ATOM 2822 N N . TYR B 1 121 ? -12.883 -6.668 0.873 1 91 121 TYR B N 1
ATOM 2823 C CA . TYR B 1 121 ? -11.844 -6.777 -0.144 1 91 121 TYR B CA 1
ATOM 2824 C C . TYR B 1 121 ? -10.867 -5.609 -0.051 1 91 121 TYR B C 1
ATOM 2826 O O . TYR B 1 121 ? -9.648 -5.812 0.021 1 91 121 TYR B O 1
ATOM 2834 N N . TYR B 1 122 ? -11.414 -4.434 -0.027 1 90.94 122 TYR B N 1
ATOM 2835 C CA . TYR B 1 122 ? -10.562 -3.248 0.056 1 90.94 122 TYR B CA 1
ATOM 2836 C C . TYR B 1 122 ? -9.766 -3.238 1.357 1 90.94 122 TYR B C 1
ATOM 2838 O O . TYR B 1 122 ? -8.578 -2.908 1.363 1 90.94 122 TYR B O 1
ATOM 2846 N N . ARG B 1 123 ? -10.414 -3.529 2.398 1 89.81 123 ARG B N 1
ATOM 2847 C CA . ARG B 1 123 ? -9.75 -3.535 3.699 1 89.81 123 ARG B CA 1
ATOM 2848 C C . ARG B 1 123 ? -8.57 -4.496 3.709 1 89.81 123 ARG B C 1
ATOM 2850 O O . ARG B 1 123 ? -7.477 -4.137 4.148 1 89.81 123 ARG B O 1
ATOM 2857 N N . THR B 1 124 ? -8.797 -5.68 3.244 1 89.81 124 THR B N 1
ATOM 2858 C CA . THR B 1 124 ? -7.773 -6.723 3.23 1 89.81 124 THR B CA 1
ATOM 2859 C C . THR B 1 124 ? -6.613 -6.332 2.322 1 89.81 124 THR B C 1
ATOM 2861 O O . THR B 1 124 ? -5.449 -6.445 2.711 1 89.81 124 THR B O 1
ATOM 2864 N N . LYS B 1 125 ? -6.953 -5.836 1.164 1 91.69 125 LYS B N 1
ATOM 2865 C CA . LYS B 1 125 ? -5.914 -5.445 0.215 1 91.69 125 LYS B CA 1
ATOM 2866 C C . LYS B 1 125 ? -5.102 -4.266 0.743 1 91.69 125 LYS B C 1
ATOM 2868 O O . LYS B 1 125 ? -3.893 -4.191 0.521 1 91.69 125 LYS B O 1
ATOM 2873 N N . LEU B 1 126 ? -5.773 -3.385 1.395 1 91.81 126 LEU B N 1
ATOM 2874 C CA . LEU B 1 126 ? -5.066 -2.262 2.002 1 91.81 126 LEU B CA 1
ATOM 2875 C C . LEU B 1 126 ? -4.094 -2.744 3.07 1 91.81 126 LEU B C 1
ATOM 2877 O O . LEU B 1 126 ? -2.928 -2.34 3.082 1 91.81 126 LEU B O 1
ATOM 2881 N N . SER B 1 127 ? -4.547 -3.609 3.941 1 90.5 127 SER B N 1
ATOM 2882 C CA . SER B 1 127 ? -3.701 -4.16 4.996 1 90.5 127 SER B CA 1
ATOM 2883 C C . SER B 1 127 ? -2.49 -4.879 4.41 1 90.5 127 SER B C 1
ATOM 2885 O O . SER B 1 127 ? -1.36 -4.668 4.855 1 90.5 127 SER B O 1
ATOM 2887 N N . GLU B 1 128 ? -2.732 -5.652 3.441 1 90.56 128 GLU B N 1
ATOM 2888 C CA . GLU B 1 128 ? -1.657 -6.391 2.785 1 90.56 128 GLU B CA 1
ATOM 2889 C C . GLU B 1 128 ? -0.659 -5.441 2.127 1 90.56 128 GLU B C 1
ATOM 2891 O O . GLU B 1 128 ? 0.552 -5.664 2.191 1 90.56 128 GLU B O 1
ATOM 2896 N N . ASN B 1 129 ? -1.223 -4.449 1.502 1 92.19 129 ASN B N 1
ATOM 2897 C CA . ASN B 1 129 ? -0.363 -3.504 0.796 1 92.19 129 ASN B CA 1
ATOM 2898 C C . ASN B 1 129 ? 0.494 -2.693 1.765 1 92.19 129 ASN B C 1
ATOM 2900 O O . ASN B 1 129 ? 1.656 -2.402 1.477 1 92.19 129 ASN B O 1
ATOM 2904 N N . ILE B 1 130 ? -0.057 -2.291 2.848 1 91.75 130 ILE B N 1
ATOM 2905 C CA . ILE B 1 130 ? 0.694 -1.548 3.854 1 91.75 130 ILE B CA 1
ATOM 2906 C C . ILE B 1 130 ? 1.838 -2.408 4.383 1 91.75 130 ILE B C 1
ATOM 2908 O O . ILE B 1 130 ? 2.975 -1.944 4.492 1 91.75 130 ILE B O 1
ATOM 2912 N N . LEU B 1 131 ? 1.531 -3.619 4.695 1 90.12 131 LEU B N 1
ATOM 2913 C CA . LEU B 1 131 ? 2.551 -4.539 5.191 1 90.12 131 LEU B CA 1
ATOM 2914 C C . LEU B 1 131 ? 3.646 -4.746 4.152 1 90.12 131 LEU B C 1
ATOM 2916 O O . LEU B 1 131 ? 4.836 -4.719 4.48 1 90.12 131 LEU B O 1
ATOM 2920 N N . ARG B 1 132 ? 3.258 -4.914 2.973 1 91.44 132 ARG B N 1
ATOM 2921 C CA . ARG B 1 132 ? 4.219 -5.078 1.888 1 91.44 132 ARG B CA 1
ATOM 2922 C C . ARG B 1 132 ? 5.113 -3.852 1.757 1 91.44 132 ARG B C 1
ATOM 2924 O O . ARG B 1 132 ? 6.336 -3.977 1.637 1 91.44 132 ARG B O 1
ATOM 2931 N N . CYS B 1 133 ? 4.508 -2.746 1.765 1 92.69 133 CYS B N 1
ATOM 2932 C CA . CYS B 1 133 ? 5.254 -1.497 1.66 1 92.69 133 CYS B CA 1
ATOM 2933 C C . CYS B 1 133 ? 6.297 -1.391 2.766 1 92.69 133 CYS B C 1
ATOM 2935 O O . CYS B 1 133 ? 7.457 -1.067 2.502 1 92.69 133 CYS B O 1
ATOM 2937 N N . GLN B 1 134 ? 5.836 -1.626 3.928 1 91.69 134 GLN B N 1
ATOM 2938 C CA . GLN B 1 134 ? 6.742 -1.577 5.07 1 91.69 134 GLN B CA 1
ATOM 2939 C C . GLN B 1 134 ? 7.93 -2.514 4.867 1 91.69 134 GLN B C 1
ATOM 2941 O O . GLN B 1 134 ? 9.078 -2.115 5.059 1 91.69 134 GLN B O 1
ATOM 2946 N N . GLN B 1 135 ? 7.688 -3.711 4.465 1 90.69 135 GLN B N 1
ATOM 2947 C CA . GLN B 1 135 ? 8.727 -4.719 4.277 1 90.69 135 GLN B CA 1
ATOM 2948 C C . GLN B 1 135 ? 9.695 -4.312 3.168 1 90.69 135 GLN B C 1
ATOM 2950 O O . GLN B 1 135 ? 10.914 -4.414 3.33 1 90.69 135 GLN B O 1
ATOM 2955 N N . MET B 1 136 ? 9.133 -3.828 2.104 1 92.38 136 MET B N 1
ATOM 2956 C CA . MET B 1 136 ? 9.938 -3.512 0.926 1 92.38 136 MET B CA 1
ATOM 2957 C C . MET B 1 136 ? 10.781 -2.266 1.163 1 92.38 136 MET B C 1
ATOM 2959 O O . MET B 1 136 ? 11.914 -2.182 0.687 1 92.38 136 MET B O 1
ATOM 2963 N N . ILE B 1 137 ? 10.234 -1.358 1.856 1 92.31 137 ILE B N 1
ATOM 2964 C CA . ILE B 1 137 ? 10.875 -0.06 2.025 1 92.31 137 ILE B CA 1
ATOM 2965 C C . ILE B 1 137 ? 11.906 -0.135 3.152 1 92.31 137 ILE B C 1
ATOM 2967 O O . ILE B 1 137 ? 12.977 0.469 3.066 1 92.31 137 ILE B O 1
ATOM 2971 N N . MET B 1 138 ? 11.578 -0.94 4.156 1 91.62 138 MET B N 1
ATOM 2972 C CA . MET B 1 138 ? 12.414 -0.927 5.355 1 91.62 138 MET B CA 1
ATOM 2973 C C . MET B 1 138 ? 13.375 -2.109 5.363 1 91.62 138 MET B C 1
ATOM 2975 O O . MET B 1 138 ? 14.32 -2.139 6.152 1 91.62 138 MET B O 1
ATOM 2979 N N . GLY B 1 139 ? 13.148 -3.037 4.531 1 90.06 139 GLY B N 1
ATOM 2980 C CA . GLY B 1 139 ? 13.969 -4.242 4.535 1 90.06 139 GLY B CA 1
ATOM 2981 C C . GLY B 1 139 ? 15.195 -4.133 3.646 1 90.06 139 GLY B C 1
ATOM 2982 O O . GLY B 1 139 ? 15.242 -3.285 2.752 1 90.06 139 GLY B O 1
ATOM 2983 N N . SER B 1 140 ? 16.203 -5.02 3.898 1 90.81 140 SER B N 1
ATOM 2984 C CA . SER B 1 140 ? 17.312 -5.176 2.969 1 90.81 140 SER B CA 1
ATOM 2985 C C . SER B 1 140 ? 16.891 -5.961 1.729 1 90.81 140 SER B C 1
ATOM 2987 O O . SER B 1 140 ? 15.867 -6.652 1.745 1 90.81 140 SER B O 1
ATOM 2989 N N . LYS B 1 141 ? 17.719 -5.844 0.71 1 92.5 141 LYS B N 1
ATOM 2990 C CA . LYS B 1 141 ? 17.422 -6.586 -0.513 1 92.5 141 LYS B CA 1
ATOM 2991 C C . LYS B 1 141 ? 17.328 -8.086 -0.239 1 92.5 141 LYS B C 1
ATOM 2993 O O . LYS B 1 141 ? 16.438 -8.758 -0.777 1 92.5 141 LYS B O 1
ATOM 2998 N N . HIS B 1 142 ? 18.234 -8.555 0.57 1 93.94 142 HIS B N 1
ATOM 2999 C CA . HIS B 1 142 ? 18.219 -9.961 0.962 1 93.94 142 HIS B CA 1
ATOM 3000 C C . HIS B 1 142 ? 16.922 -10.32 1.656 1 93.94 142 HIS B C 1
ATOM 3002 O O . HIS B 1 142 ? 16.266 -11.297 1.281 1 93.94 142 HIS B O 1
ATOM 3008 N N . ASP B 1 143 ? 16.484 -9.508 2.607 1 92.69 143 ASP B N 1
ATOM 3009 C CA . ASP B 1 143 ? 15.273 -9.781 3.387 1 92.69 143 ASP B CA 1
ATOM 3010 C C . ASP B 1 143 ? 14.031 -9.742 2.504 1 92.69 143 ASP B C 1
ATOM 3012 O O . ASP B 1 143 ? 13.125 -10.562 2.67 1 92.69 143 ASP B O 1
ATOM 3016 N N . VAL B 1 144 ? 14.008 -8.82 1.652 1 94.12 144 VAL B N 1
ATOM 3017 C CA . VAL B 1 144 ? 12.844 -8.609 0.796 1 94.12 144 VAL B CA 1
ATOM 3018 C C . VAL B 1 144 ? 12.68 -9.805 -0.145 1 94.12 144 VAL B C 1
ATOM 3020 O O . VAL B 1 144 ? 11.562 -10.273 -0.362 1 94.12 144 VAL B O 1
ATOM 3023 N N . VAL B 1 145 ? 13.773 -10.312 -0.691 1 96.06 145 VAL B N 1
ATOM 3024 C CA . VAL B 1 145 ? 13.727 -11.477 -1.569 1 96.06 145 VAL B CA 1
ATOM 3025 C C . VAL B 1 145 ? 13.242 -12.695 -0.784 1 96.06 145 VAL B C 1
ATOM 3027 O O . VAL B 1 145 ? 12.398 -13.453 -1.262 1 96.06 145 VAL B O 1
ATOM 3030 N N . CYS B 1 146 ? 13.719 -12.844 0.417 1 95.69 146 CYS B N 1
ATOM 3031 C CA . CYS B 1 146 ? 13.289 -13.945 1.263 1 95.69 146 CYS B CA 1
ATOM 3032 C C . CYS B 1 146 ? 11.805 -13.859 1.569 1 95.69 146 CYS B C 1
ATOM 3034 O O . CYS B 1 146 ? 11.094 -14.859 1.514 1 95.69 146 CYS B O 1
ATOM 3036 N N . THR B 1 147 ? 11.359 -12.664 1.918 1 94.38 147 THR B N 1
ATOM 3037 C CA . THR B 1 147 ? 9.945 -12.445 2.189 1 94.38 147 THR B CA 1
ATOM 3038 C C . THR B 1 147 ? 9.094 -12.797 0.97 1 94.38 147 THR B C 1
ATOM 3040 O O . THR B 1 147 ? 8.047 -13.43 1.1 1 94.38 147 THR B O 1
ATOM 3043 N N . PHE B 1 148 ? 9.562 -12.43 -0.147 1 96.06 148 PHE B N 1
ATOM 3044 C CA . PHE B 1 148 ? 8.836 -12.711 -1.378 1 96.06 148 PHE B CA 1
ATOM 3045 C C . PHE B 1 148 ? 8.773 -14.219 -1.631 1 96.06 148 PHE B C 1
ATOM 3047 O O . PHE B 1 148 ? 7.73 -14.742 -2.016 1 96.06 148 PHE B O 1
ATOM 3054 N N . MET B 1 149 ? 9.867 -14.914 -1.427 1 96.62 149 MET B N 1
ATOM 3055 C CA . MET B 1 149 ? 9.898 -16.359 -1.598 1 96.62 149 MET B CA 1
ATOM 3056 C C . MET B 1 149 ? 8.875 -17.031 -0.687 1 96.62 149 MET B C 1
ATOM 3058 O O . MET B 1 149 ? 8.203 -17.984 -1.093 1 96.62 149 MET B O 1
ATOM 3062 N N . ASN B 1 150 ? 8.82 -16.547 0.493 1 96.06 150 ASN B N 1
ATOM 3063 C CA . ASN B 1 150 ? 7.828 -17.078 1.421 1 96.06 150 ASN B CA 1
ATOM 3064 C C . ASN B 1 150 ? 6.41 -16.859 0.908 1 96.06 150 ASN B C 1
ATOM 3066 O O . ASN B 1 150 ? 5.543 -17.719 1.088 1 96.06 150 ASN B O 1
ATOM 3070 N N . GLN B 1 151 ? 6.164 -15.734 0.326 1 95.31 151 GLN B N 1
ATOM 3071 C CA . GLN B 1 151 ? 4.867 -15.469 -0.283 1 95.31 151 GLN B CA 1
ATOM 3072 C C . GLN B 1 151 ? 4.562 -16.469 -1.396 1 95.31 151 GLN B C 1
ATOM 3074 O O . GLN B 1 151 ? 3.43 -16.938 -1.524 1 95.31 151 GLN B O 1
ATOM 3079 N N . LEU B 1 152 ? 5.566 -16.797 -2.186 1 97.25 152 LEU B N 1
ATOM 3080 C CA . LEU B 1 152 ? 5.387 -17.75 -3.279 1 97.25 152 LEU B CA 1
ATOM 3081 C C . LEU B 1 152 ? 5.027 -19.141 -2.744 1 97.25 152 LEU B C 1
ATOM 3083 O O . LEU B 1 152 ? 4.266 -19.875 -3.375 1 97.25 152 LEU B O 1
ATOM 3087 N N . VAL B 1 153 ? 5.633 -19.516 -1.616 1 96.81 153 VAL B N 1
ATOM 3088 C CA . VAL B 1 153 ? 5.297 -20.781 -0.984 1 96.81 153 VAL B CA 1
ATOM 3089 C C . VAL B 1 153 ? 3.799 -20.844 -0.701 1 96.81 153 VAL B C 1
ATOM 3091 O O . VAL B 1 153 ? 3.152 -21.859 -0.945 1 96.81 153 VAL B O 1
ATOM 3094 N N . GLY B 1 154 ? 3.238 -19.75 -0.172 1 95.06 154 GLY B N 1
ATOM 3095 C CA . GLY B 1 154 ? 1.812 -19.672 0.104 1 95.06 154 GLY B CA 1
ATOM 3096 C C . GLY B 1 154 ? 0.958 -19.781 -1.146 1 95.06 154 GLY B C 1
ATOM 3097 O O . GLY B 1 154 ? -0.118 -20.391 -1.119 1 95.06 154 GLY B O 1
ATOM 3098 N N . LEU B 1 155 ? 1.387 -19.297 -2.234 1 96.31 155 LEU B N 1
ATOM 3099 C CA . LEU B 1 155 ? 0.61 -19.219 -3.467 1 96.31 155 LEU B CA 1
ATOM 3100 C C . LEU B 1 155 ? 0.725 -20.516 -4.266 1 96.31 155 LEU B C 1
ATOM 3102 O O . LEU B 1 155 ? -0.262 -20.984 -4.836 1 96.31 155 LEU B O 1
ATOM 3106 N N . PHE B 1 156 ? 1.938 -21.062 -4.242 1 97.88 156 PHE B N 1
ATOM 3107 C CA . PHE B 1 156 ? 2.197 -22.094 -5.238 1 97.88 156 PHE B CA 1
ATOM 3108 C C . PHE B 1 156 ? 2.879 -23.297 -4.598 1 97.88 156 PHE B C 1
ATOM 3110 O O . PHE B 1 156 ? 3.283 -24.234 -5.297 1 97.88 156 PHE B O 1
ATOM 3117 N N . GLY B 1 157 ? 3.078 -23.25 -3.299 1 98 157 GLY B N 1
ATOM 3118 C CA . GLY B 1 157 ? 3.883 -24.25 -2.621 1 98 157 GLY B CA 1
ATOM 3119 C C . GLY B 1 157 ? 3.254 -25.625 -2.633 1 98 157 GLY B C 1
ATOM 3120 O O . GLY B 1 157 ? 2.047 -25.766 -2.422 1 98 157 GLY B O 1
ATOM 3121 N N . LYS B 1 158 ? 4.047 -26.625 -2.93 1 97.69 158 LYS B N 1
ATOM 3122 C CA . LYS B 1 158 ? 3.707 -28.031 -2.818 1 97.69 158 LYS B CA 1
ATOM 3123 C C . LYS B 1 158 ? 4.762 -28.797 -2.014 1 97.69 158 LYS B C 1
ATOM 3125 O O . LYS B 1 158 ? 5.938 -28.812 -2.389 1 97.69 158 LYS B O 1
ATOM 3130 N N . ARG B 1 159 ? 4.359 -29.391 -1.013 1 97 159 ARG B N 1
ATOM 3131 C CA . ARG B 1 159 ? 5.301 -30.141 -0.193 1 97 159 ARG B CA 1
ATOM 3132 C C . ARG B 1 159 ? 5.816 -31.359 -0.938 1 97 159 ARG B C 1
ATOM 3134 O O . ARG B 1 159 ? 5.031 -32.125 -1.507 1 97 159 ARG B O 1
ATOM 3141 N N . LEU B 1 160 ? 7.137 -31.484 -0.879 1 96.31 160 LEU B N 1
ATOM 3142 C CA . LEU B 1 160 ? 7.77 -32.625 -1.521 1 96.31 160 LEU B CA 1
ATOM 3143 C C . LEU B 1 160 ? 7.902 -33.781 -0.542 1 96.31 160 LEU B C 1
ATOM 3145 O O . LEU B 1 160 ? 7.934 -33.594 0.674 1 96.31 160 LEU B O 1
ATOM 3149 N N . PRO B 1 161 ? 8.039 -34.969 -1.111 1 93.19 161 PRO B N 1
ATOM 3150 C CA . PRO B 1 161 ? 8.188 -36.125 -0.23 1 93.19 161 PRO B CA 1
ATOM 3151 C C . PRO B 1 161 ? 9.531 -36.156 0.499 1 93.19 161 PRO B C 1
ATOM 3153 O O . PRO B 1 161 ? 10.477 -35.469 0.075 1 93.19 161 PRO B O 1
ATOM 3156 N N . GLU B 1 162 ? 9.602 -36.875 1.637 1 90.94 162 GLU B N 1
ATOM 3157 C CA . GLU B 1 162 ? 10.812 -37.219 2.385 1 90.94 162 GLU B CA 1
ATOM 3158 C C . GLU B 1 162 ? 11.523 -35.938 2.869 1 90.94 162 GLU B C 1
ATOM 3160 O O . GLU B 1 162 ? 12.75 -35.875 2.842 1 90.94 162 GLU B O 1
ATOM 3165 N N . HIS B 1 163 ? 10.891 -34.969 3.152 1 86.94 163 HIS B N 1
ATOM 3166 C CA . HIS B 1 163 ? 11.414 -33.719 3.746 1 86.94 163 HIS B CA 1
ATOM 3167 C C . HIS B 1 163 ? 12.367 -33.031 2.795 1 86.94 163 HIS B C 1
ATOM 3169 O O . HIS B 1 163 ? 13.359 -32.438 3.232 1 86.94 163 HIS B O 1
ATOM 3175 N N . GLN B 1 164 ? 12.031 -33.188 1.481 1 89.94 164 GLN B N 1
ATOM 3176 C CA . GLN B 1 164 ? 12.898 -32.594 0.465 1 89.94 164 GLN B CA 1
ATOM 3177 C C . GLN B 1 164 ? 12.609 -31.109 0.298 1 89.94 164 GLN B C 1
ATOM 3179 O O . GLN B 1 164 ? 13.281 -30.422 -0.481 1 89.94 164 GLN B O 1
ATOM 3184 N N . GLY B 1 165 ? 11.625 -30.578 1.073 1 96.31 165 GLY B N 1
ATOM 3185 C CA . GLY B 1 165 ? 11.344 -29.156 1.005 1 96.31 165 GLY B CA 1
ATOM 3186 C C . GLY B 1 165 ? 10.016 -28.844 0.356 1 96.31 165 GLY B C 1
ATOM 3187 O O . GLY B 1 165 ? 9.125 -29.688 0.301 1 96.31 165 GLY B O 1
ATOM 3188 N N . ILE B 1 166 ? 9.781 -27.594 0.016 1 98.31 166 ILE B N 1
ATOM 3189 C CA . ILE B 1 166 ? 8.547 -27.125 -0.602 1 98.31 166 ILE B CA 1
ATOM 3190 C C . ILE B 1 166 ? 8.844 -26.609 -2.014 1 98.31 166 ILE B C 1
ATOM 3192 O O . ILE B 1 166 ? 9.633 -25.688 -2.195 1 98.31 166 ILE B O 1
ATOM 3196 N N . LEU B 1 167 ? 8.195 -27.281 -2.994 1 98.44 167 LEU B N 1
ATOM 3197 C CA . LEU B 1 167 ? 8.32 -26.844 -4.383 1 98.44 167 LEU B CA 1
ATOM 3198 C C . LEU B 1 167 ? 7.418 -25.656 -4.664 1 98.44 167 LEU B C 1
ATOM 3200 O O . LEU B 1 167 ? 6.227 -25.688 -4.352 1 98.44 167 LEU B O 1
ATOM 3204 N N . ILE B 1 168 ? 7.973 -24.562 -5.137 1 98.31 168 ILE B N 1
ATOM 3205 C CA . ILE B 1 168 ? 7.16 -23.5 -5.738 1 98.31 168 ILE B CA 1
ATOM 3206 C C . ILE B 1 168 ? 6.781 -23.906 -7.164 1 98.31 168 ILE B C 1
ATOM 3208 O O . ILE B 1 168 ? 7.555 -23.688 -8.102 1 98.31 168 ILE B O 1
ATOM 3212 N N . ASP B 1 169 ? 5.59 -24.453 -7.332 1 97.81 169 ASP B N 1
ATOM 3213 C CA . ASP B 1 169 ? 5.172 -25.062 -8.594 1 97.81 169 ASP B CA 1
ATOM 3214 C C . ASP B 1 169 ? 4.711 -24 -9.586 1 97.81 169 ASP B C 1
ATOM 3216 O O . ASP B 1 169 ? 3.605 -24.078 -10.125 1 97.81 169 ASP B O 1
ATOM 3220 N N . PHE B 1 170 ? 5.555 -23.062 -9.82 1 97.94 170 PHE B N 1
ATOM 3221 C CA . PHE B 1 170 ? 5.363 -21.938 -10.734 1 97.94 170 PHE B CA 1
ATOM 3222 C C . PHE B 1 170 ? 6.699 -21.297 -11.086 1 97.94 170 PHE B C 1
ATOM 3224 O O . PHE B 1 170 ? 7.555 -21.109 -10.219 1 97.94 170 PHE B O 1
ATOM 3231 N N . VAL B 1 171 ? 6.949 -21.031 -12.312 1 97.31 171 VAL B N 1
ATOM 3232 C CA . VAL B 1 171 ? 8.211 -20.453 -12.75 1 97.31 171 VAL B CA 1
ATOM 3233 C C . VAL B 1 171 ? 8.18 -18.938 -12.562 1 97.31 171 VAL B C 1
ATOM 3235 O O . VAL B 1 171 ? 7.289 -18.266 -13.094 1 97.31 171 VAL B O 1
ATOM 3238 N N . VAL B 1 172 ? 9.055 -18.406 -11.82 1 97.12 172 VAL B N 1
ATOM 3239 C CA . VAL B 1 172 ? 9.227 -16.984 -11.617 1 97.12 172 VAL B CA 1
ATOM 3240 C C . VAL B 1 172 ? 10.633 -16.562 -12.016 1 97.12 172 VAL B C 1
ATOM 3242 O O . VAL B 1 172 ? 11.617 -17.094 -11.5 1 97.12 172 VAL B O 1
ATOM 3245 N N . THR B 1 173 ? 10.773 -15.664 -12.945 1 95.19 173 THR B N 1
ATOM 3246 C CA . THR B 1 173 ? 12.078 -15.25 -13.438 1 95.19 173 THR B CA 1
ATOM 3247 C C . THR B 1 173 ? 12.742 -14.289 -12.461 1 95.19 173 THR B C 1
ATOM 3249 O O . THR B 1 173 ? 12.07 -13.656 -11.648 1 95.19 173 THR B O 1
ATOM 3252 N N . ASN B 1 174 ? 14.117 -14.188 -12.539 1 95.44 174 ASN B N 1
ATOM 3253 C CA . ASN B 1 174 ? 14.844 -13.227 -11.719 1 95.44 174 ASN B CA 1
ATOM 3254 C C . ASN B 1 174 ? 14.367 -11.797 -11.992 1 95.44 174 ASN B C 1
ATOM 3256 O O . ASN B 1 174 ? 14.312 -10.977 -11.07 1 95.44 174 ASN B O 1
ATOM 3260 N N . LEU B 1 175 ? 14.016 -11.57 -13.211 1 94.44 175 LEU B N 1
ATOM 3261 C CA . LEU B 1 175 ? 13.516 -10.242 -13.578 1 94.44 175 LEU B CA 1
ATOM 3262 C C . LEU B 1 175 ? 12.188 -9.953 -12.891 1 94.44 175 LEU B C 1
ATOM 3264 O O . LEU B 1 175 ? 11.969 -8.844 -12.398 1 94.44 175 LEU B O 1
ATOM 3268 N N . ASP B 1 176 ? 11.305 -10.922 -12.852 1 95.69 176 ASP B N 1
ATOM 3269 C CA . ASP B 1 176 ? 10.031 -10.758 -12.148 1 95.69 176 ASP B CA 1
ATOM 3270 C C . ASP B 1 176 ? 10.258 -10.523 -10.656 1 95.69 176 ASP B C 1
ATOM 3272 O O . ASP B 1 176 ? 9.602 -9.68 -10.047 1 95.69 176 ASP B O 1
ATOM 3276 N N . ILE B 1 177 ? 11.164 -11.273 -10.117 1 97.12 177 ILE B N 1
ATOM 3277 C CA . ILE B 1 177 ? 11.477 -11.117 -8.703 1 97.12 177 ILE B CA 1
ATOM 3278 C C . ILE B 1 177 ? 11.977 -9.695 -8.438 1 97.12 177 ILE B C 1
ATOM 3280 O O . ILE B 1 177 ? 11.562 -9.055 -7.477 1 97.12 177 ILE B O 1
ATOM 3284 N N . ALA B 1 178 ? 12.891 -9.195 -9.289 1 96.19 178 ALA B N 1
ATOM 3285 C CA . ALA B 1 178 ? 13.375 -7.824 -9.172 1 96.19 178 ALA B CA 1
ATOM 3286 C C . ALA B 1 178 ? 12.219 -6.832 -9.18 1 96.19 178 ALA B C 1
ATOM 3288 O O . ALA B 1 178 ? 12.188 -5.891 -8.383 1 96.19 178 ALA B O 1
ATOM 3289 N N . GLY B 1 179 ? 11.227 -7.047 -10.031 1 95.31 179 GLY B N 1
ATOM 3290 C CA . GLY B 1 179 ? 10.062 -6.184 -10.141 1 95.31 179 GLY B CA 1
ATOM 3291 C C . GLY B 1 179 ? 9.172 -6.215 -8.914 1 95.31 179 GLY B C 1
ATOM 3292 O O . GLY B 1 179 ? 8.562 -5.203 -8.555 1 95.31 179 GLY B O 1
ATOM 3293 N N . PHE B 1 180 ? 9.117 -7.359 -8.258 1 96.19 180 PHE B N 1
ATOM 3294 C CA . PHE B 1 180 ? 8.32 -7.496 -7.043 1 96.19 180 PHE B CA 1
ATOM 3295 C C . PHE B 1 180 ? 9.023 -6.855 -5.855 1 96.19 180 PHE B C 1
ATOM 3297 O O . PHE B 1 180 ? 8.375 -6.305 -4.961 1 96.19 180 PHE B O 1
ATOM 3304 N N . CYS B 1 181 ? 10.328 -6.867 -5.91 1 94.25 181 CYS B N 1
ATOM 3305 C CA . CYS B 1 181 ? 11.102 -6.508 -4.727 1 94.25 181 CYS B CA 1
ATOM 3306 C C . CYS B 1 181 ? 11.695 -5.109 -4.867 1 94.25 181 CYS B C 1
ATOM 3308 O O . CYS B 1 181 ? 12.336 -4.605 -3.941 1 94.25 181 CYS B O 1
ATOM 3310 N N . GLY B 1 182 ? 11.469 -4.484 -6 1 90.69 182 GLY B N 1
ATOM 3311 C CA . GLY B 1 182 ? 11.992 -3.145 -6.219 1 90.69 182 GLY B CA 1
ATOM 3312 C C . GLY B 1 182 ? 13.5 -3.107 -6.352 1 90.69 182 GLY B C 1
ATOM 3313 O O . GLY B 1 182 ? 14.148 -2.176 -5.871 1 90.69 182 GLY B O 1
ATOM 3314 N N . ILE B 1 183 ? 14.023 -4.133 -6.758 1 89.94 183 ILE B N 1
ATOM 3315 C CA . ILE B 1 183 ? 15.469 -4.227 -6.953 1 89.94 183 ILE B CA 1
ATOM 3316 C C . ILE B 1 183 ? 15.812 -3.867 -8.398 1 89.94 183 ILE B C 1
ATOM 3318 O O . ILE B 1 183 ? 15.172 -4.344 -9.336 1 89.94 183 ILE B O 1
ATOM 3322 N N . ASN B 1 184 ? 16.672 -2.91 -8.555 1 77.06 184 ASN B N 1
ATOM 3323 C CA . ASN B 1 184 ? 16.953 -2.291 -9.852 1 77.06 184 ASN B CA 1
ATOM 3324 C C . ASN B 1 184 ? 17.734 -3.225 -10.766 1 77.06 184 ASN B C 1
ATOM 3326 O O . ASN B 1 184 ? 17.812 -3 -11.969 1 77.06 184 ASN B O 1
ATOM 3330 N N . SER B 1 185 ? 18.328 -4.215 -10.18 1 77.06 185 SER B N 1
ATOM 3331 C CA . SER B 1 185 ? 19.125 -5 -11.117 1 77.06 185 SER B CA 1
ATOM 3332 C C . SER B 1 185 ? 18.875 -6.496 -10.938 1 77.06 185 SER B C 1
ATOM 3334 O O . SER B 1 185 ? 18.844 -6.992 -9.812 1 77.06 185 SER B O 1
ATOM 3336 N N . ARG B 1 186 ? 18.703 -7.113 -12.102 1 82.31 186 ARG B N 1
ATOM 3337 C CA . ARG B 1 186 ? 18.625 -8.57 -12.172 1 82.31 186 ARG B CA 1
ATOM 3338 C C . ARG B 1 186 ? 19.875 -9.211 -11.562 1 82.31 186 ARG B C 1
ATOM 3340 O O . ARG B 1 186 ? 19.781 -10.266 -10.922 1 82.31 186 ARG B O 1
ATOM 3347 N N . SER B 1 187 ? 20.938 -8.508 -11.641 1 88 187 SER B N 1
ATOM 3348 C CA . SER B 1 187 ? 22.203 -9.055 -11.164 1 88 187 SER B CA 1
ATOM 3349 C C . SER B 1 187 ? 22.219 -9.188 -9.641 1 88 187 SER B C 1
ATOM 3351 O O . SER B 1 187 ? 22.719 -10.172 -9.102 1 88 187 SER B O 1
ATOM 3353 N N . SER B 1 188 ? 21.562 -8.273 -9 1 93.38 188 SER B N 1
ATOM 3354 C CA . SER B 1 188 ? 21.484 -8.32 -7.543 1 93.38 188 SER B CA 1
ATOM 3355 C C . SER B 1 188 ? 20.625 -9.492 -7.074 1 93.38 188 SER B C 1
ATOM 3357 O O . SER B 1 188 ? 20.984 -10.188 -6.121 1 93.38 188 SER B O 1
ATOM 3359 N N . VAL B 1 189 ? 19.547 -9.766 -7.777 1 96.44 189 VAL B N 1
ATOM 3360 C CA . VAL B 1 189 ? 18.656 -10.867 -7.434 1 96.44 189 VAL B CA 1
ATOM 3361 C C . VAL B 1 189 ? 19.375 -12.195 -7.633 1 96.44 189 VAL B C 1
ATOM 3363 O O . VAL B 1 189 ? 19.312 -13.078 -6.773 1 96.44 189 VAL B O 1
ATOM 3366 N N . THR B 1 190 ? 20.078 -12.258 -8.773 1 96.44 190 THR B N 1
ATOM 3367 C CA . THR B 1 190 ? 20.812 -13.477 -9.078 1 96.44 190 THR B CA 1
ATOM 3368 C C . THR B 1 190 ? 21.828 -13.781 -7.977 1 96.44 190 THR B C 1
ATOM 3370 O O . THR B 1 190 ? 21.953 -14.93 -7.551 1 96.44 190 THR B O 1
ATOM 3373 N N . ARG B 1 191 ? 22.5 -12.727 -7.523 1 97.19 191 ARG B N 1
ATOM 3374 C CA . ARG B 1 191 ? 23.469 -12.891 -6.457 1 97.19 191 ARG B CA 1
ATOM 3375 C C . ARG B 1 191 ? 22.812 -13.375 -5.172 1 97.19 191 ARG B C 1
ATOM 3377 O O . ARG B 1 191 ? 23.312 -14.297 -4.523 1 97.19 191 ARG B O 1
ATOM 3384 N N . ILE B 1 192 ? 21.75 -12.812 -4.793 1 97.12 192 ILE B N 1
ATOM 3385 C CA . ILE B 1 192 ? 21.047 -13.164 -3.566 1 97.12 192 ILE B CA 1
ATOM 3386 C C . ILE B 1 192 ? 20.562 -14.609 -3.648 1 97.12 192 ILE B C 1
ATOM 3388 O O . ILE B 1 192 ? 20.719 -15.383 -2.699 1 97.12 192 ILE B O 1
ATOM 3392 N N . LEU B 1 193 ? 20 -14.984 -4.762 1 97.31 193 LEU B N 1
ATOM 3393 C CA . LEU B 1 193 ? 19.516 -16.344 -4.957 1 97.31 193 LEU B CA 1
ATOM 3394 C C . LEU B 1 193 ? 20.656 -17.359 -4.918 1 97.31 193 LEU B C 1
ATOM 3396 O O . LEU B 1 193 ? 20.5 -18.438 -4.363 1 97.31 193 LEU B O 1
ATOM 3400 N N . SER B 1 194 ? 21.734 -16.953 -5.516 1 97.75 194 SER B N 1
ATOM 3401 C CA . SER B 1 194 ? 22.922 -17.797 -5.473 1 97.75 194 SER B CA 1
ATOM 3402 C C . SER B 1 194 ? 23.391 -18.016 -4.039 1 97.75 194 SER B C 1
ATOM 3404 O O . SER B 1 194 ? 23.734 -19.141 -3.654 1 97.75 194 SER B O 1
ATOM 3406 N N . ASP B 1 195 ? 23.422 -16.969 -3.283 1 97.62 195 ASP B N 1
ATOM 3407 C CA . ASP B 1 195 ? 23.812 -17.047 -1.88 1 97.62 195 ASP B CA 1
ATOM 3408 C C . ASP B 1 195 ? 22.875 -17.953 -1.097 1 97.62 195 ASP B C 1
ATOM 3410 O O . ASP B 1 195 ? 23.312 -18.797 -0.308 1 97.62 195 ASP B O 1
ATOM 3414 N N . LEU B 1 196 ? 21.562 -17.797 -1.282 1 97.38 196 LEU B N 1
ATOM 3415 C CA . LEU B 1 196 ? 20.562 -18.609 -0.6 1 97.38 196 LEU B CA 1
ATOM 3416 C C . LEU B 1 196 ? 20.719 -20.078 -0.957 1 97.38 196 LEU B C 1
ATOM 3418 O O . LEU B 1 196 ? 20.562 -20.953 -0.1 1 97.38 196 LEU B O 1
ATOM 3422 N N . ARG B 1 197 ? 21.016 -20.344 -2.186 1 97.81 197 ARG B N 1
ATOM 3423 C CA . ARG B 1 197 ? 21.234 -21.703 -2.635 1 97.81 197 ARG B CA 1
ATOM 3424 C C . ARG B 1 197 ? 22.5 -22.297 -1.998 1 97.81 197 ARG B C 1
ATOM 3426 O O . ARG B 1 197 ? 22.484 -23.422 -1.513 1 97.81 197 ARG B O 1
ATOM 3433 N N . ALA B 1 198 ? 23.562 -21.5 -1.987 1 98 198 ALA B N 1
ATOM 3434 C CA . ALA B 1 198 ? 24.828 -21.922 -1.396 1 98 198 ALA B CA 1
ATOM 3435 C C . ALA B 1 198 ? 24.672 -22.234 0.089 1 98 198 ALA B C 1
ATOM 3437 O O . ALA B 1 198 ? 25.328 -23.125 0.62 1 98 198 ALA B O 1
ATOM 3438 N N . GLU B 1 199 ? 23.781 -21.547 0.718 1 96.94 199 GLU B N 1
ATOM 3439 C CA . GLU B 1 199 ? 23.531 -21.719 2.148 1 96.94 199 GLU B CA 1
ATOM 3440 C C . GLU B 1 199 ? 22.547 -22.844 2.41 1 96.94 199 GLU B C 1
ATOM 3442 O O . GLU B 1 199 ? 22.25 -23.172 3.564 1 96.94 199 GLU B O 1
ATOM 3447 N N . GLY B 1 200 ? 22.016 -23.406 1.33 1 96.69 200 GLY B N 1
ATOM 3448 C CA . GLY B 1 200 ? 21.125 -24.547 1.446 1 96.69 200 GLY B CA 1
ATOM 3449 C C . GLY B 1 200 ? 19.703 -24.172 1.773 1 96.69 200 GLY B C 1
ATOM 3450 O O . GLY B 1 200 ? 18.906 -25 2.229 1 96.69 200 GLY B O 1
ATOM 3451 N N . ILE B 1 201 ? 19.359 -22.953 1.611 1 97.19 201 ILE B N 1
ATOM 3452 C CA . ILE B 1 201 ? 18.031 -22.453 1.961 1 97.19 201 ILE B CA 1
ATOM 3453 C C . ILE B 1 201 ? 17.047 -22.766 0.827 1 97.19 201 ILE B C 1
ATOM 3455 O O . ILE B 1 201 ? 15.891 -23.094 1.071 1 97.19 201 ILE B O 1
ATOM 3459 N N . ILE B 1 202 ? 17.5 -22.625 -0.347 1 98.31 202 ILE B N 1
ATOM 3460 C CA . ILE B 1 202 ? 16.688 -22.953 -1.502 1 98.31 202 ILE B CA 1
ATOM 3461 C C . ILE B 1 202 ? 17.484 -23.797 -2.49 1 98.31 202 ILE B C 1
ATOM 3463 O O . ILE B 1 202 ? 18.703 -23.922 -2.357 1 98.31 202 ILE B O 1
ATOM 3467 N N . ASP B 1 203 ? 16.859 -24.406 -3.395 1 97.75 203 ASP B N 1
ATOM 3468 C CA . ASP B 1 203 ? 17.406 -25.047 -4.586 1 97.75 203 ASP B CA 1
ATOM 3469 C C . ASP B 1 203 ? 16.594 -24.672 -5.828 1 97.75 203 ASP B C 1
ATOM 3471 O O . ASP B 1 203 ? 15.516 -24.094 -5.723 1 97.75 203 ASP B O 1
ATOM 3475 N N . ILE B 1 204 ? 17.109 -24.906 -6.945 1 96.81 204 ILE B N 1
ATOM 3476 C CA . ILE B 1 204 ? 16.422 -24.656 -8.203 1 96.81 204 ILE B CA 1
ATOM 3477 C C . ILE B 1 204 ? 16.406 -25.922 -9.047 1 96.81 204 ILE B C 1
ATOM 3479 O O . ILE B 1 204 ? 17.453 -26.484 -9.367 1 9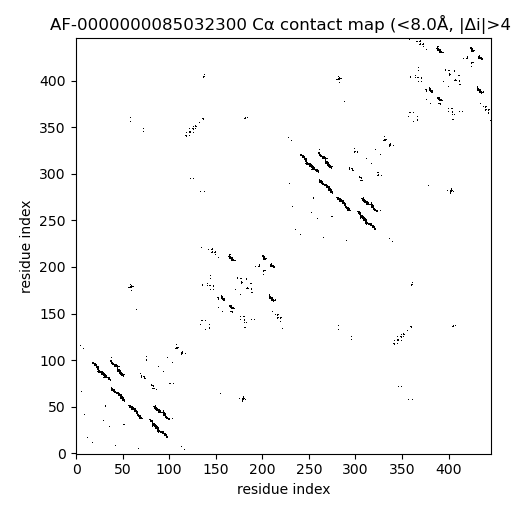6.81 204 ILE B O 1
ATOM 3483 N N . VAL B 1 205 ? 15.273 -26.391 -9.352 1 94.94 205 VAL B N 1
ATOM 3484 C CA . VAL B 1 205 ? 15.078 -27.594 -10.164 1 94.94 205 VAL B CA 1
ATOM 3485 C C . VAL B 1 205 ? 14.109 -27.281 -11.312 1 94.94 205 VAL B C 1
ATOM 3487 O O . VAL B 1 205 ? 12.984 -26.844 -11.078 1 94.94 205 VAL B O 1
ATOM 3490 N N . ASP B 1 206 ? 14.516 -27.578 -12.562 1 95.19 206 ASP B N 1
ATOM 3491 C CA . ASP B 1 206 ? 13.703 -27.344 -13.75 1 95.19 206 ASP B CA 1
ATOM 3492 C C . ASP B 1 206 ? 13.141 -25.922 -13.781 1 95.19 206 ASP B C 1
ATOM 3494 O O . ASP B 1 206 ? 11.938 -25.734 -13.938 1 95.19 206 ASP B O 1
ATOM 3498 N N . HIS B 1 207 ? 13.891 -24.922 -13.352 1 95.56 207 HIS B N 1
ATOM 3499 C CA . HIS B 1 207 ? 13.617 -23.484 -13.398 1 95.56 207 HIS B CA 1
ATOM 3500 C C . HIS B 1 207 ? 12.617 -23.094 -12.32 1 95.56 207 HIS B C 1
ATOM 3502 O O . HIS B 1 207 ? 12.094 -21.969 -12.328 1 95.56 207 HIS B O 1
ATOM 3508 N N . LYS B 1 208 ? 12.398 -24.047 -11.359 1 98.06 208 LYS B N 1
ATOM 3509 C CA . LYS B 1 208 ? 11.531 -23.75 -10.227 1 98.06 208 LYS B CA 1
ATOM 3510 C C . LYS B 1 208 ? 12.305 -23.766 -8.914 1 98.06 208 LYS B C 1
ATOM 3512 O O . LYS B 1 208 ? 13.305 -24.469 -8.789 1 98.06 208 LYS B O 1
ATOM 3517 N N . PHE B 1 209 ? 11.805 -23 -7.996 1 98.31 209 PHE B N 1
ATOM 3518 C CA . PHE B 1 209 ? 12.477 -22.922 -6.703 1 98.31 209 PHE B CA 1
ATOM 3519 C C . PHE B 1 209 ? 11.984 -24.031 -5.777 1 98.31 209 PHE B C 1
ATOM 3521 O O . PHE B 1 209 ? 10.797 -24.359 -5.77 1 98.31 209 PHE B O 1
ATOM 3528 N N . VAL B 1 210 ? 12.844 -24.641 -5.078 1 98.44 210 VAL B N 1
ATOM 3529 C CA . VAL B 1 210 ? 12.539 -25.547 -3.977 1 98.44 210 VAL B CA 1
ATOM 3530 C C . VAL B 1 210 ? 13.023 -24.938 -2.66 1 98.44 210 VAL B C 1
ATOM 3532 O O . VAL B 1 210 ? 14.219 -24.703 -2.482 1 98.44 210 VAL B O 1
ATOM 3535 N N . VAL B 1 211 ? 12.156 -24.656 -1.763 1 98.38 211 VAL B N 1
ATOM 3536 C CA . VAL B 1 211 ? 12.508 -24.109 -0.456 1 98.38 211 VAL B CA 1
ATOM 3537 C C . VAL B 1 211 ? 12.883 -25.25 0.497 1 98.38 211 VAL B C 1
ATOM 3539 O O . VAL B 1 211 ? 12.039 -26.062 0.846 1 98.38 211 VAL B O 1
ATOM 3542 N N . LYS B 1 212 ? 14.055 -25.25 0.939 1 97.56 212 LYS B N 1
ATOM 3543 C CA . LYS B 1 212 ? 14.578 -26.312 1.785 1 97.56 212 LYS B CA 1
ATOM 3544 C C . LYS B 1 212 ? 14.477 -25.953 3.262 1 97.56 212 LYS B C 1
ATOM 3546 O O . LYS B 1 212 ? 14.375 -26.828 4.121 1 97.56 212 LYS B O 1
ATOM 3551 N N . ASN B 1 213 ? 14.539 -24.719 3.559 1 95.88 213 ASN B N 1
ATOM 3552 C CA . ASN B 1 213 ? 14.453 -24.234 4.93 1 95.88 213 ASN B CA 1
ATOM 3553 C C . ASN B 1 213 ? 13.406 -23.125 5.066 1 95.88 213 ASN B C 1
ATOM 3555 O O . ASN B 1 213 ? 13.742 -21.938 5.102 1 95.88 213 ASN B O 1
ATOM 3559 N N . ILE B 1 214 ? 12.219 -23.5 5.258 1 94.62 214 ILE B N 1
ATOM 3560 C CA . ILE B 1 214 ? 11.094 -22.562 5.289 1 94.62 214 ILE B CA 1
ATOM 3561 C C . ILE B 1 214 ? 11.188 -21.688 6.535 1 94.62 214 ILE B C 1
ATOM 3563 O O . ILE B 1 214 ? 10.781 -20.531 6.516 1 94.62 214 ILE B O 1
ATOM 3567 N N . ASN B 1 215 ? 11.727 -22.25 7.594 1 92.5 215 ASN B N 1
ATOM 3568 C CA . ASN B 1 215 ? 11.844 -21.5 8.836 1 92.5 215 ASN B CA 1
ATOM 3569 C C . ASN B 1 215 ? 12.773 -20.297 8.672 1 92.5 215 ASN B C 1
ATOM 3571 O O . ASN B 1 215 ? 12.539 -19.234 9.266 1 92.5 215 ASN B O 1
ATOM 3575 N N . PHE B 1 216 ? 13.828 -20.516 7.914 1 92.56 216 PHE B N 1
ATOM 3576 C CA . PHE B 1 216 ? 14.734 -19.406 7.629 1 92.56 216 PHE B CA 1
ATOM 3577 C C . PHE B 1 216 ? 14.008 -18.281 6.93 1 92.56 216 PHE B C 1
ATOM 3579 O O . PHE B 1 216 ? 14.156 -17.109 7.301 1 92.56 216 PHE B O 1
ATOM 3586 N N . LEU B 1 217 ? 13.141 -18.562 5.965 1 92 217 LEU B N 1
ATOM 3587 C CA . LEU B 1 217 ? 12.406 -17.547 5.223 1 92 217 LEU B CA 1
ATOM 3588 C C . LEU B 1 217 ? 11.383 -16.844 6.117 1 92 217 LEU B C 1
ATOM 3590 O O . LEU B 1 217 ? 11.172 -15.641 6 1 92 217 LEU B O 1
ATOM 3594 N N . ARG B 1 218 ? 10.805 -17.531 7.031 1 86.69 218 ARG B N 1
ATOM 3595 C CA . ARG B 1 218 ? 9.75 -17 7.891 1 86.69 218 ARG B CA 1
ATOM 3596 C C . ARG B 1 218 ? 10.32 -16.062 8.945 1 86.69 218 ARG B C 1
ATOM 3598 O O . ARG B 1 218 ? 9.609 -15.211 9.477 1 86.69 218 ARG B O 1
ATOM 3605 N N . ASP B 1 219 ? 11.625 -16.234 9.25 1 80.94 219 ASP B N 1
ATOM 3606 C CA . ASP B 1 219 ? 12.289 -15.344 10.203 1 80.94 219 ASP B CA 1
ATOM 3607 C C . ASP B 1 219 ? 12.352 -13.922 9.664 1 80.94 219 ASP B C 1
ATOM 3609 O O . ASP B 1 219 ? 12.539 -12.969 10.43 1 80.94 219 ASP B O 1
ATOM 3613 N N . TYR B 1 220 ? 12.219 -13.773 8.398 1 71.06 220 TYR B N 1
ATOM 3614 C CA . TYR B 1 220 ? 12.328 -12.461 7.777 1 71.06 220 TYR B CA 1
ATOM 3615 C C . TYR B 1 220 ? 10.953 -11.836 7.566 1 71.06 220 TYR B C 1
ATOM 3617 O O . TYR B 1 220 ? 10.852 -10.703 7.09 1 71.06 220 TYR B O 1
ATOM 3625 N N . VAL B 1 221 ? 9.945 -12.578 7.785 1 62.44 221 VAL B N 1
ATOM 3626 C CA . VAL B 1 221 ? 8.602 -12.016 7.723 1 62.44 221 VAL B CA 1
ATOM 3627 C C . VAL B 1 221 ? 8.297 -11.266 9.016 1 62.44 221 VAL B C 1
ATOM 3629 O O . VAL B 1 221 ? 8.375 -11.844 10.102 1 62.44 221 VAL B O 1
ATOM 3632 N N . PRO B 1 222 ? 8.398 -9.961 8.891 1 53.16 222 PRO B N 1
ATOM 3633 C CA . PRO B 1 222 ? 8.094 -9.281 10.148 1 53.16 222 PRO B CA 1
ATOM 3634 C C . PRO B 1 222 ? 6.781 -9.742 10.773 1 53.16 222 PRO B C 1
ATOM 3636 O O . PRO B 1 222 ? 5.84 -10.094 10.055 1 53.16 222 PRO B O 1
ATOM 3639 N N . MET B 1 223 ? 6.781 -10.367 12 1 44.94 223 MET B N 1
ATOM 3640 C CA . MET B 1 223 ? 5.57 -10.633 12.773 1 44.94 223 MET B CA 1
ATOM 3641 C C . MET B 1 223 ? 4.789 -9.344 13.023 1 44.94 223 MET B C 1
ATOM 3643 O O . MET B 1 223 ? 5.375 -8.266 13.109 1 44.94 223 MET B O 1
#

Solvent-accessible surface area (backbone atoms only — not comparable to full-atom values): 23682 Å² total; per-residue (Å²): 124,88,67,53,69,59,55,52,53,52,50,50,39,55,75,65,62,42,50,75,48,75,48,47,50,78,35,67,82,45,46,52,62,40,75,52,64,60,38,44,30,40,61,45,43,31,33,36,38,25,40,72,45,95,88,64,52,52,46,38,73,46,77,45,71,58,62,42,72,74,58,76,76,62,63,86,71,58,69,79,38,50,32,85,34,25,32,33,29,70,27,75,47,31,33,27,36,46,37,50,38,63,61,48,49,52,51,28,76,74,29,69,69,50,38,49,45,52,36,50,48,30,37,51,52,30,53,52,48,52,52,47,38,51,44,54,44,71,39,51,74,65,42,31,51,34,35,49,51,48,52,40,40,76,75,37,46,41,80,43,73,92,80,64,24,31,33,27,76,56,76,69,52,54,60,55,50,17,22,56,52,46,44,93,39,51,65,58,42,50,51,48,53,49,50,38,35,75,70,55,36,32,45,75,55,96,73,18,46,27,37,53,36,62,68,66,30,54,70,50,41,83,127,123,86,67,53,69,60,55,52,52,52,50,50,39,57,74,66,63,42,50,73,50,75,48,45,50,77,37,66,82,43,46,53,64,39,72,48,58,58,36,41,30,39,62,43,44,31,34,34,39,25,40,72,46,94,88,65,53,51,45,39,73,44,76,44,72,60,62,42,73,73,58,76,77,61,66,80,74,56,65,77,36,54,32,85,34,24,31,32,29,69,27,75,47,32,32,26,36,44,37,51,37,61,60,48,48,54,52,29,77,74,28,68,68,51,38,50,46,53,38,50,47,30,38,51,52,30,52,53,48,52,53,47,38,52,44,53,45,69,40,51,73,65,43,31,50,34,34,48,52,48,50,41,39,75,75,37,44,40,79,45,72,92,80,66,24,31,33,28,75,57,76,69,52,54,60,56,50,17,21,56,52,46,43,93,39,50,64,58,44,50,51,48,51,50,51,38,35,74,70,54,36,33,46,76,56,96,72,18,47,28,38,54,36,62,68,66,30,52,71,51,41,82,128

Foldseek 3Di:
DPPDLLNVVVVVLVVVVFDKDKDFAFDWPFAFFAFDQKWKWWCAAKKWWWHQDPVGAIQTADIDGHTDTDQPPDDLPDNGDGGHTTIGGHGRMTMIGIDGSNVVVVVLVVDVSSVVSSVVVVVVVVVVRVLLCCLLVVHDLLLLLLLVVLVLCVRQWDDDPPLQATWSNGADQLSNSCSHNVNPDSVVSVVSVVVCVVVVQWDADPRTIGGNNSVVSVVSRDD/DPPDLLNVVVVVLVVVVFDKDKDFAFDWPFAFFFWDQKWKWWCAAKKWWWHQDPVGAIQTADIDGHTDTDQPPDDLPDRTDGGHTTIGGHGRMTMIGIDGSNVVVVVLVVDVSSVVSSVVVVVVVVVVRVLLCCLLVVHDLLLLLLLVVLVLCVRQWDDDPPLQATWSNGADQLSNSCSHNVNPDSVVSVVSVVVCVVVVQWDADPRTIGGNNSVVSVVSRDD

InterPro domains:
  IPR012318 Crp-type HTH domain [PF13545] (163-219)
  IPR012318 Crp-type HTH domain [PS51063] (139-215)
  IPR012318 Crp-type HTH domain [SM00419] (164-213)
  IPR014710 RmlC-like jelly roll fold [G3DSA:2.60.120.10] (6-135)
  IPR018335 Transcription regulator HTH, Crp-type, conserved site [PS00042] (172-196)
  IPR018490 Cyclic nucleotide-binding domain superfamily [SSF51206] (8-138)
  IPR036388 Winged helix-like DNA-binding domain superfamily [G3DSA:1.10.10.10] (139-223)
  IPR036390 Winged helix DNA-binding domain superfamily [SSF46785] (145-221)

Sequence (446 aa):
MVMNRTEYLLNRMEAAHAPVITKKRHTYLTYHGLAETNTYILKRGIVKNSIILQDGREFNLSYIAKPDVISLLRDEISKDTDQPFNVRIESDTAEFYKIDRVTFWQMVNKDDELNNYIKEYYRTKLSENILRCQQMIMGSKHDVVCTFMNQLVGLFGKRLPEHQGILIDFVVTNLDIAGFCGINSRSSVTRILSDLRAEGIIDIVDHKFVVKNINFLRDYVPMMVMNRTEYLLNRMEAAHAPVITKKRHTYLTYHGLAETNTYILKRGIVKNSIILQDGREFNLSYIAKPDVISLLRDEISKDTDQPFNVRIESDTAEFYKIDRVTFWQMVNKDDELNNYIKEYYRTKLSENILRCQQMIMGSKHDVVCTFMNQLVGLFGKRLPEHQGILIDFVVTNLDIAGFCGINSRSSVTRILSDLRAEGIIDIVDHKFVVKNINFLRDYVPM

Radius of gyration: 23.06 Å; Cα contacts (8 Å, |Δi|>4): 768; chains: 2; bounding box: 53×75×47 Å

pLDDT: mean 90.12, std 12.09, range [29.83, 98.69]

Secondary structure (DSSP, 8-state):
----HHHHHHHHHHHTT--EEEEETT-EEE-TTSB--EEEEEEES-EEEEEE-TTS-EEEEEEE-SSEES-TTS-SS-SSPBPSSEEEE-SSEEEEEEEEHHHHHHHHHH-HHHHHHHHHHHHHHHHHHHHHHHHHHHS-HHHHHHHHHHHHHHHHEEEPGGG--EEE-S---HHHHHHHHT-S-HHHHHHHHHHHHHTTSEEEETTEEEES-HHHHHTTS--/----HHHHHHHHHHHTT--EEEEETT-EEE-TTSEE-EEEEEEES-EEEEEE-TTS-EEEEEEE-SSEES-TTS-SS-SSEE-SSEEEE-SSEEEEEEEEHHHHHHHHHH-HHHHHHHHHHHHHHHHHHHHHHHHHHHS-HHHHHHHHHHHHHHHHEEEPGGG--EEE-S---HHHHHHHHT-S-HHHHHHHHHHHHHTTSEEEETTEEEES-HHHHHTTS--

Nearest PDB structures (foldseek):
  6qwm-assembly1_A  TM=9.105E-01  e=1.354E-16  Listeria monocytogenes
  6qwk-assembly1_B  TM=9.170E-01  e=5.676E-16  Listeria monocytogenes
  4i02-assembly1_A  TM=9.018E-01  e=1.162E-12  Escherichia coli K-12
  3iwz-assembly2_C  TM=8.409E-01  e=8.643E-12  Xanthomonas campestris pv. campestris
  7few-assembly1_B  TM=7.223E-01  e=8.240E-13  Pseudomonas aeruginosa PAO1